Protein AF-A2FQW8-F1 (afdb_monomer_lite)

Organism: Trichomonas vaginalis (strain ATCC PRA-98 / G3) (NCBI:txid412133)

Foldseek 3Di:
DDPPPDPVDPPDDDEDEDEAAAAEDEDDEEEHELYEHEQFEPDQVDEASRYDYEAAYEYAHYNYEAYNQQYNFAQSHEEHYRPQDAYEAHYEQYEAYLAAHQDQPPPRDLNRAASHYEEEGDDQAYEYEHELYEYEASHPPPRAHQHENYEYHAHEYAAYLYHQENYEHAEEFHYEYAYEYPYAELYEYEQYEYEHEAPYEYHLYEYEHEEYEYYNYYYDPPHPDPDWYANYEYENYEYEYAEYEAYNHDTSDLENYDYDPPRHDYAYYYAEYEHDDSRDPPPHDHNHYDPDHDPDPSPSDDVVVVVVVVVVVVVVPDDPPDDDDDDDDDDDDDDDDDDDDDDPPVVVVVVVVVVVVVVVVVVVVVVVVVVVVVVVVVVVVVPPDDDDDDDDDDDDDDDDDDDDDDDDDD

Sequence (410 aa):
MVKEFSDYFPGLSQPFSICNSTVNATAGNVYVAASEFSLLNAGETSSGGAINIINSVRIAITLSKFTGCMSGRAGGAIFVDPLGKDNGLYIEKCIGSLCYTYSSDPDVSFYHQGQWAMAITNSDSCINTITYCSIEQCAPYNYFTNQRPIAAVNGHIDLNNLNISNCVSAYCGGFYVDGGFDKVSNVILANCIVEKYALIEVKNCTGKFHNVLLLGIQHNTDATIIESYPLLIIFQSNLIFDFLNVVNCTSKDPSLLRVDTQDGDSTILFNNSYVQGDLSIEGFTSHYPYSLPLVIDFNLFNEEQRQSEKLDYLHYTTPPTTIPSASPSSTPDATPSSSDEQDDNKAKKNKVMIAIISVAGFIVLAAIIVAVVIAIIRYRGTHYNVKTSDYADGTEGKAGDEGFLTQDNL

pLDDT: mean 71.93, std 20.46, range [27.83, 95.81]

Structure (mmCIF, N/CA/C/O backbone):
data_AF-A2FQW8-F1
#
_entry.id   AF-A2FQW8-F1
#
loop_
_atom_site.group_PDB
_atom_site.id
_atom_site.type_symbol
_atom_site.label_atom_id
_atom_site.label_alt_id
_atom_site.label_comp_id
_atom_site.label_asym_id
_atom_site.label_entity_id
_atom_site.label_seq_id
_atom_site.pdbx_PDB_ins_code
_atom_site.Cartn_x
_atom_site.Cartn_y
_atom_site.Cartn_z
_atom_site.occupancy
_atom_site.B_iso_or_equiv
_atom_site.auth_seq_id
_atom_site.auth_comp_id
_atom_site.auth_asym_id
_atom_site.auth_atom_id
_atom_site.pdbx_PDB_model_num
ATOM 1 N N . MET A 1 1 ? -2.042 -21.324 -28.799 1.00 27.83 1 MET A N 1
ATOM 2 C CA . MET A 1 1 ? -2.925 -20.140 -28.841 1.00 27.83 1 MET A CA 1
ATOM 3 C C . MET A 1 1 ? -2.686 -19.410 -27.529 1.00 27.83 1 MET A C 1
ATOM 5 O O . MET A 1 1 ? -2.965 -19.989 -26.489 1.00 27.83 1 MET A O 1
ATOM 9 N N . VAL A 1 2 ? -1.994 -18.267 -27.564 1.00 29.55 2 VAL A N 1
ATOM 10 C CA . VAL A 1 2 ? -1.623 -17.506 -26.358 1.00 29.55 2 VAL A CA 1
ATOM 11 C C . VAL A 1 2 ? -2.909 -16.905 -25.803 1.00 29.55 2 VAL A C 1
ATOM 13 O O . VAL A 1 2 ? -3.580 -16.167 -26.517 1.00 29.55 2 VAL A O 1
ATOM 16 N N . LYS A 1 3 ? -3.301 -17.291 -24.588 1.00 30.42 3 LYS A N 1
ATOM 17 C CA . LYS A 1 3 ? -4.440 -16.682 -23.897 1.00 30.42 3 LYS A CA 1
ATOM 18 C C . LYS A 1 3 ? -4.041 -15.235 -23.602 1.00 30.42 3 LYS A C 1
ATOM 20 O O . LYS A 1 3 ? -3.040 -15.025 -22.919 1.00 30.42 3 LYS A O 1
ATOM 25 N N . GLU A 1 4 ? -4.756 -14.265 -24.168 1.00 35.16 4 GLU A N 1
ATOM 26 C CA . GLU A 1 4 ? -4.610 -12.862 -23.779 1.00 35.16 4 GLU A CA 1
ATOM 27 C C . GLU A 1 4 ? -4.866 -12.782 -22.274 1.00 35.16 4 GLU A C 1
ATOM 29 O O . GLU A 1 4 ? -5.888 -13.254 -21.778 1.00 35.16 4 GLU A O 1
ATOM 34 N N . PHE A 1 5 ? -3.865 -12.312 -21.530 1.00 43.06 5 PHE A N 1
ATOM 35 C CA . PHE A 1 5 ? -3.828 -12.478 -20.077 1.00 43.06 5 PHE A CA 1
ATOM 36 C C . PHE A 1 5 ? -4.683 -11.458 -19.323 1.00 43.06 5 PHE A C 1
ATOM 38 O O . PHE A 1 5 ? -4.666 -11.448 -18.098 1.00 43.06 5 PHE A O 1
ATOM 45 N N . SER A 1 6 ? -5.425 -10.610 -20.038 1.00 41.81 6 SER A N 1
ATOM 46 C CA . SER A 1 6 ? -6.410 -9.687 -19.488 1.00 41.81 6 SER A CA 1
ATOM 47 C C . SER A 1 6 ? -7.050 -8.878 -20.622 1.00 41.81 6 SER A C 1
ATOM 49 O O . SER A 1 6 ? -6.322 -8.300 -21.432 1.00 41.81 6 SER A O 1
ATOM 51 N N . ASP A 1 7 ? -8.379 -8.734 -20.631 1.00 44.97 7 ASP A N 1
ATOM 52 C CA . ASP A 1 7 ? -9.082 -7.765 -21.495 1.00 44.97 7 ASP A CA 1
ATOM 53 C C . ASP A 1 7 ? -8.672 -6.305 -21.176 1.00 44.97 7 ASP A C 1
ATOM 55 O O . ASP A 1 7 ? -8.940 -5.381 -21.944 1.00 44.97 7 ASP A O 1
ATOM 59 N N . TYR A 1 8 ? -7.990 -6.088 -20.043 1.00 40.28 8 TYR A N 1
ATOM 60 C CA . TYR A 1 8 ? -7.551 -4.787 -19.531 1.00 40.28 8 TYR A CA 1
ATOM 61 C C . TYR A 1 8 ? -6.272 -4.250 -20.211 1.00 40.28 8 TYR A C 1
ATOM 63 O O . TYR A 1 8 ? -6.034 -3.037 -20.218 1.00 40.28 8 TYR A O 1
ATOM 71 N N . PHE A 1 9 ? -5.451 -5.122 -20.817 1.00 50.78 9 PHE A N 1
ATOM 72 C CA . PHE A 1 9 ? -4.206 -4.748 -21.511 1.00 50.78 9 PHE A CA 1
ATOM 73 C C . PHE A 1 9 ? -4.050 -5.483 -22.858 1.00 50.78 9 PHE A C 1
ATOM 75 O O . PHE A 1 9 ? -3.198 -6.368 -22.985 1.00 50.78 9 PHE A O 1
ATOM 82 N N . PRO A 1 10 ? -4.833 -5.125 -23.893 1.00 42.41 10 PRO A N 1
ATOM 83 C CA . PRO A 1 10 ? -4.685 -5.732 -25.213 1.00 42.41 10 PRO A CA 1
ATOM 84 C C . PRO A 1 10 ? -3.305 -5.416 -25.823 1.00 42.41 10 PRO A C 1
ATOM 86 O O . PRO A 1 10 ? -2.825 -4.281 -25.760 1.00 42.41 10 PRO A O 1
ATOM 89 N N . GLY A 1 11 ? -2.666 -6.419 -26.437 1.00 44.75 11 GLY A N 1
ATOM 90 C CA . GLY A 1 11 ? -1.442 -6.242 -27.235 1.00 44.75 11 GLY A CA 1
ATOM 91 C C . GLY A 1 11 ? -0.100 -6.284 -26.489 1.00 44.75 11 GLY A C 1
ATOM 92 O O . GLY A 1 11 ? 0.882 -5.740 -26.997 1.00 44.75 11 GLY A O 1
ATOM 93 N N . LEU A 1 12 ? -0.015 -6.903 -25.305 1.00 48.41 12 LEU A N 1
ATOM 94 C CA . LEU A 1 12 ? 1.269 -7.093 -24.613 1.00 48.41 12 LEU A CA 1
ATOM 95 C C . LEU A 1 12 ? 2.237 -7.975 -25.428 1.00 48.41 12 LEU A C 1
ATOM 97 O O . LEU A 1 12 ? 1.872 -9.043 -25.921 1.00 48.41 12 LEU A O 1
ATOM 101 N N . SER A 1 13 ? 3.492 -7.525 -25.551 1.00 51.16 13 SER A N 1
ATOM 102 C CA . SER A 1 13 ? 4.607 -8.331 -26.063 1.00 51.16 13 SER A CA 1
ATOM 103 C C . SER A 1 13 ? 4.888 -9.525 -25.143 1.00 51.16 13 SER A C 1
ATOM 105 O O . SER A 1 13 ? 4.463 -9.535 -23.988 1.00 51.16 13 SER A O 1
ATOM 107 N N . GLN A 1 14 ? 5.621 -10.529 -25.642 1.00 55.25 14 GLN A N 1
ATOM 108 C CA . GLN A 1 14 ? 5.971 -11.720 -24.858 1.00 55.25 14 GLN A CA 1
ATOM 109 C C . GLN A 1 14 ? 6.566 -11.343 -23.484 1.00 55.25 14 GLN A C 1
ATOM 111 O O . GLN A 1 14 ? 7.352 -10.392 -23.422 1.00 55.25 14 GLN A O 1
ATOM 116 N N . PRO A 1 15 ? 6.206 -12.062 -22.398 1.00 57.56 15 PRO A N 1
ATOM 117 C CA . PRO A 1 15 ? 6.787 -11.838 -21.078 1.00 57.56 15 PRO A CA 1
ATOM 118 C C . PRO A 1 15 ? 8.304 -11.898 -21.149 1.00 57.56 15 PRO A C 1
ATOM 120 O O . PRO A 1 15 ? 8.858 -12.802 -21.777 1.00 57.56 15 PRO A O 1
ATOM 123 N N . PHE A 1 16 ? 8.971 -10.989 -20.448 1.00 58.31 16 PHE A N 1
ATOM 124 C CA . PHE A 1 16 ? 10.388 -11.143 -20.171 1.00 58.31 16 PHE A CA 1
ATOM 125 C C . PHE A 1 16 ? 10.587 -11.504 -18.697 1.00 58.31 16 PHE A C 1
ATOM 127 O O . PHE A 1 16 ? 9.979 -10.920 -17.799 1.00 58.31 16 PHE A O 1
ATOM 134 N N . SER A 1 17 ? 11.437 -12.504 -18.469 1.00 53.78 17 SER A N 1
ATOM 135 C CA . SER A 1 17 ? 11.920 -12.880 -17.144 1.00 53.78 17 SER A CA 1
ATOM 136 C C . SER A 1 17 ? 13.229 -12.148 -16.901 1.00 53.78 17 SER A C 1
ATOM 138 O O . SER A 1 17 ? 14.151 -12.243 -17.713 1.00 53.78 17 SER A O 1
ATOM 140 N N . ILE A 1 18 ? 13.321 -11.436 -15.785 1.00 64.00 18 ILE A N 1
ATOM 141 C CA . ILE A 1 18 ? 14.535 -10.746 -15.360 1.00 64.00 18 ILE A CA 1
ATOM 142 C C . ILE A 1 18 ? 14.968 -11.280 -14.002 1.00 64.00 18 ILE A C 1
ATOM 144 O O . ILE A 1 18 ? 14.150 -11.506 -13.114 1.00 64.00 18 ILE A O 1
ATOM 148 N N . CYS A 1 19 ? 16.279 -11.441 -13.844 1.00 54.78 19 CYS A N 1
ATOM 149 C CA . CYS A 1 19 ? 16.900 -11.712 -12.558 1.00 54.78 19 CYS A CA 1
ATOM 150 C C . CYS A 1 19 ? 17.889 -10.588 -12.241 1.00 54.78 19 CYS A C 1
ATOM 152 O O . CYS A 1 19 ? 18.835 -10.374 -12.997 1.00 54.78 19 CYS A O 1
ATOM 154 N N . ASN A 1 20 ? 17.691 -9.905 -11.111 1.00 68.44 20 ASN A N 1
ATOM 155 C CA . ASN A 1 20 ? 18.645 -8.949 -10.529 1.00 68.44 20 ASN A CA 1
ATOM 156 C C . ASN A 1 20 ? 19.116 -7.806 -11.451 1.00 68.44 20 ASN A C 1
ATOM 158 O O . ASN A 1 20 ? 20.263 -7.370 -11.367 1.00 68.44 20 ASN A O 1
ATOM 162 N N . SER A 1 21 ? 18.237 -7.271 -12.297 1.00 68.00 21 SER A N 1
ATOM 163 C CA . SER A 1 21 ? 18.505 -6.017 -13.008 1.00 68.00 21 SER A CA 1
ATOM 164 C C . SER A 1 21 ? 17.312 -5.082 -12.932 1.00 68.00 21 SER A C 1
ATOM 166 O O . SER A 1 21 ? 16.175 -5.530 -13.052 1.00 68.00 21 SER A O 1
ATOM 168 N N . THR A 1 22 ? 17.566 -3.785 -12.779 1.00 80.50 22 THR A N 1
ATOM 169 C CA . THR A 1 22 ? 16.508 -2.772 -12.746 1.00 80.50 22 THR A CA 1
ATOM 170 C C . THR A 1 22 ? 15.776 -2.692 -14.086 1.00 80.50 22 THR A C 1
ATOM 172 O O . THR A 1 22 ? 16.401 -2.653 -15.148 1.00 80.50 22 THR A O 1
ATOM 175 N N . VAL A 1 23 ? 14.448 -2.618 -14.034 1.00 81.19 23 VAL A N 1
ATOM 176 C CA . VAL A 1 23 ? 13.588 -2.342 -15.185 1.00 81.19 23 VAL A CA 1
ATOM 177 C C . VAL A 1 23 ? 13.303 -0.850 -15.232 1.00 81.19 23 VAL A C 1
ATOM 179 O O . VAL A 1 23 ? 12.642 -0.310 -14.349 1.00 81.19 23 VAL A O 1
ATOM 182 N N . ASN A 1 24 ? 13.777 -0.205 -16.295 1.00 80.94 24 ASN A N 1
ATOM 183 C CA . ASN A 1 24 ? 13.474 1.186 -16.600 1.00 80.94 24 ASN A CA 1
ATOM 184 C C . ASN A 1 24 ? 12.738 1.244 -17.936 1.00 80.94 24 ASN A C 1
ATOM 186 O O . ASN A 1 24 ? 13.255 0.757 -18.943 1.00 80.94 24 ASN A O 1
ATOM 190 N N . ALA A 1 25 ? 11.560 1.858 -17.963 1.00 72.75 25 ALA A N 1
ATOM 191 C CA . ALA A 1 25 ? 10.829 2.090 -19.202 1.00 72.75 25 ALA A CA 1
ATOM 192 C C . ALA A 1 25 ? 10.195 3.478 -19.209 1.00 72.75 25 ALA A C 1
ATOM 194 O O . ALA A 1 25 ? 9.705 3.961 -18.188 1.00 72.75 25 ALA A O 1
ATOM 195 N N . THR A 1 26 ? 10.217 4.107 -20.385 1.00 66.69 26 THR A N 1
ATOM 196 C CA . THR A 1 26 ? 9.702 5.467 -20.601 1.00 66.69 26 THR A CA 1
ATOM 197 C C . THR A 1 26 ? 8.614 5.551 -21.676 1.00 66.69 26 THR A C 1
ATOM 199 O O . THR A 1 26 ? 8.042 6.619 -21.887 1.00 66.69 26 THR A O 1
ATOM 202 N N . ALA A 1 27 ? 8.331 4.444 -22.373 1.00 69.62 27 ALA A N 1
ATOM 203 C CA . ALA A 1 27 ? 7.265 4.314 -23.363 1.00 69.62 27 ALA A CA 1
ATOM 204 C C . ALA A 1 27 ? 6.881 2.836 -23.572 1.00 69.62 27 ALA A C 1
ATOM 206 O O . ALA A 1 27 ? 7.699 1.944 -23.344 1.00 69.62 27 ALA A O 1
ATOM 207 N N . GLY A 1 28 ? 5.661 2.599 -24.062 1.00 71.94 28 GLY A N 1
ATOM 208 C CA . GLY A 1 28 ? 5.139 1.265 -24.382 1.00 71.94 28 GLY A CA 1
ATOM 209 C C . GLY A 1 28 ? 4.457 0.575 -23.200 1.00 71.94 28 GLY A C 1
ATOM 210 O O . GLY A 1 28 ? 4.301 1.163 -22.136 1.00 71.94 28 GLY A O 1
ATOM 211 N N . ASN A 1 29 ? 4.034 -0.675 -23.397 1.00 79.62 29 ASN A N 1
ATOM 212 C CA . ASN A 1 29 ? 3.533 -1.513 -22.311 1.00 79.62 29 ASN A CA 1
ATOM 213 C C . ASN A 1 29 ? 4.651 -2.447 -21.840 1.00 79.62 29 ASN A C 1
ATOM 215 O O . ASN A 1 29 ? 5.368 -3.022 -22.659 1.00 79.62 29 ASN A O 1
ATOM 219 N N . VAL A 1 30 ? 4.783 -2.611 -20.530 1.00 82.19 30 VAL A N 1
ATOM 220 C CA . VAL A 1 30 ? 5.804 -3.449 -19.903 1.00 82.19 30 VAL A CA 1
ATOM 221 C C . VAL A 1 30 ? 5.137 -4.648 -19.248 1.00 82.19 30 VAL A C 1
ATOM 223 O O . VAL A 1 30 ? 4.159 -4.494 -18.519 1.00 82.19 30 VAL A O 1
ATOM 226 N N . TYR A 1 31 ? 5.677 -5.843 -19.485 1.00 84.75 31 TYR A N 1
ATOM 227 C CA . TYR A 1 31 ? 5.203 -7.058 -18.832 1.00 84.75 31 TYR A CA 1
ATOM 228 C C . TYR A 1 31 ? 6.355 -7.812 -18.170 1.00 84.75 31 TYR A C 1
ATOM 230 O O . TYR A 1 31 ? 7.212 -8.380 -18.846 1.00 84.75 31 TYR A O 1
ATOM 238 N N . VAL A 1 32 ? 6.351 -7.803 -16.837 1.00 85.19 32 VAL A N 1
ATOM 239 C CA . VAL A 1 32 ? 7.295 -8.522 -15.980 1.00 85.19 32 VAL A CA 1
ATOM 240 C C . VAL A 1 32 ? 6.584 -9.751 -15.426 1.00 85.19 32 VAL A C 1
ATOM 242 O O . VAL A 1 32 ? 5.537 -9.643 -14.786 1.00 85.19 32 VAL A O 1
ATOM 245 N N . ALA A 1 33 ? 7.143 -10.931 -15.656 1.00 86.81 33 ALA A N 1
ATOM 246 C CA . ALA A 1 33 ? 6.574 -12.173 -15.152 1.00 86.81 33 ALA A CA 1
ATOM 247 C C . ALA A 1 33 ? 7.666 -13.065 -14.566 1.00 86.81 33 ALA A C 1
ATOM 249 O O . ALA A 1 33 ? 8.793 -13.065 -15.064 1.00 86.81 33 ALA A O 1
ATOM 250 N N . ALA A 1 34 ? 7.324 -13.827 -13.523 1.00 82.88 34 ALA A N 1
ATOM 251 C CA . ALA A 1 34 ? 8.179 -14.873 -12.954 1.00 82.88 34 ALA A CA 1
ATOM 252 C C . ALA A 1 34 ? 9.617 -14.406 -12.639 1.00 82.88 34 ALA A C 1
ATOM 254 O O . ALA A 1 34 ? 10.579 -15.136 -12.865 1.00 82.88 34 ALA A O 1
ATOM 255 N N . SER A 1 35 ? 9.767 -13.165 -12.169 1.00 84.50 35 SER A N 1
ATOM 256 C CA . SER A 1 35 ? 11.064 -12.502 -12.010 1.00 84.50 35 SER A CA 1
ATOM 257 C C . SER A 1 35 ? 11.468 -12.383 -10.541 1.00 84.50 35 SER A C 1
ATOM 259 O O . SER A 1 35 ? 10.617 -12.233 -9.660 1.00 84.50 35 SER A O 1
ATOM 261 N N . GLU A 1 36 ? 12.774 -12.413 -10.272 1.00 90.44 36 GLU A N 1
ATOM 262 C CA . GLU A 1 36 ? 13.329 -12.177 -8.936 1.00 90.44 36 GLU A CA 1
ATOM 263 C C . GLU A 1 36 ? 14.256 -10.960 -8.951 1.00 90.44 36 GLU A C 1
ATOM 265 O O . GLU A 1 36 ? 15.207 -10.867 -9.734 1.00 90.44 36 GLU A O 1
ATOM 270 N N . PHE A 1 37 ? 13.977 -10.024 -8.050 1.00 93.19 37 PHE A N 1
ATOM 271 C CA . PHE A 1 37 ? 14.762 -8.821 -7.832 1.00 93.19 37 PHE A CA 1
ATOM 272 C C . PHE A 1 37 ? 15.313 -8.855 -6.413 1.00 93.19 37 PHE A C 1
ATOM 274 O O . PHE A 1 37 ? 14.546 -8.872 -5.449 1.00 93.19 37 PHE A O 1
ATOM 281 N N . SER A 1 38 ? 16.638 -8.872 -6.282 1.00 94.00 38 SER A N 1
ATOM 282 C CA . SER A 1 38 ? 17.299 -8.985 -4.988 1.00 94.00 38 SER A CA 1
ATOM 283 C C . SER A 1 38 ? 18.383 -7.928 -4.810 1.00 94.00 38 SER A C 1
ATOM 285 O O . SER A 1 38 ? 19.231 -7.754 -5.685 1.00 94.00 38 SER A O 1
ATOM 287 N N . LEU A 1 39 ? 18.357 -7.238 -3.665 1.00 93.19 39 LEU A N 1
ATOM 288 C CA . LEU A 1 39 ? 19.393 -6.302 -3.203 1.00 93.19 39 LEU A CA 1
ATOM 289 C C . LEU A 1 39 ? 19.701 -5.153 -4.184 1.00 93.19 39 LEU A C 1
ATOM 291 O O . LEU A 1 39 ? 20.820 -4.641 -4.232 1.00 93.19 39 LEU A O 1
ATOM 295 N N . LEU A 1 40 ? 18.709 -4.740 -4.977 1.00 93.75 40 LEU A N 1
ATOM 296 C CA . LEU A 1 40 ? 18.846 -3.625 -5.913 1.00 93.75 40 LEU A CA 1
ATOM 297 C C . LEU A 1 40 ? 18.654 -2.293 -5.186 1.00 93.75 40 LEU A C 1
ATOM 299 O O . LEU A 1 40 ? 17.652 -2.110 -4.502 1.00 93.75 40 LEU A O 1
ATOM 303 N N . ASN A 1 41 ? 19.585 -1.355 -5.360 1.00 91.56 41 ASN A N 1
ATOM 304 C CA . ASN A 1 41 ? 19.504 -0.011 -4.787 1.00 91.56 41 ASN A CA 1
ATOM 305 C C . ASN A 1 41 ? 19.591 1.040 -5.898 1.00 91.56 41 ASN A C 1
ATOM 307 O O . ASN A 1 41 ? 20.605 1.120 -6.591 1.00 91.56 41 ASN A O 1
ATOM 311 N N . ALA A 1 42 ? 18.547 1.856 -6.050 1.00 87.94 42 ALA A N 1
ATOM 312 C CA . ALA A 1 42 ? 18.493 2.889 -7.086 1.00 87.94 42 ALA A CA 1
ATOM 313 C C . ALA A 1 42 ? 19.319 4.158 -6.765 1.00 87.94 42 ALA A C 1
ATOM 315 O O . ALA A 1 42 ? 19.495 5.007 -7.642 1.00 87.94 42 ALA A O 1
ATOM 316 N N . GLY A 1 43 ? 19.845 4.303 -5.545 1.00 86.06 43 GLY A N 1
ATOM 317 C CA . GLY A 1 43 ? 20.577 5.499 -5.106 1.00 86.06 43 GLY A CA 1
ATOM 318 C C . GLY A 1 43 ? 19.678 6.633 -4.588 1.00 86.06 43 GLY A C 1
ATOM 319 O O . GLY A 1 43 ? 18.453 6.596 -4.739 1.00 86.06 43 GLY A O 1
ATOM 320 N N . GLU A 1 44 ? 20.291 7.604 -3.897 1.00 83.81 44 GLU A N 1
ATOM 321 C CA . GLU A 1 44 ? 19.597 8.445 -2.899 1.00 83.81 44 GLU A CA 1
ATOM 322 C C . GLU A 1 44 ? 18.548 9.399 -3.458 1.00 83.81 44 GLU A C 1
ATOM 324 O O . GLU A 1 44 ? 17.651 9.848 -2.751 1.00 83.81 44 GLU A O 1
ATOM 329 N N . THR A 1 45 ? 18.638 9.688 -4.745 1.00 84.38 45 THR A N 1
ATOM 330 C CA . THR A 1 45 ? 17.750 10.618 -5.439 1.00 84.38 45 THR A CA 1
ATOM 331 C C . THR A 1 45 ? 16.760 9.909 -6.360 1.00 84.38 45 THR A C 1
ATOM 333 O O . THR A 1 45 ? 15.952 10.565 -7.021 1.00 84.38 45 THR A O 1
ATOM 336 N N . SER A 1 46 ? 16.803 8.576 -6.401 1.00 87.50 46 SER A N 1
ATOM 337 C CA . SER A 1 46 ? 16.036 7.749 -7.330 1.00 87.50 46 SER A CA 1
ATOM 338 C C . SER A 1 46 ? 14.861 7.056 -6.648 1.00 87.50 46 SER A C 1
ATOM 340 O O . SER A 1 46 ? 14.902 6.748 -5.457 1.00 87.50 46 SER A O 1
ATOM 342 N N . SER A 1 47 ? 13.838 6.751 -7.441 1.00 90.50 47 SER A N 1
ATOM 343 C CA . SER A 1 47 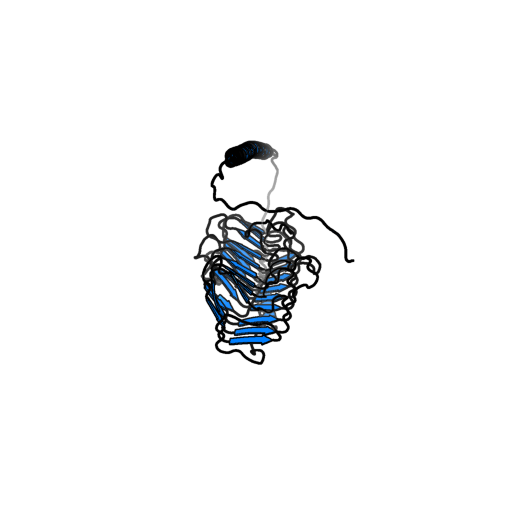? 12.676 5.942 -7.060 1.00 90.50 47 SER A CA 1
ATOM 344 C C . SER A 1 47 ? 12.766 4.550 -7.693 1.00 90.50 47 SER A C 1
ATOM 346 O O . SER A 1 47 ? 13.433 4.404 -8.718 1.00 90.50 47 SER A O 1
ATOM 348 N N . GLY A 1 48 ? 12.087 3.545 -7.131 1.00 92.12 48 GLY A N 1
ATOM 349 C CA . GLY A 1 48 ? 11.968 2.225 -7.760 1.00 92.12 48 GLY A CA 1
ATOM 350 C C . GLY A 1 48 ? 13.281 1.444 -7.828 1.00 92.12 48 GLY A C 1
ATOM 351 O O . GLY A 1 48 ? 13.926 1.402 -8.873 1.00 92.12 48 GLY A O 1
ATOM 352 N N . GLY A 1 49 ? 13.678 0.783 -6.737 1.00 92.12 49 GLY A N 1
ATOM 353 C CA . GLY A 1 49 ? 14.914 -0.012 -6.670 1.00 92.12 49 GLY A CA 1
ATOM 354 C C . GLY A 1 49 ? 15.005 -1.102 -7.741 1.00 92.12 49 GLY A C 1
ATOM 355 O O . GLY A 1 49 ? 16.055 -1.304 -8.355 1.00 92.12 49 GLY A O 1
ATOM 356 N N . ALA A 1 50 ? 13.889 -1.786 -7.992 1.00 94.38 50 ALA A N 1
ATOM 357 C CA . ALA A 1 50 ? 13.784 -2.836 -8.999 1.00 94.38 50 ALA A CA 1
ATOM 358 C C . ALA A 1 50 ? 13.088 -2.357 -10.272 1.00 94.38 50 ALA A C 1
ATOM 360 O O . ALA A 1 50 ? 13.519 -2.690 -11.373 1.00 94.38 50 ALA A O 1
ATOM 361 N N . ILE A 1 51 ? 12.004 -1.600 -10.130 1.00 93.25 51 ILE A N 1
ATOM 362 C CA . ILE A 1 51 ? 11.163 -1.168 -11.239 1.00 93.25 51 ILE A CA 1
ATOM 363 C C . ILE A 1 51 ? 10.921 0.328 -11.092 1.00 93.25 51 ILE A C 1
ATOM 365 O O . ILE A 1 51 ? 10.319 0.762 -10.112 1.00 93.25 51 ILE A O 1
ATOM 369 N N . ASN A 1 52 ? 11.360 1.094 -12.086 1.00 91.44 52 ASN A N 1
ATOM 370 C CA . ASN A 1 52 ? 11.136 2.529 -12.168 1.00 91.44 52 ASN A CA 1
ATOM 371 C C . ASN A 1 52 ? 10.525 2.869 -13.533 1.00 91.44 52 ASN A C 1
ATOM 373 O O . ASN A 1 52 ? 11.186 2.840 -14.576 1.00 91.44 52 ASN A O 1
ATOM 377 N N . ILE A 1 53 ? 9.228 3.150 -13.516 1.00 87.31 53 ILE A N 1
ATOM 378 C CA . ILE A 1 53 ? 8.429 3.427 -14.702 1.00 87.31 53 ILE A CA 1
ATOM 379 C C . ILE A 1 53 ? 8.024 4.892 -14.688 1.00 87.31 53 ILE A C 1
ATOM 381 O O . ILE A 1 53 ? 7.371 5.349 -13.751 1.00 87.31 53 ILE A O 1
ATOM 385 N N . ILE A 1 54 ? 8.383 5.610 -15.752 1.00 81.69 54 ILE A N 1
ATOM 386 C CA . ILE A 1 54 ? 8.033 7.022 -15.932 1.00 81.69 54 ILE A CA 1
ATOM 387 C C . ILE A 1 54 ? 7.316 7.251 -17.275 1.00 81.69 54 ILE A C 1
ATOM 389 O O . ILE A 1 54 ? 7.644 6.593 -18.259 1.00 81.69 54 ILE A O 1
ATOM 393 N N . ASN A 1 55 ? 6.410 8.234 -17.361 1.00 78.62 55 ASN A N 1
ATOM 394 C CA . ASN A 1 55 ? 5.557 8.559 -18.531 1.00 78.62 55 ASN A CA 1
ATOM 395 C C . ASN A 1 55 ? 4.404 7.554 -18.807 1.00 78.62 55 ASN A C 1
ATOM 397 O O . ASN A 1 55 ? 4.071 6.732 -17.960 1.00 78.62 55 ASN A O 1
ATOM 401 N N . SER A 1 56 ? 3.773 7.634 -19.999 1.00 68.56 56 SER A N 1
ATOM 402 C CA . SER A 1 56 ? 2.693 6.748 -20.495 1.00 68.56 56 SER A CA 1
ATOM 403 C C . SER A 1 56 ? 3.136 5.301 -20.683 1.00 68.56 56 SER A C 1
ATOM 405 O O . SER A 1 56 ? 3.266 4.811 -21.809 1.00 68.56 56 SER A O 1
ATOM 407 N N . VAL A 1 57 ? 3.379 4.612 -19.583 1.00 72.31 57 VAL A N 1
ATOM 408 C CA . VAL A 1 57 ? 3.697 3.196 -19.583 1.00 72.31 57 VAL A CA 1
ATOM 409 C C . VAL A 1 57 ? 2.690 2.491 -18.704 1.00 72.31 57 VAL A C 1
ATOM 411 O O . VAL A 1 57 ? 2.525 2.806 -17.527 1.00 72.31 57 VAL A O 1
ATOM 414 N N . ARG A 1 58 ? 2.006 1.520 -19.298 1.00 80.81 58 ARG A N 1
ATOM 415 C CA . ARG A 1 58 ? 1.236 0.535 -18.550 1.00 80.81 58 ARG A CA 1
ATOM 416 C C . ARG A 1 58 ? 2.165 -0.608 -18.192 1.00 80.81 58 ARG A C 1
ATOM 418 O O . ARG A 1 58 ? 2.920 -1.068 -19.049 1.00 80.81 58 ARG A O 1
ATOM 425 N N . ILE A 1 59 ? 2.115 -1.064 -16.951 1.00 86.44 59 ILE A N 1
ATOM 426 C CA . ILE A 1 59 ? 2.946 -2.165 -16.485 1.00 86.44 59 ILE A CA 1
ATOM 427 C C . ILE A 1 59 ? 2.094 -3.238 -15.819 1.00 86.44 59 ILE A C 1
ATOM 429 O O . ILE A 1 59 ? 1.269 -2.947 -14.957 1.00 86.44 59 ILE A O 1
ATOM 433 N N . ALA A 1 60 ? 2.338 -4.483 -16.215 1.00 89.19 60 ALA A N 1
ATOM 434 C CA . ALA A 1 60 ? 1.842 -5.664 -15.533 1.00 89.19 60 ALA A CA 1
ATOM 435 C C . ALA A 1 60 ? 3.021 -6.438 -14.924 1.00 89.19 60 ALA A C 1
ATOM 437 O O . ALA A 1 60 ? 4.024 -6.687 -15.596 1.00 89.19 60 ALA A O 1
ATOM 438 N N . ILE A 1 61 ? 2.901 -6.806 -13.651 1.00 91.56 61 ILE A N 1
ATOM 439 C CA . ILE A 1 61 ? 3.898 -7.534 -12.866 1.00 91.56 61 ILE A CA 1
ATOM 440 C C . ILE A 1 61 ? 3.203 -8.750 -12.268 1.00 91.56 61 ILE A C 1
ATOM 442 O O . ILE A 1 61 ? 2.247 -8.613 -11.508 1.00 91.56 61 ILE A O 1
ATOM 446 N N . THR A 1 62 ? 3.672 -9.946 -12.607 1.00 89.56 62 THR A N 1
ATOM 447 C CA . THR A 1 62 ? 3.037 -11.193 -12.162 1.00 89.56 62 THR A CA 1
ATOM 448 C C . THR A 1 62 ? 4.060 -12.188 -11.637 1.00 89.56 62 THR A C 1
ATOM 450 O O . THR A 1 62 ? 5.199 -12.222 -12.113 1.00 89.56 62 THR A O 1
ATOM 453 N N . LEU A 1 63 ? 3.677 -13.003 -10.648 1.00 86.81 63 LEU A N 1
ATOM 454 C CA . LEU A 1 63 ? 4.489 -14.124 -10.143 1.00 86.81 63 LEU A CA 1
ATOM 455 C C . LEU A 1 63 ? 5.927 -13.725 -9.753 1.00 86.81 63 LEU A C 1
ATOM 457 O O . LEU A 1 63 ? 6.862 -14.496 -9.953 1.00 86.81 63 LEU A O 1
ATOM 461 N N . SER A 1 64 ? 6.129 -12.503 -9.259 1.00 88.88 64 SER A N 1
ATOM 462 C CA . SER A 1 64 ? 7.465 -11.932 -9.054 1.00 88.88 64 SER A CA 1
ATOM 463 C C . SER A 1 64 ? 7.792 -11.724 -7.578 1.00 88.88 64 SER A C 1
ATOM 465 O O . SER A 1 64 ? 6.910 -11.534 -6.737 1.00 88.88 64 SER A O 1
ATOM 467 N N . LYS A 1 65 ? 9.084 -11.758 -7.257 1.00 92.06 65 LYS A N 1
ATOM 468 C CA . LYS A 1 65 ? 9.602 -11.627 -5.894 1.00 92.06 65 LYS A CA 1
ATOM 469 C C . LYS A 1 65 ? 10.583 -10.462 -5.802 1.00 92.06 65 LYS A C 1
ATOM 471 O O . LYS A 1 65 ? 11.492 -10.346 -6.620 1.00 92.06 65 LYS A O 1
ATOM 476 N N . PHE A 1 66 ? 10.415 -9.641 -4.771 1.00 95.81 66 PHE A N 1
ATOM 477 C CA . PHE A 1 66 ? 11.249 -8.482 -4.472 1.00 95.81 66 PHE A CA 1
ATOM 478 C C . PHE A 1 66 ? 11.835 -8.637 -3.070 1.00 95.81 66 PHE A C 1
ATOM 480 O O . PHE A 1 66 ? 11.092 -8.717 -2.092 1.00 95.81 66 PHE A O 1
ATOM 487 N N . THR A 1 67 ? 13.161 -8.684 -2.958 1.00 93.94 67 THR A N 1
ATOM 488 C CA . THR A 1 67 ? 13.852 -8.847 -1.676 1.00 93.94 67 THR A CA 1
ATOM 489 C C . THR A 1 67 ? 14.956 -7.812 -1.519 1.00 93.94 67 THR A C 1
ATOM 491 O O . THR A 1 67 ? 15.887 -7.770 -2.315 1.00 93.94 67 THR A O 1
ATOM 494 N N . GLY A 1 68 ? 14.901 -6.983 -0.476 1.00 92.75 68 GLY A N 1
ATOM 495 C CA . GLY A 1 68 ? 15.979 -6.022 -0.221 1.00 92.75 68 GLY A CA 1
ATOM 496 C C . GLY A 1 68 ? 16.090 -4.914 -1.275 1.00 92.75 68 GLY A C 1
ATOM 497 O O . GLY A 1 68 ? 17.174 -4.364 -1.453 1.00 92.75 68 GLY A O 1
ATOM 498 N N . CYS A 1 69 ? 15.026 -4.637 -2.037 1.00 94.12 69 CYS A N 1
ATOM 499 C CA . CYS A 1 69 ? 15.031 -3.583 -3.050 1.00 94.12 69 CYS A CA 1
ATOM 500 C C . CYS A 1 69 ? 14.824 -2.215 -2.393 1.00 94.12 69 CYS A C 1
ATOM 502 O O . CYS A 1 69 ? 13.892 -2.030 -1.610 1.00 94.12 69 CYS A O 1
ATOM 504 N N . MET A 1 70 ? 15.690 -1.261 -2.716 1.00 92.75 70 MET A N 1
ATOM 505 C CA . MET A 1 70 ? 15.765 0.026 -2.040 1.00 92.75 70 MET A CA 1
ATOM 506 C C . MET A 1 70 ? 15.775 1.190 -3.025 1.00 92.75 70 MET A C 1
ATOM 508 O O . MET A 1 70 ? 16.401 1.135 -4.088 1.00 92.75 70 MET A O 1
ATOM 512 N N . SER A 1 71 ? 15.150 2.290 -2.621 1.00 91.44 71 SER A N 1
ATOM 513 C CA . SER A 1 71 ? 15.201 3.558 -3.348 1.00 91.44 71 SER A CA 1
ATOM 514 C C . SER A 1 71 ? 15.348 4.727 -2.382 1.00 91.44 71 SER A C 1
ATOM 516 O O . SER A 1 71 ? 14.956 4.628 -1.220 1.00 91.44 71 SER A O 1
ATOM 518 N N . GLY A 1 72 ? 15.926 5.832 -2.840 1.00 86.75 72 GLY A N 1
ATOM 519 C CA . GLY A 1 72 ? 16.070 7.007 -1.995 1.00 86.75 72 GLY A CA 1
ATOM 520 C C . GLY A 1 72 ? 14.814 7.841 -1.908 1.00 86.75 72 GLY A C 1
ATOM 521 O O . GLY A 1 72 ? 14.561 8.418 -0.864 1.00 86.75 72 GLY A O 1
ATOM 522 N N . ARG A 1 73 ? 13.995 7.865 -2.959 1.00 85.56 73 ARG A N 1
ATOM 523 C CA . ARG A 1 73 ? 12.903 8.828 -3.079 1.00 85.56 73 ARG A CA 1
ATOM 524 C C . ARG A 1 73 ? 11.520 8.226 -2.869 1.00 85.56 73 ARG A C 1
ATOM 526 O O . ARG A 1 73 ? 10.766 8.761 -2.071 1.00 85.56 73 ARG A O 1
ATOM 533 N N . ALA A 1 74 ? 11.155 7.170 -3.591 1.00 88.88 74 ALA A N 1
ATOM 534 C CA . ALA A 1 74 ? 9.783 6.664 -3.594 1.00 88.88 74 ALA A CA 1
ATOM 535 C C . ALA A 1 74 ? 9.700 5.232 -4.123 1.00 88.88 74 ALA A C 1
ATOM 537 O O . ALA A 1 74 ? 10.444 4.872 -5.036 1.00 88.88 74 ALA A O 1
ATOM 538 N N . GLY A 1 75 ? 8.749 4.449 -3.614 1.00 90.19 75 GLY A N 1
ATOM 539 C CA . GLY A 1 75 ? 8.498 3.085 -4.074 1.00 90.19 75 GLY A CA 1
ATOM 540 C C . GLY A 1 75 ? 9.756 2.219 -4.024 1.00 90.19 75 GLY A C 1
ATOM 541 O O . GLY A 1 75 ? 10.352 1.941 -5.062 1.00 90.19 75 GLY A O 1
ATOM 542 N N . GLY A 1 76 ? 10.185 1.808 -2.826 1.00 92.50 76 GLY A N 1
ATOM 543 C CA . GLY A 1 76 ? 11.480 1.148 -2.609 1.00 92.50 76 GLY A CA 1
ATOM 544 C C . GLY A 1 76 ? 11.793 0.020 -3.594 1.00 92.50 76 GLY A C 1
ATOM 545 O O . GLY A 1 76 ? 12.901 -0.020 -4.126 1.00 92.50 76 GLY A O 1
ATOM 546 N N . ALA A 1 77 ? 10.814 -0.825 -3.933 1.00 95.31 77 ALA A N 1
ATOM 547 C CA . ALA A 1 77 ? 10.943 -1.791 -5.025 1.00 95.31 77 ALA A CA 1
ATOM 548 C C . ALA A 1 77 ? 10.361 -1.276 -6.349 1.00 95.31 77 ALA A C 1
ATOM 550 O O . ALA A 1 77 ? 11.023 -1.380 -7.384 1.00 95.31 77 ALA A O 1
ATOM 551 N N . ILE A 1 78 ? 9.133 -0.755 -6.319 1.00 95.25 78 ILE A N 1
ATOM 552 C CA . ILE A 1 78 ? 8.337 -0.438 -7.507 1.00 95.25 78 ILE A CA 1
ATOM 553 C C . ILE A 1 78 ? 7.878 1.015 -7.439 1.00 95.25 78 ILE A C 1
ATOM 555 O O . ILE A 1 78 ? 7.179 1.406 -6.507 1.00 95.25 78 ILE A O 1
ATOM 559 N N . PHE A 1 79 ? 8.203 1.785 -8.470 1.00 93.06 79 PHE A N 1
ATOM 560 C CA . PHE A 1 79 ? 7.712 3.141 -8.660 1.00 93.06 79 PHE A CA 1
ATOM 561 C C . PHE A 1 79 ? 7.120 3.303 -10.059 1.00 93.06 79 PHE A C 1
ATOM 563 O O . PHE A 1 79 ? 7.760 2.951 -11.054 1.00 93.06 79 PHE A O 1
ATOM 570 N N . VAL A 1 80 ? 5.904 3.844 -10.127 1.00 90.38 80 VAL A N 1
ATOM 571 C CA . VAL A 1 80 ? 5.211 4.164 -11.377 1.00 90.38 80 VAL A CA 1
ATOM 572 C C . VAL A 1 80 ? 4.688 5.598 -11.325 1.00 90.38 80 VAL A C 1
ATOM 574 O O . VAL A 1 80 ? 3.788 5.896 -10.541 1.00 90.38 80 VAL A O 1
ATOM 577 N N . ASP A 1 81 ? 5.221 6.464 -12.191 1.00 87.81 81 ASP A N 1
ATOM 578 C CA . ASP A 1 81 ? 4.809 7.865 -12.338 1.00 87.81 81 ASP A CA 1
ATOM 579 C C . ASP A 1 81 ? 4.501 8.224 -13.806 1.00 87.81 81 ASP A C 1
ATOM 581 O O . ASP A 1 81 ? 5.385 8.244 -14.663 1.00 87.81 81 ASP A O 1
ATOM 585 N N . PRO A 1 82 ? 3.254 8.566 -14.131 1.00 74.69 82 PRO A N 1
ATOM 586 C CA . PRO A 1 82 ? 2.843 8.857 -15.491 1.00 74.69 82 PRO A CA 1
ATOM 587 C C . PRO A 1 82 ? 3.295 10.208 -16.052 1.00 74.69 82 PRO A C 1
ATOM 589 O O . PRO A 1 82 ? 3.123 10.424 -17.254 1.00 74.69 82 PRO A O 1
ATOM 592 N N . LEU A 1 83 ? 3.803 11.136 -15.231 1.00 77.94 83 LEU A N 1
ATOM 593 C CA . LEU A 1 83 ? 4.216 12.487 -15.648 1.00 77.94 83 LEU A CA 1
ATOM 594 C C . LEU A 1 83 ? 3.182 13.210 -16.543 1.00 77.94 83 LEU A C 1
ATOM 596 O O . LEU A 1 83 ? 3.502 13.717 -17.620 1.00 77.94 83 LEU A O 1
ATOM 600 N N . GLY A 1 84 ? 1.921 13.244 -16.111 1.00 65.56 84 GLY A N 1
ATOM 601 C CA . GLY A 1 84 ? 0.828 13.927 -16.817 1.00 65.56 84 GLY A CA 1
ATOM 602 C C . GLY A 1 84 ? 0.142 13.149 -17.952 1.00 65.56 84 GLY A C 1
ATOM 603 O O . GLY A 1 84 ? -0.565 13.766 -18.745 1.00 65.56 84 GLY A O 1
ATOM 604 N N . LYS A 1 85 ? 0.340 11.830 -18.082 1.00 70.75 85 LYS A N 1
ATOM 605 C CA . LYS A 1 85 ? -0.322 11.002 -19.109 1.00 70.75 85 LYS A CA 1
ATOM 606 C C . LYS A 1 85 ? -1.057 9.773 -18.543 1.00 70.75 85 LYS A C 1
ATOM 608 O O . LYS A 1 85 ? -0.980 9.515 -17.347 1.00 70.75 85 LYS A O 1
ATOM 613 N N . ASP A 1 86 ? -1.754 9.008 -19.386 1.00 70.38 86 ASP A N 1
ATOM 614 C CA . ASP A 1 86 ? -2.435 7.773 -18.959 1.00 70.38 86 ASP A CA 1
ATOM 615 C C . ASP A 1 86 ? -1.441 6.632 -18.702 1.00 70.38 86 ASP A C 1
ATOM 617 O O . ASP A 1 86 ? -0.580 6.338 -19.539 1.00 70.38 86 ASP A O 1
ATOM 621 N N . ASN A 1 87 ? -1.601 5.950 -17.568 1.00 74.19 87 ASN A N 1
ATOM 622 C CA . ASN A 1 87 ? -0.853 4.757 -17.175 1.00 74.19 87 ASN A CA 1
ATOM 623 C C . ASN A 1 87 ? -1.771 3.724 -16.503 1.00 74.19 87 ASN A C 1
ATOM 625 O O . ASN A 1 87 ? -2.985 3.889 -16.432 1.00 74.19 87 ASN A O 1
ATOM 629 N N . GLY A 1 88 ? -1.185 2.623 -16.051 1.00 79.19 88 GLY A N 1
ATOM 630 C CA . GLY A 1 88 ? -1.873 1.636 -15.232 1.00 79.19 88 GLY A CA 1
ATOM 631 C C . GLY A 1 88 ? -0.860 0.667 -14.653 1.00 79.19 88 GLY A C 1
ATOM 632 O O . GLY A 1 88 ? 0.023 0.197 -15.376 1.00 79.19 88 GLY A O 1
ATOM 633 N N . LEU A 1 89 ? -0.974 0.404 -13.358 1.00 88.75 89 LEU A N 1
ATOM 634 C CA . LEU A 1 89 ? -0.196 -0.600 -12.653 1.00 88.75 89 LEU A CA 1
ATOM 635 C C . LEU A 1 89 ? -1.078 -1.814 -12.383 1.00 88.75 89 LEU A C 1
ATOM 637 O O . LEU A 1 89 ? -2.115 -1.699 -11.741 1.00 88.75 89 LEU A O 1
ATOM 641 N N . TYR A 1 90 ? -0.632 -2.983 -12.818 1.00 91.19 90 TYR A N 1
ATOM 642 C CA . TYR A 1 90 ? -1.231 -4.259 -12.460 1.00 91.19 90 TYR A CA 1
ATOM 643 C C . TYR A 1 90 ? -0.179 -5.133 -11.781 1.00 91.19 90 TYR A C 1
ATOM 645 O O . TYR A 1 90 ? 0.823 -5.486 -12.398 1.00 91.19 90 TYR A O 1
ATOM 653 N N . ILE A 1 91 ? -0.387 -5.475 -10.513 1.00 93.31 91 ILE A N 1
ATOM 654 C CA . ILE A 1 91 ? 0.455 -6.393 -9.749 1.00 93.31 91 ILE A CA 1
ATOM 655 C C . ILE A 1 91 ? -0.407 -7.562 -9.295 1.00 93.31 91 ILE A C 1
ATOM 657 O O . ILE A 1 91 ? -1.398 -7.374 -8.592 1.00 93.31 91 ILE A O 1
ATOM 661 N N . GLU A 1 92 ? 0.000 -8.774 -9.650 1.00 92.69 92 GLU A N 1
ATOM 662 C CA . GLU A 1 92 ? -0.675 -9.994 -9.226 1.00 92.69 92 GLU A CA 1
ATOM 663 C C . GLU A 1 92 ? 0.328 -11.039 -8.717 1.00 92.69 92 GLU A C 1
ATOM 665 O O . GLU A 1 92 ? 1.396 -11.236 -9.302 1.00 92.69 92 GLU A O 1
ATOM 670 N N . LYS A 1 93 ? -0.019 -11.756 -7.639 1.00 90.31 93 LYS A N 1
ATOM 671 C CA . LYS A 1 93 ? 0.746 -12.919 -7.145 1.00 90.31 93 LYS A CA 1
ATOM 672 C C . LYS A 1 93 ? 2.225 -12.598 -6.888 1.00 90.31 93 LYS A C 1
ATOM 674 O O . LYS A 1 93 ? 3.114 -13.368 -7.253 1.00 90.31 93 LYS A O 1
ATOM 679 N N . CYS A 1 94 ? 2.497 -11.439 -6.292 1.00 92.69 94 CYS A N 1
ATOM 680 C CA . CYS A 1 94 ? 3.858 -10.977 -6.005 1.00 92.69 94 CYS A CA 1
ATOM 681 C C . CYS A 1 94 ? 4.172 -10.975 -4.506 1.00 92.69 94 CYS A C 1
ATOM 683 O O . CYS A 1 94 ? 3.284 -10.788 -3.674 1.00 92.69 94 CYS A O 1
ATOM 685 N N . ILE A 1 95 ? 5.452 -11.141 -4.165 1.00 92.94 95 ILE A N 1
ATOM 686 C CA . ILE A 1 95 ? 5.934 -11.096 -2.778 1.00 92.94 95 ILE A CA 1
ATOM 687 C C . ILE A 1 95 ? 6.991 -10.001 -2.632 1.00 92.94 95 ILE A C 1
ATOM 689 O O . ILE A 1 95 ? 7.916 -9.922 -3.441 1.00 92.94 95 ILE A O 1
ATOM 693 N N . GLY A 1 96 ? 6.863 -9.173 -1.597 1.00 93.38 96 GLY A N 1
ATOM 694 C CA . GLY A 1 96 ? 7.842 -8.162 -1.207 1.00 93.38 96 GLY A CA 1
ATOM 695 C C . GLY A 1 96 ? 8.383 -8.432 0.193 1.00 93.38 96 GLY A C 1
ATOM 696 O O . GLY A 1 96 ? 7.607 -8.669 1.112 1.00 93.38 96 GLY A O 1
ATOM 697 N N . SER A 1 97 ? 9.702 -8.383 0.366 1.00 93.31 97 SER A N 1
ATOM 698 C CA . SER A 1 97 ? 10.358 -8.528 1.670 1.00 93.31 97 SER A CA 1
ATOM 699 C C . SER A 1 97 ? 11.529 -7.563 1.807 1.00 93.31 97 SER A C 1
ATOM 701 O O . SER A 1 97 ? 12.333 -7.484 0.874 1.00 93.31 97 SER A O 1
ATOM 703 N N . LEU A 1 98 ? 11.694 -6.877 2.941 1.00 91.50 98 LEU A N 1
ATOM 704 C CA . LEU A 1 98 ? 12.852 -5.992 3.179 1.00 91.50 98 LEU A CA 1
ATOM 705 C C . LEU A 1 98 ? 13.020 -4.901 2.105 1.00 91.50 98 LEU A C 1
ATOM 707 O O . LEU A 1 98 ? 14.134 -4.474 1.814 1.00 91.50 98 LEU A O 1
ATOM 711 N N . CYS A 1 99 ? 11.924 -4.491 1.463 1.00 92.19 99 CYS A N 1
ATOM 7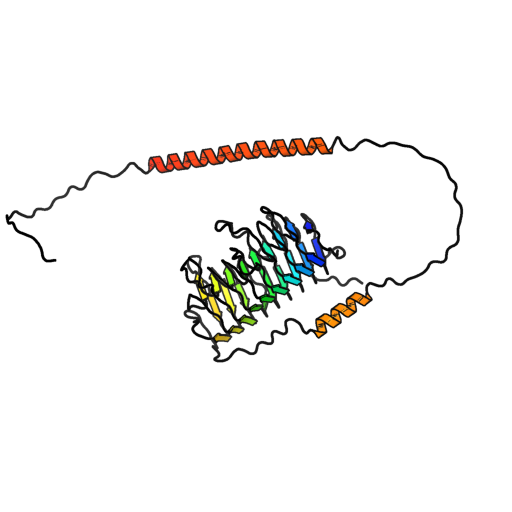12 C CA . CYS A 1 99 ? 11.929 -3.417 0.476 1.00 92.19 99 CYS A CA 1
ATOM 713 C C . CYS A 1 99 ? 11.527 -2.101 1.137 1.00 92.19 99 CYS A C 1
ATOM 715 O O . CYS A 1 99 ? 10.446 -2.024 1.724 1.00 92.19 99 CYS A O 1
ATOM 717 N N . TYR A 1 100 ? 12.363 -1.069 1.024 1.00 90.38 100 TYR A N 1
ATOM 718 C CA . TYR A 1 100 ? 12.083 0.218 1.653 1.00 90.38 100 TYR A CA 1
ATOM 719 C C . TYR A 1 100 ? 12.643 1.414 0.895 1.00 90.38 100 TYR A C 1
ATOM 721 O O . TYR A 1 100 ? 13.579 1.324 0.100 1.00 90.38 100 TYR A O 1
ATOM 729 N N . THR A 1 101 ? 12.055 2.565 1.198 1.00 89.06 101 THR A N 1
ATOM 730 C CA . THR A 1 101 ? 12.551 3.871 0.781 1.00 89.06 101 THR A CA 1
ATOM 731 C C . THR A 1 101 ? 13.260 4.513 1.965 1.00 89.06 101 THR A C 1
ATOM 733 O O . THR A 1 101 ? 12.689 4.569 3.052 1.00 89.06 101 THR A O 1
ATOM 736 N N . TYR A 1 102 ? 14.504 4.958 1.788 1.00 80.62 102 TYR A N 1
ATOM 737 C CA . TYR A 1 102 ? 15.323 5.480 2.893 1.00 80.62 102 TYR A CA 1
ATOM 738 C C . TYR A 1 102 ? 15.277 6.998 3.065 1.00 80.62 102 TYR A C 1
ATOM 740 O O . TYR A 1 102 ? 15.833 7.503 4.040 1.00 80.62 102 TYR A O 1
ATOM 748 N N . SER A 1 103 ? 14.597 7.748 2.191 1.00 70.06 103 SER A N 1
ATOM 749 C CA . SER A 1 103 ? 14.296 9.139 2.532 1.00 70.06 103 SER A CA 1
ATOM 750 C C . SER A 1 103 ? 13.420 9.184 3.783 1.00 70.06 103 SER A C 1
ATOM 752 O O . SER A 1 103 ? 12.302 8.662 3.832 1.00 70.06 103 SER A O 1
ATOM 754 N N . SER A 1 104 ? 13.975 9.826 4.807 1.00 56.06 104 SER A N 1
ATOM 755 C CA . SER A 1 104 ? 13.307 10.203 6.044 1.00 56.06 104 SER A CA 1
ATOM 756 C C . SER A 1 104 ? 12.814 11.644 6.005 1.00 56.06 104 SER A C 1
ATOM 758 O O . SER A 1 104 ? 12.417 12.154 7.050 1.00 56.06 104 SER A O 1
ATOM 760 N N . ASP A 1 105 ? 12.928 12.334 4.868 1.00 59.69 105 ASP A N 1
ATOM 761 C CA . ASP A 1 105 ? 12.620 13.756 4.821 1.00 59.69 105 ASP A CA 1
ATOM 762 C C . ASP A 1 105 ? 11.110 13.940 5.140 1.00 59.69 105 ASP A C 1
ATOM 764 O O . ASP A 1 105 ? 10.246 13.304 4.525 1.00 59.69 105 ASP A O 1
ATOM 768 N N . PRO A 1 106 ? 10.778 14.664 6.224 1.00 51.28 106 PRO A N 1
ATOM 769 C CA . PRO A 1 106 ? 9.400 14.864 6.658 1.00 51.28 106 PRO A CA 1
ATOM 770 C C . PRO A 1 106 ? 8.664 15.895 5.794 1.00 51.28 106 PRO A C 1
ATOM 772 O O . PRO A 1 106 ? 7.437 15.913 5.809 1.00 51.28 106 PRO A O 1
ATOM 775 N N . ASP A 1 107 ? 9.394 16.715 5.031 1.00 51.47 107 ASP A N 1
ATOM 776 C CA . ASP A 1 107 ? 8.847 17.754 4.153 1.00 51.47 107 ASP A CA 1
ATOM 777 C C . ASP A 1 107 ? 8.628 17.238 2.724 1.00 51.47 107 ASP A C 1
ATOM 779 O O . ASP A 1 107 ? 8.253 17.984 1.809 1.00 51.47 107 ASP A O 1
ATOM 783 N N . VAL A 1 108 ? 8.868 15.944 2.501 1.00 54.94 108 VAL A N 1
ATOM 784 C CA . VAL A 1 108 ? 8.744 15.372 1.175 1.00 54.94 108 VAL A CA 1
ATOM 785 C C . VAL A 1 108 ? 7.276 15.268 0.801 1.00 54.94 108 VAL A C 1
ATOM 787 O O . VAL A 1 108 ? 6.474 14.590 1.439 1.00 54.94 108 VAL A O 1
ATOM 790 N N . SER A 1 109 ? 6.955 15.944 -0.297 1.00 62.03 109 SER A N 1
ATOM 791 C CA . SER A 1 109 ? 5.696 15.868 -1.025 1.00 62.03 109 SER A CA 1
ATOM 792 C C . SER A 1 109 ? 5.055 14.468 -1.007 1.00 62.03 109 SER A C 1
ATOM 794 O O . SER A 1 109 ? 5.748 13.466 -1.188 1.00 62.03 109 SER A O 1
ATOM 796 N N . PHE A 1 110 ? 3.718 14.402 -0.907 1.00 63.22 110 PHE A N 1
ATOM 797 C CA . PHE A 1 110 ? 2.908 13.168 -0.996 1.00 63.22 110 PHE A CA 1
ATOM 798 C C . PHE A 1 110 ? 3.266 12.249 -2.183 1.00 63.22 110 PHE A C 1
ATOM 800 O O . PHE A 1 110 ? 2.962 11.061 -2.161 1.00 63.22 110 PHE A O 1
ATOM 807 N N . TYR A 1 111 ? 3.948 12.773 -3.204 1.00 63.44 111 TYR A N 1
ATOM 808 C CA . TYR 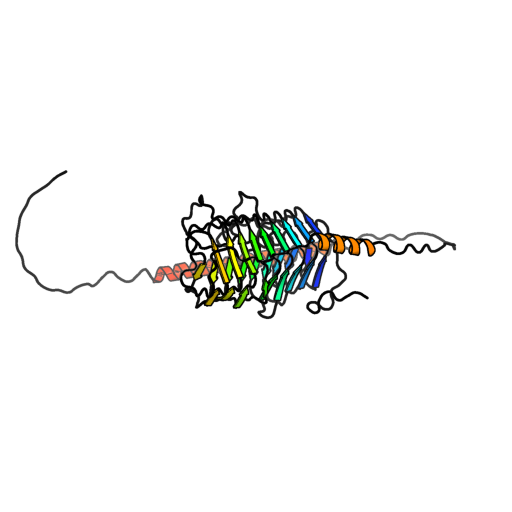A 1 111 ? 4.432 12.031 -4.365 1.00 63.44 111 TYR A CA 1
ATOM 809 C C . TYR A 1 111 ? 5.686 11.177 -4.122 1.00 63.44 111 TYR A C 1
ATOM 811 O O . TYR A 1 111 ? 6.149 10.520 -5.053 1.00 63.44 111 TYR A O 1
ATOM 819 N N . HIS A 1 112 ? 6.300 11.207 -2.937 1.00 72.00 112 HIS A N 1
ATOM 820 C CA . HIS A 1 112 ? 7.514 10.433 -2.635 1.00 72.00 112 HIS A CA 1
ATOM 821 C C . HIS A 1 112 ? 7.236 9.479 -1.470 1.00 72.00 112 HIS A C 1
ATOM 823 O O . HIS A 1 112 ? 7.758 9.619 -0.364 1.00 72.00 112 HIS A O 1
ATOM 829 N N . GLN A 1 113 ? 6.308 8.561 -1.727 1.00 80.56 113 GLN A N 1
ATOM 830 C CA . GLN A 1 113 ? 5.773 7.611 -0.761 1.00 80.56 113 GLN A CA 1
ATOM 831 C C . GLN A 1 113 ? 6.095 6.164 -1.182 1.00 80.56 113 GLN A C 1
ATOM 833 O O . GLN A 1 113 ? 6.663 5.928 -2.249 1.00 80.56 113 GLN A O 1
ATOM 838 N N . GLY A 1 114 ? 5.741 5.170 -0.366 1.00 83.31 114 GLY A N 1
ATOM 839 C CA . GLY A 1 114 ? 5.890 3.752 -0.721 1.00 83.31 114 GLY A CA 1
ATOM 840 C C . GLY A 1 114 ? 7.224 3.132 -0.285 1.00 83.31 114 GLY A C 1
ATOM 841 O O . GLY A 1 114 ? 8.278 3.453 -0.831 1.00 83.31 114 GLY A O 1
ATOM 842 N N . GLN A 1 115 ? 7.196 2.176 0.644 1.00 87.69 115 GLN A N 1
ATOM 843 C CA . GLN A 1 115 ? 8.345 1.337 0.993 1.00 87.69 115 GLN A CA 1
ATOM 844 C C . GLN A 1 115 ? 8.496 0.182 -0.002 1.00 87.69 115 GLN A C 1
ATOM 846 O O . GLN A 1 115 ? 9.602 -0.093 -0.455 1.00 87.69 115 GLN A O 1
ATOM 851 N N . TRP A 1 116 ? 7.394 -0.460 -0.398 1.00 94.00 116 TRP A N 1
ATOM 852 C CA . TRP A 1 116 ? 7.419 -1.498 -1.424 1.00 94.00 116 TRP A CA 1
ATOM 853 C C . TRP A 1 116 ? 7.007 -0.938 -2.780 1.00 94.00 116 TRP A C 1
ATOM 855 O O . TRP A 1 116 ? 7.815 -0.942 -3.709 1.00 94.00 116 TRP A O 1
ATOM 865 N N . ALA A 1 117 ? 5.784 -0.417 -2.878 1.00 94.25 117 ALA A N 1
ATOM 866 C CA . ALA A 1 117 ? 5.219 0.041 -4.139 1.00 94.25 117 ALA A CA 1
ATOM 867 C C . ALA A 1 117 ? 4.614 1.441 -4.026 1.00 94.25 117 ALA A C 1
ATOM 869 O O . ALA A 1 117 ? 3.923 1.761 -3.057 1.00 94.25 117 ALA A O 1
ATOM 870 N N . MET A 1 118 ? 4.847 2.245 -5.060 1.00 92.31 118 MET A N 1
ATOM 871 C CA . MET A 1 118 ? 4.159 3.506 -5.281 1.00 92.31 118 MET A CA 1
ATOM 872 C C . MET A 1 118 ? 3.611 3.586 -6.701 1.00 92.31 118 MET A C 1
ATOM 874 O O . MET A 1 118 ? 4.340 3.360 -7.669 1.00 92.31 118 MET A O 1
ATOM 878 N N . ALA A 1 119 ? 2.341 3.969 -6.808 1.00 90.38 119 ALA A N 1
ATOM 879 C CA . ALA A 1 119 ? 1.678 4.249 -8.070 1.00 90.38 119 ALA A CA 1
ATOM 880 C C . ALA A 1 119 ? 1.052 5.641 -8.040 1.00 90.38 119 ALA A C 1
ATOM 882 O O . ALA A 1 119 ? 0.284 5.966 -7.139 1.00 90.38 119 ALA A O 1
ATOM 883 N N . ILE A 1 120 ? 1.360 6.452 -9.042 1.00 88.56 120 ILE A N 1
ATOM 884 C CA . ILE A 1 120 ? 0.675 7.717 -9.297 1.00 88.56 120 ILE A CA 1
ATOM 885 C C . ILE A 1 120 ? -0.154 7.527 -10.568 1.00 88.56 120 ILE A C 1
ATOM 887 O O . ILE A 1 120 ? 0.302 6.872 -11.503 1.00 88.56 120 ILE A O 1
ATOM 891 N N . THR A 1 121 ? -1.355 8.088 -10.638 1.00 83.00 121 THR A N 1
ATOM 892 C CA . THR A 1 121 ? -2.111 8.215 -11.893 1.00 83.00 121 THR A CA 1
ATOM 893 C C . THR A 1 121 ? -2.455 9.677 -12.171 1.00 83.00 121 THR A C 1
ATOM 895 O O . THR A 1 121 ? -2.274 10.541 -11.313 1.00 83.00 121 THR A O 1
ATOM 898 N N . ASN A 1 122 ? -2.914 9.987 -13.385 1.00 77.38 122 ASN A N 1
ATOM 899 C CA . ASN A 1 122 ? -3.448 11.321 -13.711 1.00 77.38 122 ASN A CA 1
ATOM 900 C C . ASN A 1 122 ? -4.904 11.285 -14.176 1.00 77.38 122 ASN A C 1
ATOM 902 O O . ASN A 1 122 ? -5.402 12.292 -14.673 1.00 77.38 122 ASN A O 1
ATOM 906 N N . SER A 1 123 ? -5.557 10.129 -14.093 1.00 75.31 123 SER A N 1
ATOM 907 C CA . SER A 1 123 ? -6.911 9.960 -14.596 1.00 75.31 123 SER A CA 1
ATOM 908 C C . SER A 1 123 ? -7.736 9.159 -13.609 1.00 75.31 123 SER A C 1
ATOM 910 O O . SER A 1 123 ? -7.356 8.053 -13.224 1.00 75.31 123 SER A O 1
ATOM 912 N N . ASP A 1 124 ? -8.909 9.692 -13.288 1.00 73.19 124 ASP A N 1
ATOM 913 C CA . ASP A 1 124 ? -9.917 9.021 -12.471 1.00 73.19 124 ASP A CA 1
ATOM 914 C C . ASP A 1 124 ? -10.463 7.757 -13.156 1.00 73.19 124 ASP A C 1
ATOM 916 O O . ASP A 1 124 ? -11.061 6.909 -12.511 1.00 73.19 124 ASP A O 1
ATOM 920 N N . SER A 1 125 ? -10.230 7.567 -14.461 1.00 75.25 125 SER A N 1
ATOM 921 C CA . SER A 1 125 ? -10.601 6.326 -15.154 1.00 75.25 125 SER A CA 1
ATOM 922 C C . SER A 1 125 ? -9.529 5.234 -15.087 1.00 75.25 125 SER A C 1
ATOM 924 O O . SER A 1 125 ? -9.768 4.115 -15.543 1.00 75.25 125 SER A O 1
ATOM 926 N N . CYS A 1 126 ? -8.320 5.546 -14.614 1.00 79.19 126 CYS A N 1
ATOM 927 C CA . CYS A 1 126 ? -7.252 4.561 -14.494 1.00 79.19 126 CYS A CA 1
ATOM 928 C C . CYS A 1 126 ? -7.465 3.719 -13.238 1.00 79.19 126 CYS A C 1
ATOM 930 O O . CYS A 1 126 ? -7.553 4.253 -12.135 1.00 79.19 126 CYS A O 1
ATOM 932 N N . ILE A 1 127 ? -7.498 2.397 -13.414 1.00 81.81 127 ILE A N 1
ATOM 933 C CA . ILE A 1 127 ? -7.562 1.446 -12.304 1.00 81.81 127 ILE A CA 1
ATOM 934 C C . ILE A 1 127 ? -6.192 0.796 -12.153 1.00 81.81 127 ILE A C 1
ATOM 936 O O . ILE A 1 127 ? -5.690 0.171 -13.090 1.00 81.81 127 ILE A O 1
ATOM 940 N N . ASN A 1 128 ? -5.593 0.955 -10.977 1.00 88.50 128 ASN A N 1
ATOM 941 C CA . ASN A 1 128 ? -4.444 0.166 -10.562 1.00 88.50 128 ASN A CA 1
ATOM 942 C C . ASN A 1 128 ? -4.922 -1.062 -9.800 1.00 88.50 128 ASN A C 1
ATOM 944 O O . ASN A 1 128 ? -5.862 -0.983 -9.018 1.00 88.50 128 ASN A O 1
ATOM 948 N N . THR A 1 129 ? -4.242 -2.184 -9.966 1.00 91.88 129 THR A N 1
ATOM 949 C CA . THR A 1 129 ? -4.581 -3.430 -9.281 1.00 91.88 129 THR A CA 1
ATOM 950 C C . THR A 1 129 ? -3.369 -3.934 -8.522 1.00 91.88 129 THR A C 1
ATOM 952 O O . THR A 1 129 ? -2.281 -4.036 -9.086 1.00 91.88 129 THR A O 1
ATOM 955 N N . ILE A 1 130 ? -3.560 -4.285 -7.253 1.00 93.81 130 ILE A N 1
ATOM 956 C CA . ILE A 1 130 ? -2.596 -5.039 -6.451 1.00 93.81 130 ILE A CA 1
ATOM 957 C C . ILE A 1 130 ? -3.356 -6.199 -5.818 1.00 93.81 130 ILE A C 1
ATOM 959 O O . ILE A 1 130 ? -4.162 -6.008 -4.905 1.00 93.81 130 ILE A O 1
ATOM 963 N N . THR A 1 131 ? -3.116 -7.411 -6.316 1.00 92.94 131 THR A N 1
ATOM 964 C CA . THR A 1 131 ? -3.882 -8.584 -5.903 1.00 92.94 131 THR A CA 1
ATOM 965 C C . THR A 1 131 ? -3.040 -9.830 -5.649 1.00 92.94 131 THR A C 1
ATOM 967 O O . THR A 1 131 ? -2.013 -10.053 -6.284 1.00 92.94 131 THR A O 1
ATOM 970 N N . TYR A 1 132 ? -3.467 -10.665 -4.699 1.00 90.19 132 TYR A N 1
ATOM 971 C CA . TYR A 1 132 ? -2.756 -11.884 -4.292 1.00 90.19 132 TYR A CA 1
ATOM 972 C C . TYR A 1 132 ? -1.304 -11.605 -3.878 1.00 90.19 132 TYR A C 1
ATOM 974 O O . TYR A 1 132 ? -0.388 -12.353 -4.217 1.00 90.19 132 TYR A O 1
ATOM 982 N N . CYS A 1 133 ? -1.079 -10.508 -3.159 1.00 93.75 133 CYS A N 1
ATOM 983 C CA . CYS A 1 133 ? 0.255 -10.059 -2.776 1.00 93.75 133 CYS A CA 1
ATOM 984 C C . CYS A 1 133 ? 0.533 -10.276 -1.289 1.00 93.75 133 CYS A C 1
ATOM 986 O O . CYS A 1 133 ? -0.355 -10.136 -0.450 1.00 93.75 133 CYS A O 1
ATOM 988 N N . SER A 1 134 ? 1.793 -10.573 -0.966 1.00 94.12 134 SER A N 1
ATOM 989 C CA . SER A 1 134 ? 2.283 -10.618 0.414 1.00 94.12 134 SER A CA 1
ATOM 990 C C . SER A 1 134 ? 3.482 -9.696 0.567 1.00 94.12 134 SER A C 1
ATOM 992 O O . SER A 1 134 ? 4.483 -9.853 -0.128 1.00 94.12 134 SER A O 1
ATOM 994 N N . ILE A 1 135 ? 3.385 -8.746 1.484 1.00 94.50 135 ILE A N 1
ATOM 995 C CA . ILE A 1 135 ? 4.410 -7.753 1.776 1.00 94.50 135 ILE A CA 1
ATOM 996 C C . ILE A 1 135 ? 4.811 -7.945 3.228 1.00 94.50 135 ILE A C 1
ATOM 998 O O . ILE A 1 135 ? 3.966 -7.927 4.122 1.00 94.50 135 ILE A O 1
ATOM 1002 N N . GLU A 1 136 ? 6.093 -8.160 3.465 1.00 91.50 136 GLU A N 1
ATOM 1003 C CA . GLU A 1 136 ? 6.604 -8.452 4.792 1.00 91.50 136 GLU A CA 1
ATOM 1004 C C . GLU A 1 136 ? 7.846 -7.617 5.109 1.00 91.50 136 GLU A C 1
ATOM 1006 O O . GLU A 1 136 ? 8.724 -7.461 4.264 1.00 91.50 136 GLU A O 1
ATOM 1011 N N . GLN A 1 137 ? 7.947 -7.107 6.341 1.00 88.50 137 GLN A N 1
ATOM 1012 C CA . GLN A 1 137 ? 9.172 -6.480 6.858 1.00 88.50 137 GLN A CA 1
ATOM 1013 C C . GLN A 1 137 ? 9.761 -5.438 5.894 1.00 88.50 137 GLN A C 1
ATOM 1015 O O . GLN A 1 137 ? 10.928 -5.533 5.539 1.00 88.50 137 GLN A O 1
ATOM 1020 N N . CYS A 1 138 ? 8.972 -4.476 5.402 1.00 84.50 138 CYS A N 1
ATOM 1021 C CA . CYS A 1 138 ? 9.451 -3.497 4.418 1.00 84.50 138 CYS A CA 1
ATOM 1022 C C . CYS A 1 138 ? 10.772 -2.821 4.835 1.00 84.50 138 CYS A C 1
ATOM 1024 O O . CYS A 1 138 ? 11.764 -2.896 4.114 1.00 84.50 138 CYS A O 1
ATOM 1026 N N . ALA A 1 139 ? 10.807 -2.222 6.027 1.00 77.62 139 ALA A N 1
ATOM 1027 C CA . ALA A 1 139 ? 12.019 -1.658 6.611 1.00 77.62 139 ALA A CA 1
ATOM 1028 C C . ALA A 1 139 ? 12.586 -2.568 7.718 1.00 77.62 139 ALA A C 1
ATOM 1030 O O . ALA A 1 139 ? 11.820 -3.266 8.392 1.00 77.62 139 ALA A O 1
ATOM 1031 N N . PRO A 1 140 ? 13.913 -2.540 7.954 1.00 73.88 140 PRO A N 1
ATOM 1032 C CA . PRO A 1 140 ? 14.506 -3.134 9.147 1.00 73.88 140 PRO A CA 1
ATOM 1033 C C . PRO A 1 140 ? 13.830 -2.613 10.424 1.00 73.88 140 PRO A C 1
ATOM 1035 O O . PRO A 1 140 ? 13.480 -1.440 10.509 1.00 73.88 140 PRO A O 1
ATOM 1038 N N . TYR A 1 141 ? 13.688 -3.469 11.439 1.00 64.12 141 TYR A N 1
ATOM 1039 C CA . TYR A 1 141 ? 12.922 -3.187 12.666 1.00 64.12 141 TYR A CA 1
ATOM 1040 C C . TYR A 1 141 ? 13.319 -1.888 13.398 1.00 64.12 141 TYR A C 1
ATOM 1042 O O . TYR A 1 141 ? 12.504 -1.265 14.067 1.00 64.12 141 TYR A O 1
ATOM 1050 N N . ASN A 1 142 ? 14.576 -1.465 13.273 1.00 65.88 142 ASN A N 1
ATOM 1051 C CA . ASN A 1 142 ? 15.125 -0.259 13.894 1.00 65.88 142 ASN A CA 1
ATOM 1052 C C . ASN A 1 142 ? 15.110 0.975 12.975 1.00 65.88 142 ASN A C 1
ATOM 1054 O O . ASN A 1 142 ? 15.726 1.988 13.308 1.00 65.88 142 ASN A O 1
ATOM 1058 N N . TYR A 1 143 ? 14.462 0.887 11.816 1.00 70.88 143 TYR A N 1
ATOM 1059 C CA . TYR A 1 143 ? 14.471 1.924 10.797 1.00 70.88 143 TYR A CA 1
ATOM 1060 C C . TYR A 1 143 ? 13.048 2.392 10.483 1.00 70.88 143 TYR A C 1
ATOM 1062 O O . TYR A 1 143 ? 12.381 1.909 9.568 1.00 70.88 143 TYR A O 1
ATOM 1070 N N . PHE A 1 144 ? 12.578 3.361 11.268 1.00 67.50 144 PHE A N 1
ATOM 1071 C CA . PHE A 1 144 ? 11.273 3.987 11.089 1.00 67.50 144 PHE A CA 1
ATOM 1072 C C . PHE A 1 144 ? 11.325 4.991 9.935 1.00 67.50 144 PHE A C 1
ATOM 1074 O O . PHE A 1 144 ? 11.716 6.146 10.090 1.00 67.50 144 PHE A O 1
ATOM 1081 N N . THR A 1 145 ? 10.940 4.546 8.744 1.00 72.00 145 THR A N 1
ATOM 1082 C CA . THR A 1 145 ? 10.802 5.434 7.582 1.00 72.00 145 THR A CA 1
ATOM 1083 C C . THR A 1 145 ? 9.477 6.191 7.655 1.00 72.00 145 THR A C 1
ATOM 1085 O O . THR A 1 145 ? 8.459 5.585 8.001 1.00 72.00 145 THR A O 1
ATOM 1088 N N . ASN A 1 146 ? 9.434 7.452 7.216 1.00 75.50 146 ASN A N 1
ATOM 1089 C CA . ASN A 1 146 ? 8.194 8.235 7.048 1.00 75.50 146 ASN A CA 1
ATOM 1090 C C . ASN A 1 146 ? 7.378 7.791 5.814 1.00 75.50 146 ASN A C 1
ATOM 1092 O O . ASN A 1 146 ? 6.868 8.606 5.055 1.00 75.50 146 ASN A O 1
ATOM 1096 N N . GLN A 1 147 ? 7.317 6.483 5.576 1.00 79.62 147 GLN A N 1
ATOM 1097 C CA . GLN A 1 147 ? 6.908 5.866 4.321 1.00 79.62 147 GLN A CA 1
ATOM 1098 C C . GLN A 1 147 ? 5.929 4.732 4.604 1.00 79.62 147 GLN A C 1
ATOM 1100 O O . GLN A 1 147 ? 5.985 4.093 5.654 1.00 79.62 147 GLN A O 1
ATOM 1105 N N . ARG A 1 148 ? 5.047 4.460 3.650 1.00 86.50 148 ARG A N 1
ATOM 1106 C CA . ARG A 1 148 ? 3.961 3.478 3.776 1.00 86.50 148 ARG A CA 1
ATOM 1107 C C . ARG A 1 148 ? 4.265 2.258 2.919 1.00 86.50 148 ARG A C 1
ATOM 1109 O O . ARG A 1 148 ? 4.791 2.481 1.837 1.00 86.50 148 ARG A O 1
ATOM 1116 N N . PRO A 1 149 ? 3.974 1.005 3.307 1.00 91.88 149 PRO A N 1
ATOM 1117 C CA . PRO A 1 149 ? 4.240 -0.152 2.447 1.00 91.88 149 PRO A CA 1
ATOM 1118 C C . PRO A 1 149 ? 3.731 0.017 1.010 1.00 91.88 149 PRO A C 1
ATOM 1120 O O . PRO A 1 149 ? 4.502 -0.176 0.065 1.00 91.88 149 PRO A O 1
ATOM 1123 N N . ILE A 1 150 ? 2.483 0.466 0.855 1.00 93.81 150 ILE A N 1
ATOM 1124 C CA . ILE A 1 150 ? 1.884 0.828 -0.435 1.00 93.81 150 ILE A CA 1
ATOM 1125 C C . ILE A 1 150 ? 1.423 2.286 -0.399 1.00 93.81 150 ILE A C 1
ATOM 1127 O O . ILE A 1 150 ? 0.809 2.726 0.574 1.00 93.81 150 ILE A O 1
ATOM 1131 N N . ALA A 1 151 ? 1.667 3.018 -1.483 1.00 91.75 151 ALA A N 1
ATOM 1132 C CA . ALA A 1 151 ? 1.057 4.320 -1.725 1.00 91.75 151 ALA A CA 1
ATOM 1133 C C . ALA A 1 151 ? 0.460 4.389 -3.135 1.00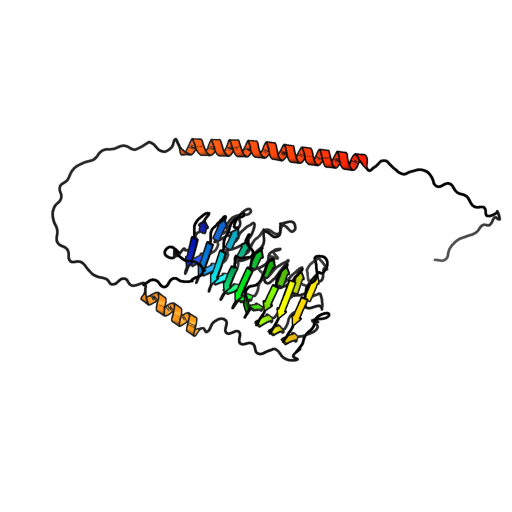 91.75 151 ALA A C 1
ATOM 1135 O O . ALA A 1 151 ? 1.136 4.073 -4.115 1.00 91.75 151 ALA A O 1
ATOM 1136 N N . ALA A 1 152 ? -0.791 4.826 -3.236 1.00 90.50 152 ALA A N 1
ATOM 1137 C CA . ALA A 1 152 ? -1.466 5.085 -4.499 1.00 90.50 152 ALA A CA 1
ATOM 1138 C C . ALA A 1 152 ? -2.040 6.504 -4.501 1.00 90.50 152 ALA A C 1
ATOM 1140 O O . ALA A 1 152 ? -2.737 6.891 -3.566 1.00 90.50 152 ALA A O 1
ATOM 1141 N N . VAL A 1 153 ? -1.717 7.285 -5.529 1.00 87.75 153 VAL A N 1
ATOM 1142 C CA . VAL A 1 153 ? -2.118 8.693 -5.635 1.00 87.75 153 VAL A CA 1
ATOM 1143 C C . VAL A 1 153 ? -2.838 8.921 -6.955 1.00 87.75 153 VAL A C 1
ATOM 1145 O O . VAL A 1 153 ? -2.286 8.641 -8.020 1.00 87.75 153 VAL A O 1
ATOM 1148 N N . ASN A 1 154 ? -4.035 9.487 -6.861 1.00 83.81 154 ASN A N 1
ATOM 1149 C CA . ASN A 1 154 ? -5.034 9.677 -7.907 1.00 83.81 154 ASN A CA 1
ATOM 1150 C C . ASN A 1 154 ? -5.535 8.365 -8.540 1.00 83.81 154 ASN A C 1
ATOM 1152 O O . ASN A 1 154 ? -4.861 7.327 -8.524 1.00 83.81 154 ASN A O 1
ATOM 1156 N N . GLY A 1 155 ? -6.685 8.438 -9.214 1.00 82.19 155 GLY A N 1
ATOM 1157 C CA . GLY A 1 155 ? -7.287 7.292 -9.900 1.00 82.19 155 GLY A CA 1
ATOM 1158 C C . GLY A 1 155 ? -7.919 6.291 -8.941 1.00 82.19 155 GLY A C 1
ATOM 1159 O O . GLY A 1 155 ? -8.067 6.558 -7.750 1.00 82.19 155 GLY A O 1
ATOM 1160 N N . HIS A 1 156 ? -8.306 5.130 -9.466 1.00 87.88 156 HIS A N 1
ATOM 1161 C CA . HIS A 1 156 ? -8.908 4.059 -8.676 1.00 87.88 156 HIS A CA 1
ATOM 1162 C C . HIS A 1 156 ? -7.900 2.949 -8.377 1.00 87.88 156 HIS A C 1
ATOM 1164 O O . HIS A 1 156 ? -7.001 2.666 -9.176 1.00 87.88 156 HIS A O 1
ATOM 1170 N N . ILE A 1 157 ? -8.071 2.280 -7.237 1.00 89.94 157 ILE A N 1
ATOM 1171 C CA . ILE A 1 157 ? -7.298 1.089 -6.886 1.00 89.94 157 ILE A CA 1
ATOM 1172 C C . ILE A 1 157 ? -8.186 -0.111 -6.533 1.00 89.94 157 ILE A C 1
ATOM 1174 O O . ILE A 1 157 ? -9.194 0.018 -5.836 1.00 89.94 157 ILE A O 1
ATOM 1178 N N . ASP A 1 158 ? -7.787 -1.285 -7.019 1.00 92.19 158 ASP A N 1
ATOM 1179 C CA . ASP A 1 158 ? -8.261 -2.599 -6.589 1.00 92.19 158 ASP A CA 1
ATOM 1180 C C . ASP A 1 158 ? -7.205 -3.244 -5.679 1.00 92.19 158 ASP A C 1
ATOM 1182 O O . ASP A 1 158 ? -6.080 -3.523 -6.109 1.00 92.19 158 ASP A O 1
ATOM 1186 N N . LEU A 1 159 ? -7.571 -3.457 -4.414 1.00 93.31 159 LEU A N 1
ATOM 1187 C CA . LEU A 1 159 ? -6.767 -4.143 -3.405 1.00 93.31 159 LEU A CA 1
ATOM 1188 C C . LEU A 1 159 ? -7.469 -5.440 -2.999 1.00 93.31 159 LEU A C 1
ATOM 1190 O O . LEU A 1 159 ? -8.418 -5.433 -2.211 1.00 93.31 159 LEU A O 1
ATOM 1194 N N . ASN A 1 160 ? -6.987 -6.576 -3.499 1.00 92.38 160 ASN A N 1
ATOM 1195 C CA . ASN A 1 160 ? -7.684 -7.845 -3.304 1.00 92.38 160 ASN A CA 1
ATOM 1196 C C . ASN A 1 160 ? -6.749 -8.990 -2.910 1.00 92.38 160 ASN A C 1
ATOM 1198 O O . ASN A 1 160 ? -5.809 -9.288 -3.637 1.00 92.38 160 ASN A O 1
ATOM 1202 N N . ASN A 1 161 ? -7.044 -9.708 -1.825 1.00 90.81 161 ASN A N 1
ATOM 1203 C CA . ASN A 1 161 ? -6.181 -10.770 -1.291 1.00 90.81 161 ASN A CA 1
ATOM 1204 C C . ASN A 1 161 ? -4.767 -10.246 -1.004 1.00 90.81 161 ASN A C 1
ATOM 1206 O O . ASN A 1 161 ? -3.788 -10.648 -1.633 1.00 90.81 161 ASN A O 1
ATOM 1210 N N . LEU A 1 162 ? -4.683 -9.293 -0.081 1.00 93.81 162 LEU A N 1
ATOM 1211 C CA . LEU A 1 162 ? -3.451 -8.597 0.265 1.00 93.81 162 LEU A CA 1
ATOM 1212 C C . LEU A 1 162 ? -3.070 -8.902 1.712 1.00 93.81 162 LEU A C 1
ATOM 1214 O O . LEU A 1 162 ? -3.885 -8.734 2.614 1.00 93.81 162 LEU A O 1
ATOM 1218 N N . ASN A 1 163 ? -1.819 -9.294 1.930 1.00 93.62 163 ASN A N 1
ATOM 1219 C CA . ASN A 1 163 ? -1.224 -9.406 3.256 1.00 93.62 163 ASN A CA 1
ATOM 1220 C C . ASN A 1 163 ? -0.085 -8.392 3.397 1.00 93.62 163 ASN A C 1
ATOM 1222 O O . ASN A 1 163 ? 0.854 -8.418 2.603 1.00 93.62 163 ASN A O 1
ATOM 1226 N N . ILE A 1 164 ? -0.145 -7.535 4.412 1.00 94.38 164 ILE A N 1
ATOM 1227 C CA . ILE A 1 164 ? 0.968 -6.684 4.841 1.00 94.38 164 ILE A CA 1
ATOM 1228 C C . ILE A 1 164 ? 1.285 -7.064 6.276 1.00 94.38 164 ILE A C 1
ATOM 1230 O O . ILE A 1 164 ? 0.424 -6.957 7.148 1.00 94.38 164 ILE A O 1
ATOM 1234 N N . SER A 1 165 ? 2.507 -7.517 6.532 1.00 92.38 165 SER A N 1
ATOM 1235 C CA . SER A 1 165 ? 2.847 -8.048 7.846 1.00 92.38 165 SER A CA 1
ATOM 1236 C C . SER A 1 165 ? 4.240 -7.690 8.328 1.00 92.38 165 SER A C 1
ATOM 1238 O O . SER A 1 165 ? 5.154 -7.484 7.534 1.00 92.38 165 SER A O 1
ATOM 1240 N N . ASN A 1 166 ? 4.408 -7.619 9.649 1.00 88.56 166 ASN A N 1
ATOM 1241 C CA . ASN A 1 166 ? 5.698 -7.371 10.298 1.00 88.56 166 ASN A CA 1
ATOM 1242 C C . ASN A 1 166 ? 6.395 -6.089 9.787 1.00 88.56 166 ASN A C 1
ATOM 1244 O O . ASN A 1 166 ? 7.622 -5.992 9.806 1.00 88.56 166 ASN A O 1
ATOM 1248 N N . CYS A 1 167 ? 5.633 -5.120 9.271 1.00 88.19 167 CYS A N 1
ATOM 1249 C CA . CYS A 1 167 ? 6.166 -3.869 8.743 1.00 88.19 167 CYS A CA 1
ATOM 1250 C C . CYS A 1 167 ? 6.321 -2.845 9.864 1.00 88.19 167 CYS A C 1
ATOM 1252 O O . CYS A 1 167 ? 5.439 -2.692 10.708 1.00 88.19 167 CYS A O 1
ATOM 1254 N N . VAL A 1 168 ? 7.425 -2.105 9.829 1.00 83.88 168 VAL A N 1
ATOM 1255 C CA . VAL A 1 168 ? 7.693 -1.004 10.753 1.00 83.88 168 VAL A CA 1
ATOM 1256 C C . VAL A 1 168 ? 7.682 0.302 9.965 1.00 83.88 168 VAL A C 1
ATOM 1258 O O . VAL A 1 168 ? 8.354 0.422 8.936 1.00 83.88 168 VAL A O 1
ATOM 1261 N N . SER A 1 169 ? 6.885 1.271 10.415 1.00 80.38 169 SER A N 1
ATOM 1262 C CA . SER A 1 169 ? 6.760 2.578 9.766 1.00 80.38 169 SER A CA 1
ATOM 1263 C C . SER A 1 169 ? 6.624 3.698 10.788 1.00 80.38 169 SER A C 1
ATOM 1265 O O . SER A 1 169 ? 5.953 3.553 11.810 1.00 80.38 169 SER A O 1
ATOM 1267 N N . ALA A 1 170 ? 7.243 4.841 10.489 1.00 75.25 170 ALA A N 1
ATOM 1268 C CA . ALA A 1 170 ? 7.026 6.051 11.261 1.00 75.25 170 ALA A CA 1
ATOM 1269 C C . ALA A 1 170 ? 5.626 6.623 11.005 1.00 75.25 170 ALA A C 1
ATOM 1271 O O . ALA A 1 170 ? 4.960 7.039 11.943 1.00 75.25 170 ALA A O 1
ATOM 1272 N N . TYR A 1 171 ? 5.181 6.641 9.743 1.00 74.56 171 TYR A N 1
ATOM 1273 C CA . TYR A 1 171 ? 3.934 7.296 9.344 1.00 74.56 171 TYR A CA 1
ATOM 1274 C C . TYR A 1 171 ? 2.781 6.304 9.205 1.00 74.56 171 TYR A C 1
ATOM 1276 O O . TYR A 1 171 ? 1.904 6.281 10.060 1.00 74.56 171 TYR A O 1
ATOM 1284 N N . CYS A 1 172 ? 2.771 5.462 8.165 1.00 77.81 172 CYS A N 1
ATOM 1285 C CA . CYS A 1 172 ? 1.681 4.506 8.001 1.00 77.81 172 CYS A CA 1
ATOM 1286 C C . CYS A 1 172 ? 2.115 3.065 7.737 1.00 77.81 172 CYS A C 1
ATOM 1288 O O . CYS A 1 172 ? 2.927 2.785 6.860 1.00 77.81 172 CYS A O 1
ATOM 1290 N N . GLY A 1 173 ? 1.590 2.146 8.554 1.00 80.06 173 GLY A N 1
ATOM 1291 C CA . GLY A 1 173 ? 2.026 0.744 8.614 1.00 80.06 173 GLY A CA 1
ATOM 1292 C C . GLY A 1 173 ? 1.374 -0.192 7.593 1.00 80.06 173 GLY A C 1
ATOM 1293 O O . GLY A 1 173 ? 1.740 -1.365 7.533 1.00 80.06 173 GLY A O 1
ATOM 1294 N N . GLY A 1 174 ? 0.409 0.302 6.817 1.00 90.62 174 GLY A N 1
ATOM 1295 C CA . GLY A 1 174 ? -0.341 -0.448 5.813 1.00 90.62 174 GLY A CA 1
ATOM 1296 C C . GLY A 1 174 ? -0.267 0.226 4.449 1.00 90.62 174 GLY A C 1
ATOM 1297 O O . GLY A 1 174 ? 0.668 -0.006 3.683 1.00 90.62 174 GLY A O 1
ATOM 1298 N N . PHE A 1 175 ? -1.259 1.048 4.123 1.00 92.69 175 PHE A N 1
ATOM 1299 C CA . PHE A 1 175 ? -1.328 1.700 2.819 1.00 92.69 175 PHE A CA 1
ATOM 1300 C C . PHE A 1 175 ? -1.970 3.083 2.875 1.00 92.69 175 PHE A C 1
ATOM 1302 O O . PHE A 1 175 ? -2.782 3.374 3.755 1.00 92.69 175 PHE A O 1
ATOM 1309 N N . TYR A 1 176 ? -1.614 3.898 1.881 1.00 91.62 176 TYR A N 1
ATOM 1310 C CA . TYR A 1 176 ? -2.268 5.166 1.576 1.00 91.62 176 TYR A CA 1
ATOM 1311 C C . TYR A 1 176 ? -2.885 5.167 0.194 1.00 91.62 176 TYR A C 1
ATOM 1313 O O . TYR A 1 176 ? -2.251 4.717 -0.765 1.00 91.62 176 TYR A O 1
ATOM 1321 N N . VAL A 1 177 ? -4.095 5.713 0.110 1.00 91.31 177 VAL A N 1
ATOM 1322 C CA . VAL A 1 177 ? -4.809 5.927 -1.147 1.00 91.31 177 VAL A CA 1
ATOM 1323 C C . VAL A 1 177 ? -5.420 7.325 -1.145 1.00 91.31 177 VAL A C 1
ATOM 1325 O O . VAL A 1 177 ? -6.189 7.654 -0.245 1.00 91.31 177 VAL A O 1
ATOM 1328 N N . ASP A 1 178 ? -5.092 8.125 -2.156 1.00 88.94 178 ASP A N 1
ATOM 1329 C CA . ASP A 1 178 ? -5.780 9.379 -2.497 1.00 88.94 178 ASP A CA 1
ATOM 1330 C C . ASP A 1 178 ? -6.407 9.210 -3.878 1.00 88.94 178 ASP A C 1
ATOM 1332 O O . ASP A 1 178 ? -5.680 8.919 -4.822 1.00 88.94 178 ASP A O 1
ATOM 1336 N N . GLY A 1 179 ? -7.726 9.322 -4.012 1.00 85.88 179 GLY A N 1
ATOM 1337 C CA . GLY A 1 179 ? -8.422 9.043 -5.272 1.00 85.88 179 GLY A CA 1
ATOM 1338 C C . GLY A 1 179 ? -9.669 8.205 -5.045 1.00 85.88 179 GLY A C 1
ATOM 1339 O O . GLY A 1 179 ? -10.613 8.687 -4.447 1.00 85.88 179 GLY A O 1
ATOM 1340 N N . GLY A 1 180 ? -9.703 6.956 -5.505 1.00 87.44 180 GLY A N 1
ATOM 1341 C CA . GLY A 1 180 ? -10.873 6.087 -5.375 1.00 87.44 180 GLY A CA 1
ATOM 1342 C C . GLY A 1 180 ? -10.534 4.616 -5.174 1.00 87.44 180 GLY A C 1
ATOM 1343 O O . GLY A 1 180 ? -9.416 4.163 -5.414 1.00 87.44 180 GLY A O 1
ATOM 1344 N N . PHE A 1 181 ? -11.539 3.840 -4.774 1.00 89.62 181 PHE A N 1
ATOM 1345 C CA . PHE A 1 181 ? -11.464 2.384 -4.787 1.00 89.62 181 PHE A CA 1
ATOM 1346 C C . PHE A 1 181 ? -12.383 1.833 -5.867 1.00 89.62 181 PHE A C 1
ATOM 1348 O O . PHE A 1 181 ? -13.497 2.321 -6.050 1.00 89.62 181 PHE A O 1
ATOM 1355 N N . ASP A 1 182 ? -11.925 0.798 -6.560 1.00 86.94 182 ASP A N 1
ATOM 1356 C CA . ASP A 1 182 ? -12.808 -0.042 -7.373 1.00 86.94 182 ASP A CA 1
ATOM 1357 C C . ASP A 1 182 ? -13.290 -1.242 -6.548 1.00 86.94 182 ASP A C 1
ATOM 1359 O O . ASP A 1 182 ? -14.485 -1.525 -6.442 1.00 86.94 182 ASP A O 1
ATOM 1363 N N . LYS A 1 183 ? -12.353 -1.894 -5.851 1.00 87.88 183 LYS A N 1
ATOM 1364 C CA . LYS A 1 183 ? -12.629 -3.037 -4.985 1.00 87.88 183 LYS A CA 1
ATOM 1365 C C . LYS A 1 183 ? -11.603 -3.132 -3.860 1.00 87.88 183 LYS A C 1
ATOM 1367 O O . LYS A 1 183 ? -10.409 -2.969 -4.081 1.00 87.88 183 LYS A O 1
ATOM 1372 N N . VAL A 1 184 ? -12.069 -3.432 -2.646 1.00 93.56 184 VAL A N 1
ATOM 1373 C CA . VAL A 1 184 ? -11.187 -3.808 -1.535 1.00 93.56 184 VAL A CA 1
ATOM 1374 C C . VAL A 1 184 ? -11.727 -5.047 -0.830 1.00 93.56 184 VAL A C 1
ATOM 1376 O O . VAL A 1 184 ? -12.796 -5.015 -0.216 1.00 93.56 184 VAL A O 1
ATOM 1379 N N . SER A 1 185 ? -11.005 -6.164 -0.899 1.00 92.81 185 SER A N 1
ATOM 1380 C CA . SER A 1 185 ? -11.442 -7.415 -0.267 1.00 92.81 185 SER A CA 1
ATOM 1381 C C . SER A 1 185 ? -10.291 -8.304 0.178 1.00 92.81 185 SER A C 1
ATOM 1383 O O . SER A 1 185 ? -9.291 -8.443 -0.516 1.00 92.81 185 SER A O 1
ATOM 1385 N N . ASN A 1 186 ? -10.473 -8.969 1.319 1.00 91.31 186 ASN A N 1
ATOM 1386 C CA . ASN A 1 186 ? -9.507 -9.899 1.905 1.00 91.31 186 ASN A CA 1
ATOM 1387 C C . ASN A 1 186 ? -8.145 -9.229 2.142 1.00 91.31 186 ASN A C 1
ATOM 1389 O O . ASN A 1 186 ? -7.122 -9.654 1.607 1.00 91.31 186 ASN A O 1
ATOM 1393 N N . VAL A 1 187 ? -8.155 -8.148 2.921 1.00 94.25 187 VAL A N 1
ATOM 1394 C CA . VAL A 1 187 ? -6.950 -7.408 3.303 1.00 94.25 187 VAL A CA 1
ATOM 1395 C C . VAL A 1 187 ? -6.591 -7.743 4.746 1.00 94.25 187 VAL A C 1
ATOM 1397 O O . VAL A 1 187 ? -7.403 -7.551 5.651 1.00 94.25 187 VAL A O 1
ATOM 1400 N N . ILE A 1 188 ? -5.370 -8.227 4.959 1.00 93.38 188 ILE A N 1
ATOM 1401 C CA . 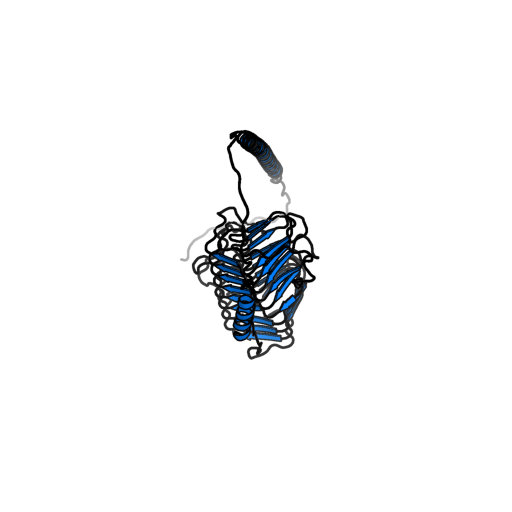ILE A 1 188 ? -4.797 -8.478 6.280 1.00 93.38 188 ILE A CA 1
ATOM 1402 C C . ILE A 1 188 ? -3.635 -7.523 6.504 1.00 93.38 188 ILE A C 1
ATOM 1404 O O . ILE A 1 188 ? -2.697 -7.485 5.708 1.00 93.38 188 ILE A O 1
ATOM 1408 N N . LEU A 1 189 ? -3.684 -6.803 7.620 1.00 94.25 189 LEU A N 1
ATOM 1409 C CA . LEU A 1 189 ? -2.568 -6.044 8.164 1.00 94.25 189 LEU A CA 1
ATOM 1410 C C . LEU A 1 189 ? -2.205 -6.669 9.516 1.00 94.25 189 LEU A C 1
ATOM 1412 O O . LEU A 1 189 ? -3.023 -6.648 10.439 1.00 94.25 189 LEU A O 1
ATOM 1416 N N . ALA A 1 190 ? -1.022 -7.274 9.627 1.00 92.06 190 ALA A N 1
ATOM 1417 C CA . ALA A 1 190 ? -0.668 -8.113 10.772 1.00 92.06 190 ALA A CA 1
ATOM 1418 C C . ALA A 1 190 ? 0.693 -7.769 11.387 1.00 92.06 190 ALA A C 1
ATOM 1420 O O . ALA A 1 190 ? 1.705 -7.717 10.699 1.00 92.06 190 ALA A O 1
ATOM 1421 N N . ASN A 1 191 ? 0.746 -7.624 12.709 1.00 90.12 191 ASN A N 1
ATOM 1422 C CA . ASN A 1 191 ? 1.974 -7.421 13.482 1.00 90.12 191 ASN A CA 1
ATOM 1423 C C . ASN A 1 191 ? 2.813 -6.221 13.001 1.00 90.12 191 ASN A C 1
ATOM 1425 O O . ASN A 1 191 ? 4.042 -6.246 13.071 1.00 90.12 191 ASN A O 1
ATOM 1429 N N . CYS A 1 192 ? 2.167 -5.185 12.460 1.00 88.56 192 CYS A N 1
ATOM 1430 C CA . CYS A 1 192 ? 2.855 -3.959 12.072 1.00 88.56 192 CYS A CA 1
ATOM 1431 C C . CYS A 1 192 ? 3.078 -3.055 13.289 1.00 88.56 192 CYS A C 1
ATOM 1433 O O . CYS A 1 192 ? 2.240 -2.999 14.195 1.00 88.56 192 CYS A O 1
ATOM 1435 N N . ILE A 1 193 ? 4.181 -2.307 13.266 1.00 85.88 193 ILE A N 1
ATOM 1436 C CA . ILE A 1 193 ? 4.497 -1.282 14.262 1.00 85.88 193 ILE A CA 1
ATOM 1437 C C . ILE A 1 193 ? 4.398 0.091 13.603 1.00 85.88 193 ILE A C 1
ATOM 1439 O O . ILE A 1 193 ? 5.098 0.367 12.625 1.00 85.88 193 ILE A O 1
ATOM 1443 N N . VAL A 1 194 ? 3.541 0.949 14.152 1.00 82.88 194 VAL A N 1
ATOM 1444 C CA . VAL A 1 194 ? 3.351 2.335 13.705 1.00 82.88 194 VAL A CA 1
ATOM 1445 C C . VAL A 1 194 ? 3.878 3.275 14.783 1.00 82.88 194 VAL A C 1
ATOM 1447 O O . VAL A 1 194 ? 3.541 3.132 15.953 1.00 82.88 194 VAL A O 1
ATOM 1450 N N . GLU A 1 195 ? 4.748 4.218 14.432 1.00 77.50 195 GLU A N 1
ATOM 1451 C CA . GLU A 1 195 ? 5.334 5.123 15.430 1.00 77.50 195 GLU A CA 1
ATOM 1452 C C . GLU A 1 195 ? 4.491 6.377 15.671 1.00 77.50 195 GLU A C 1
ATOM 1454 O O . GLU A 1 195 ? 4.216 6.710 16.823 1.00 77.50 195 GLU A O 1
ATOM 1459 N N . LYS A 1 196 ? 4.116 7.085 14.598 1.00 73.19 196 LYS A N 1
ATOM 1460 C CA . LYS A 1 196 ? 3.592 8.451 14.681 1.00 73.19 196 LYS A CA 1
ATOM 1461 C C . LYS A 1 196 ? 2.201 8.641 14.116 1.00 73.19 196 LYS A C 1
ATOM 1463 O O . LYS A 1 196 ? 1.602 9.606 14.529 1.00 73.19 196 LYS A O 1
ATOM 1468 N N . TYR A 1 197 ? 1.715 7.845 13.166 1.00 77.06 197 TYR A N 1
ATOM 1469 C CA . TYR A 1 197 ? 0.457 8.137 12.455 1.00 77.06 197 TYR A CA 1
ATOM 1470 C C . TYR A 1 197 ? -0.488 6.922 12.493 1.00 77.06 197 TYR A C 1
ATOM 1472 O O . TYR A 1 197 ? -0.780 6.426 13.577 1.00 77.06 197 TYR A O 1
ATOM 1480 N N . ALA A 1 198 ? -0.989 6.449 11.351 1.00 81.81 198 ALA A N 1
ATOM 1481 C CA . ALA A 1 198 ? -2.075 5.479 11.258 1.00 81.81 198 ALA A CA 1
ATOM 1482 C C . ALA A 1 198 ? -1.661 4.195 10.553 1.00 81.81 198 ALA A C 1
ATOM 1484 O O . ALA A 1 198 ? -0.679 4.138 9.829 1.00 81.81 198 ALA A O 1
ATOM 1485 N N . LEU A 1 199 ? -2.443 3.137 10.687 1.00 87.62 199 LEU A N 1
ATOM 1486 C CA . LEU A 1 199 ? -2.220 1.919 9.922 1.00 87.62 199 LEU A CA 1
ATOM 1487 C C . LEU A 1 199 ? -2.725 2.052 8.479 1.00 87.62 199 LEU A C 1
ATOM 1489 O O . LEU A 1 199 ? -2.035 1.640 7.549 1.00 87.62 199 LEU A O 1
ATOM 1493 N N . ILE A 1 200 ? -3.903 2.644 8.292 1.00 91.06 200 ILE A N 1
ATOM 1494 C CA . ILE A 1 200 ? -4.506 2.911 6.982 1.00 91.06 200 ILE A CA 1
ATOM 1495 C C . ILE A 1 200 ? -4.834 4.396 6.896 1.00 91.06 200 ILE A C 1
ATOM 1497 O O . ILE A 1 200 ? -5.425 4.961 7.817 1.00 91.06 200 ILE A O 1
ATOM 1501 N N . GLU A 1 201 ? -4.493 5.000 5.764 1.00 89.94 201 GLU A N 1
ATOM 1502 C CA . GLU A 1 201 ? -4.791 6.397 5.480 1.00 89.94 201 GLU A CA 1
ATOM 1503 C C . GLU A 1 201 ? -5.490 6.522 4.127 1.00 89.94 201 GLU A C 1
ATOM 1505 O O . GLU A 1 201 ? -5.016 6.005 3.116 1.00 89.94 201 GLU A O 1
ATOM 1510 N N . VAL A 1 202 ? -6.643 7.183 4.100 1.00 90.38 202 VAL A N 1
ATOM 1511 C CA . VAL A 1 202 ? -7.478 7.271 2.897 1.00 90.38 202 VAL A CA 1
ATOM 1512 C C . VAL A 1 202 ? -7.942 8.699 2.685 1.00 90.38 202 VAL A C 1
ATOM 1514 O O . VAL A 1 202 ? -8.396 9.347 3.626 1.00 90.38 202 VAL A O 1
ATOM 1517 N N . LYS A 1 203 ? -7.873 9.173 1.443 1.00 89.69 203 LYS A N 1
ATOM 1518 C CA . LYS A 1 203 ? -8.296 10.511 1.050 1.00 89.69 203 LYS A CA 1
ATOM 1519 C C . LYS A 1 203 ? -9.111 10.494 -0.246 1.00 89.69 203 LYS A C 1
ATOM 1521 O O . LYS A 1 203 ? -8.802 9.734 -1.158 1.00 89.69 203 LYS A O 1
ATOM 1526 N N . ASN A 1 204 ? -10.148 11.332 -0.324 1.00 88.94 204 ASN A N 1
ATOM 1527 C CA . ASN A 1 204 ? -11.006 11.522 -1.506 1.00 88.94 204 ASN A CA 1
ATOM 1528 C C . ASN A 1 204 ? -11.735 10.269 -2.025 1.00 88.94 204 ASN A C 1
ATOM 1530 O O . ASN A 1 204 ? -12.326 10.303 -3.100 1.00 88.94 204 ASN A O 1
ATOM 1534 N N . CYS A 1 205 ? -11.745 9.170 -1.272 1.00 90.12 205 CYS A N 1
ATOM 1535 C CA . CYS A 1 205 ? -12.177 7.876 -1.778 1.00 90.12 205 CYS A CA 1
ATOM 1536 C C . CYS A 1 205 ? -13.663 7.616 -1.576 1.00 90.12 205 CYS A C 1
ATOM 1538 O O . CYS A 1 205 ? -14.224 7.849 -0.510 1.00 90.12 205 CYS A O 1
ATOM 1540 N N . THR A 1 206 ? -14.283 6.980 -2.564 1.00 90.50 206 THR A N 1
ATOM 1541 C CA . THR A 1 206 ? -15.531 6.236 -2.368 1.00 90.50 206 THR A CA 1
ATOM 1542 C C . THR A 1 206 ? -15.253 4.760 -2.593 1.00 90.50 206 THR A C 1
ATOM 1544 O O . THR A 1 206 ? -14.559 4.406 -3.545 1.00 90.50 206 THR A O 1
ATOM 1547 N N . GLY A 1 207 ? -15.742 3.891 -1.707 1.00 90.69 207 GLY A N 1
ATOM 1548 C CA . GLY A 1 207 ? -15.413 2.475 -1.809 1.00 90.69 207 GLY A CA 1
ATOM 1549 C C . GLY A 1 207 ? -16.037 1.578 -0.756 1.00 90.69 207 GLY A C 1
ATOM 1550 O O . GLY A 1 207 ? -16.558 2.022 0.267 1.00 90.69 207 GLY A O 1
ATOM 1551 N N . LYS A 1 208 ? -15.946 0.275 -1.014 1.00 91.81 208 LYS A N 1
ATOM 1552 C CA . LYS A 1 208 ? -16.440 -0.768 -0.123 1.00 91.81 208 LYS A CA 1
ATOM 1553 C C . LYS A 1 208 ? -15.333 -1.767 0.205 1.00 91.81 208 LYS A C 1
ATOM 1555 O O . LYS A 1 208 ? -14.734 -2.355 -0.692 1.00 91.81 208 LYS A O 1
ATOM 1560 N N . PHE A 1 209 ? -15.115 -1.971 1.497 1.00 93.19 209 PHE A N 1
ATOM 1561 C CA . PHE A 1 209 ? -14.177 -2.913 2.087 1.00 93.19 209 PHE A CA 1
ATOM 1562 C C . PHE A 1 209 ? -14.950 -4.147 2.531 1.00 93.19 209 PHE A C 1
ATOM 1564 O O . PHE A 1 209 ? -15.759 -4.068 3.452 1.00 93.19 209 PHE A O 1
ATOM 1571 N N . HIS A 1 210 ? -14.736 -5.288 1.880 1.00 90.44 210 HIS A N 1
ATOM 1572 C CA . HIS A 1 210 ? -15.503 -6.485 2.215 1.00 90.44 210 HIS A CA 1
ATOM 1573 C C . HIS A 1 210 ? -14.974 -7.173 3.481 1.00 90.44 210 HIS A C 1
ATOM 1575 O O . HIS A 1 210 ? -15.682 -7.257 4.473 1.00 90.44 210 HIS A O 1
ATOM 1581 N N . ASN A 1 211 ? -13.710 -7.602 3.464 1.00 90.88 211 ASN A N 1
ATOM 1582 C CA . ASN A 1 211 ? -13.081 -8.365 4.544 1.00 90.88 211 ASN A CA 1
ATOM 1583 C C . ASN A 1 211 ? -11.742 -7.730 4.916 1.00 90.88 211 ASN A C 1
ATOM 1585 O O . ASN A 1 211 ? -10.797 -7.799 4.125 1.00 90.88 211 ASN A O 1
ATOM 1589 N N . VAL A 1 212 ? -11.663 -7.131 6.104 1.00 92.81 212 VAL A N 1
ATOM 1590 C CA . VAL A 1 212 ? -10.451 -6.486 6.626 1.00 92.81 212 VAL A CA 1
ATOM 1591 C C . VAL A 1 212 ? -10.116 -7.054 8.001 1.00 92.81 212 VAL A C 1
ATOM 1593 O O . VAL A 1 212 ? -10.963 -7.073 8.894 1.00 92.81 212 VAL A O 1
ATOM 1596 N N . LEU A 1 213 ? -8.874 -7.500 8.179 1.00 92.56 213 LEU A N 1
ATOM 1597 C CA . LEU A 1 213 ? -8.334 -7.929 9.467 1.00 92.56 213 LEU A CA 1
ATOM 1598 C C . LEU A 1 213 ? -7.125 -7.076 9.836 1.00 92.56 213 LEU A C 1
ATOM 1600 O O . LEU A 1 213 ? -6.120 -7.069 9.127 1.00 92.56 213 LEU A O 1
ATOM 1604 N N . LEU A 1 214 ? -7.223 -6.409 10.980 1.00 93.12 214 LEU A N 1
ATOM 1605 C CA . LEU A 1 214 ? -6.118 -5.765 11.672 1.00 93.12 214 LEU A CA 1
ATOM 1606 C C . LEU A 1 214 ? -5.749 -6.661 12.858 1.00 93.12 214 LEU A C 1
ATOM 1608 O O . LEU A 1 214 ? -6.579 -6.897 13.739 1.00 93.12 214 LEU A O 1
ATOM 1612 N N . LEU A 1 215 ? -4.535 -7.205 12.866 1.00 91.44 215 LEU A N 1
ATOM 1613 C CA . LEU A 1 215 ? -4.106 -8.192 13.857 1.00 91.44 215 LEU A CA 1
ATOM 1614 C C . LEU A 1 215 ? -2.785 -7.778 14.496 1.00 91.44 215 LEU A C 1
ATOM 1616 O O . LEU A 1 215 ? -1.805 -7.577 13.791 1.00 91.44 215 LEU A O 1
ATOM 1620 N N . GLY A 1 216 ? -2.721 -7.716 15.824 1.00 89.56 216 GLY A N 1
ATOM 1621 C CA . GLY A 1 216 ? -1.445 -7.559 16.529 1.00 89.56 216 GLY A CA 1
ATOM 1622 C C . GLY A 1 216 ? -0.735 -6.230 16.256 1.00 89.56 216 GLY A C 1
ATOM 1623 O O . GLY A 1 216 ? 0.489 -6.176 16.329 1.00 89.56 216 GLY A O 1
ATOM 1624 N N . ILE A 1 217 ? -1.470 -5.182 15.877 1.00 89.56 217 ILE A N 1
ATOM 1625 C CA . ILE A 1 217 ? -0.891 -3.879 15.531 1.00 89.56 217 ILE A CA 1
ATOM 1626 C C . ILE A 1 217 ? -0.422 -3.180 16.801 1.00 89.56 217 ILE A C 1
ATOM 1628 O O . ILE A 1 217 ? -1.155 -3.144 17.787 1.00 89.56 217 ILE A O 1
ATOM 1632 N N . GLN A 1 218 ? 0.787 -2.625 16.780 1.00 86.25 218 GLN A N 1
ATOM 1633 C CA . GLN A 1 218 ? 1.370 -1.953 17.938 1.00 86.25 218 GLN A CA 1
ATOM 1634 C C . GLN A 1 218 ? 1.748 -0.517 17.595 1.00 86.25 218 GLN A C 1
ATOM 1636 O O . GLN A 1 218 ? 2.388 -0.264 16.575 1.00 86.25 218 GLN A O 1
ATOM 1641 N N . HIS A 1 219 ? 1.405 0.426 18.472 1.00 79.88 219 HIS A N 1
ATOM 1642 C CA . HIS A 1 219 ? 1.987 1.765 18.413 1.00 79.88 219 HIS A CA 1
ATOM 1643 C C . HIS A 1 219 ? 3.290 1.810 19.208 1.00 79.88 219 HIS A C 1
ATOM 1645 O O . HIS A 1 219 ? 3.314 1.421 20.377 1.00 79.88 219 HIS A O 1
ATOM 1651 N N . ASN A 1 220 ? 4.376 2.290 18.592 1.00 72.38 220 ASN A N 1
ATOM 1652 C CA . ASN A 1 220 ? 5.652 2.421 19.289 1.00 72.38 220 ASN A CA 1
ATOM 1653 C C . ASN A 1 220 ? 5.515 3.448 20.428 1.00 72.38 220 ASN A C 1
ATOM 1655 O O . ASN A 1 220 ? 5.252 4.640 20.221 1.00 72.38 220 ASN A O 1
ATOM 1659 N N . THR A 1 221 ? 5.676 2.976 21.663 1.00 58.50 221 THR A N 1
ATOM 1660 C CA . THR A 1 221 ? 5.502 3.791 22.864 1.00 58.50 221 THR A CA 1
ATOM 1661 C C . THR A 1 221 ? 6.646 4.764 23.095 1.00 58.50 221 THR A C 1
ATOM 1663 O O . THR A 1 221 ? 6.395 5.827 23.658 1.00 58.50 221 THR A O 1
ATOM 1666 N N . ASP A 1 222 ? 7.834 4.467 22.568 1.00 60.16 222 ASP A N 1
ATOM 1667 C CA . ASP A 1 222 ? 9.079 5.189 22.856 1.00 60.16 222 ASP A CA 1
ATOM 1668 C C . ASP A 1 222 ? 9.301 6.416 21.951 1.00 60.16 222 ASP A C 1
ATOM 1670 O O . ASP A 1 222 ? 10.315 7.108 22.059 1.00 60.16 222 ASP A O 1
ATOM 1674 N N . ALA A 1 223 ? 8.349 6.705 21.058 1.00 57.38 223 ALA A N 1
ATOM 1675 C CA . ALA A 1 223 ? 8.385 7.866 20.178 1.00 57.38 223 ALA A CA 1
ATOM 1676 C C . ALA A 1 223 ? 8.373 9.182 20.978 1.00 57.38 223 ALA A C 1
ATOM 1678 O O . ALA A 1 223 ? 7.528 9.394 21.849 1.00 57.38 223 ALA A O 1
ATOM 1679 N N . THR A 1 224 ? 9.284 10.096 20.640 1.00 50.72 224 THR A N 1
ATOM 1680 C CA . THR A 1 224 ? 9.451 11.409 21.291 1.00 50.72 224 THR A CA 1
ATOM 1681 C C . THR A 1 224 ? 8.328 12.407 20.994 1.00 50.72 224 THR A C 1
ATOM 1683 O O . THR A 1 224 ? 8.246 13.442 21.654 1.00 50.72 224 THR A O 1
ATOM 1686 N N . ILE A 1 225 ? 7.459 12.114 20.021 1.00 54.19 225 ILE A N 1
ATOM 1687 C CA . ILE A 1 225 ? 6.315 12.949 19.644 1.00 54.19 225 ILE A CA 1
ATOM 1688 C C . ILE A 1 225 ? 5.042 12.308 20.210 1.00 54.19 225 ILE A C 1
ATOM 1690 O O . ILE A 1 225 ? 4.714 11.164 19.903 1.00 54.19 225 ILE A O 1
ATOM 1694 N N . ILE A 1 226 ? 4.344 13.060 21.064 1.00 51.41 226 ILE A N 1
ATOM 1695 C CA . ILE A 1 226 ? 3.147 12.652 21.822 1.00 51.41 226 ILE A CA 1
ATOM 1696 C C . ILE A 1 226 ? 1.880 13.017 21.032 1.00 51.41 226 ILE A C 1
ATOM 1698 O O . ILE A 1 226 ? 0.889 13.479 21.590 1.00 51.41 226 ILE A O 1
ATOM 1702 N N . GLU A 1 227 ? 1.916 12.898 19.711 1.00 58.38 227 GLU A N 1
ATOM 1703 C CA . GLU A 1 227 ? 0.687 13.023 18.940 1.00 58.38 227 GLU A CA 1
ATOM 1704 C C . GLU A 1 227 ? 0.062 11.639 18.847 1.00 58.38 227 GLU A C 1
ATOM 1706 O O . GLU A 1 227 ? 0.688 10.661 18.439 1.00 58.38 227 GLU A O 1
ATOM 1711 N N . SER A 1 228 ? -1.158 11.554 19.359 1.00 60.72 228 SER A N 1
ATOM 1712 C CA . SER A 1 228 ? -1.925 10.327 19.408 1.00 60.72 228 SER A CA 1
ATOM 1713 C C . SER A 1 228 ? -2.726 10.220 18.124 1.00 60.72 228 SER A C 1
ATOM 1715 O O . SER A 1 228 ? -3.555 11.089 17.853 1.00 60.72 228 SER A O 1
ATOM 1717 N N . TYR A 1 229 ? -2.454 9.191 17.330 1.00 71.38 229 TYR A N 1
ATOM 1718 C CA . TYR A 1 229 ? -3.194 8.933 16.105 1.00 71.38 229 TYR A CA 1
ATOM 1719 C C . TYR A 1 229 ? -3.880 7.567 16.187 1.00 71.38 229 TYR A C 1
ATOM 1721 O O . TYR A 1 229 ? -3.324 6.638 16.777 1.00 71.38 229 TYR A O 1
ATOM 1729 N N . PRO A 1 230 ? -5.087 7.447 15.620 1.00 80.06 230 PRO A N 1
ATOM 1730 C CA . PRO A 1 230 ? -5.839 6.198 15.551 1.00 80.06 230 PRO A CA 1
ATOM 1731 C C . PRO A 1 230 ? -5.253 5.238 14.508 1.00 80.06 230 PRO A C 1
ATOM 1733 O O . PRO A 1 230 ? -4.429 5.615 13.674 1.00 80.06 230 PRO A O 1
ATOM 1736 N N . LEU A 1 231 ? -5.760 4.002 14.472 1.00 84.62 231 LEU A N 1
ATOM 1737 C CA . LEU A 1 231 ? -5.364 3.023 13.451 1.00 84.62 231 LEU A CA 1
ATOM 1738 C C . LEU A 1 231 ? -5.841 3.406 12.043 1.00 84.62 231 LEU A C 1
ATOM 1740 O O . LEU A 1 231 ? -5.199 3.037 11.060 1.00 84.62 231 LEU A O 1
ATOM 1744 N N . LEU A 1 232 ? -6.954 4.124 11.924 1.00 88.50 232 LEU A N 1
ATOM 1745 C CA . LEU A 1 232 ? -7.520 4.552 10.646 1.00 88.50 232 LEU A CA 1
ATOM 1746 C C . LEU A 1 232 ? -7.609 6.081 10.609 1.00 88.50 232 LEU A C 1
ATOM 1748 O O . LEU A 1 232 ? -8.195 6.678 11.512 1.00 88.50 232 LEU A O 1
ATOM 1752 N N . ILE A 1 233 ? -7.088 6.710 9.556 1.00 87.06 233 ILE A N 1
ATOM 1753 C CA . ILE A 1 233 ? -7.307 8.137 9.280 1.00 87.06 233 ILE A CA 1
ATOM 1754 C C . ILE A 1 233 ? -7.972 8.281 7.920 1.00 87.06 233 ILE A C 1
ATOM 1756 O O . ILE A 1 233 ? -7.521 7.706 6.927 1.00 87.06 233 ILE A O 1
ATOM 1760 N N . ILE A 1 234 ? -9.062 9.045 7.882 1.00 87.44 234 ILE A N 1
ATOM 1761 C CA . ILE A 1 234 ? -9.879 9.193 6.683 1.00 87.44 234 ILE A CA 1
ATOM 1762 C C . ILE A 1 234 ? -10.199 10.668 6.431 1.00 87.44 234 ILE A C 1
ATOM 1764 O O . ILE A 1 234 ? -10.657 11.370 7.333 1.00 87.44 234 ILE A O 1
ATOM 1768 N N . PHE A 1 235 ? -9.984 11.108 5.192 1.00 88.38 235 PHE A N 1
ATOM 1769 C CA . PHE A 1 235 ? -10.205 12.471 4.709 1.00 88.38 235 PHE A CA 1
ATOM 1770 C C . PHE A 1 235 ? -11.180 12.457 3.525 1.00 88.38 235 PHE A C 1
ATOM 1772 O O . PHE A 1 235 ? -10.982 11.686 2.585 1.00 88.38 235 PHE A O 1
ATOM 1779 N N . GLN A 1 236 ? -12.197 13.322 3.524 1.00 89.31 236 GLN A N 1
ATOM 1780 C CA . GLN A 1 236 ? -13.104 13.545 2.379 1.00 89.31 236 GLN A CA 1
ATOM 1781 C C . GLN A 1 236 ? -13.584 12.250 1.676 1.00 89.31 236 GLN A C 1
ATOM 1783 O O . GLN A 1 236 ? -13.526 12.147 0.453 1.00 89.31 236 GLN A O 1
ATOM 1788 N N . SER A 1 237 ? -13.973 11.211 2.424 1.00 90.19 237 SER A N 1
ATOM 1789 C CA . SER A 1 237 ? -14.222 9.874 1.854 1.00 90.19 237 SER A CA 1
ATOM 1790 C C . SER A 1 237 ? -15.553 9.259 2.288 1.00 90.19 237 SER A C 1
ATOM 1792 O O . SER A 1 237 ? -16.020 9.465 3.404 1.00 90.19 237 SER A O 1
ATOM 1794 N N . ASN A 1 238 ? -16.139 8.433 1.422 1.00 90.88 238 ASN A N 1
ATOM 1795 C CA . ASN A 1 238 ? -17.379 7.693 1.658 1.00 90.88 238 ASN A CA 1
ATOM 1796 C C . ASN A 1 238 ? -17.110 6.186 1.608 1.00 90.88 238 ASN A C 1
ATOM 1798 O O . ASN A 1 238 ? -17.050 5.592 0.527 1.00 90.88 238 ASN A O 1
ATOM 1802 N N . LEU A 1 239 ? -16.915 5.567 2.772 1.00 91.38 239 LEU A N 1
ATOM 1803 C CA . LEU A 1 239 ? -16.450 4.184 2.876 1.00 91.38 239 LEU A CA 1
ATOM 1804 C C . LEU A 1 239 ? -17.441 3.294 3.628 1.00 91.38 239 LEU A C 1
ATOM 1806 O O . LEU A 1 239 ? -18.014 3.680 4.647 1.00 91.38 239 LEU A O 1
ATOM 1810 N N . ILE A 1 240 ? -17.583 2.058 3.155 1.00 91.50 240 ILE A N 1
ATOM 1811 C CA . ILE A 1 240 ? -18.368 1.011 3.818 1.00 91.50 240 ILE A CA 1
ATOM 1812 C C . ILE A 1 240 ? -17.452 -0.162 4.151 1.00 91.50 240 ILE A C 1
ATOM 1814 O O . ILE A 1 240 ? -16.832 -0.721 3.252 1.00 91.50 240 ILE A O 1
ATOM 1818 N N . PHE A 1 241 ? -17.419 -0.582 5.411 1.00 91.00 241 PHE A N 1
ATOM 1819 C CA . PHE A 1 241 ? -16.765 -1.809 5.861 1.00 91.00 241 PHE A CA 1
ATOM 1820 C C . PHE A 1 241 ? -17.823 -2.883 6.117 1.00 91.00 241 PHE A C 1
ATOM 1822 O O . PHE A 1 241 ? -18.619 -2.765 7.050 1.00 91.00 241 PHE A O 1
ATOM 1829 N N . ASP A 1 242 ? -17.849 -3.935 5.296 1.00 89.44 242 ASP A N 1
ATOM 1830 C CA . ASP A 1 242 ? -18.764 -5.059 5.504 1.00 89.44 242 ASP A CA 1
ATOM 1831 C C . ASP A 1 242 ? -18.362 -5.888 6.712 1.00 89.44 242 ASP A C 1
ATOM 1833 O O . ASP A 1 242 ? -19.218 -6.137 7.554 1.00 89.44 242 ASP A O 1
ATOM 1837 N N . PHE A 1 243 ? -17.095 -6.303 6.782 1.00 89.25 243 PHE A N 1
ATOM 1838 C CA . PHE A 1 243 ? -16.533 -7.105 7.861 1.00 89.25 243 PHE A CA 1
ATOM 1839 C C . PHE A 1 243 ? -15.153 -6.567 8.251 1.00 89.25 243 PHE A C 1
ATOM 1841 O O . PHE A 1 243 ? -14.173 -6.718 7.515 1.00 89.25 243 PHE A O 1
ATOM 1848 N N . LEU A 1 244 ? -15.076 -5.955 9.432 1.00 90.94 244 LEU A N 1
ATOM 1849 C CA . LEU A 1 244 ? -13.836 -5.474 10.036 1.00 90.94 244 LEU A CA 1
ATOM 1850 C C . LEU A 1 244 ? -13.546 -6.240 11.330 1.00 90.94 244 LEU A C 1
ATOM 1852 O O . LEU A 1 244 ? -14.338 -6.201 12.268 1.00 90.94 244 LEU A O 1
ATOM 1856 N N . ASN A 1 245 ? -12.390 -6.894 11.399 1.00 90.06 245 ASN A N 1
ATOM 1857 C CA . ASN A 1 245 ? -11.849 -7.467 12.627 1.00 90.06 245 ASN A CA 1
ATOM 1858 C C . ASN A 1 245 ? -10.634 -6.659 13.086 1.00 90.06 245 ASN A C 1
ATOM 1860 O O . ASN A 1 245 ? -9.689 -6.486 12.320 1.00 90.06 245 ASN A O 1
ATOM 1864 N N . VAL A 1 246 ? -10.627 -6.238 14.346 1.00 90.88 246 VAL A N 1
ATOM 1865 C CA . VAL A 1 246 ? -9.487 -5.604 15.014 1.00 90.88 246 VAL A CA 1
ATOM 1866 C C . VAL A 1 246 ? -9.156 -6.422 16.254 1.00 90.88 246 VAL A C 1
ATOM 1868 O O . VAL A 1 246 ? -9.924 -6.456 17.214 1.00 90.88 246 VAL A O 1
ATOM 1871 N N . VAL A 1 247 ? -8.031 -7.131 16.212 1.00 89.44 247 VAL A N 1
ATOM 1872 C CA . VAL A 1 247 ? -7.674 -8.173 17.184 1.00 89.44 247 VAL A CA 1
ATOM 1873 C C . VAL A 1 247 ? -6.285 -7.892 17.739 1.00 89.44 247 VAL A C 1
ATOM 1875 O O . VAL A 1 247 ? -5.347 -7.681 16.973 1.00 89.44 247 VAL A O 1
ATOM 1878 N N . ASN A 1 248 ? -6.130 -7.913 19.064 1.00 89.31 248 ASN A N 1
ATOM 1879 C CA . ASN A 1 248 ? -4.862 -7.667 19.764 1.00 89.31 248 ASN A CA 1
ATOM 1880 C C . ASN A 1 248 ? -4.116 -6.402 19.286 1.00 89.31 248 ASN A C 1
ATOM 1882 O O . ASN A 1 248 ? -2.890 -6.407 19.197 1.00 89.31 248 ASN A O 1
ATOM 1886 N N . CYS A 1 249 ? -4.841 -5.341 18.926 1.00 88.00 249 CYS A N 1
ATOM 1887 C CA . CYS A 1 249 ? -4.242 -4.088 18.473 1.00 88.00 249 CYS A CA 1
ATOM 1888 C C . CYS A 1 249 ? -4.152 -3.087 19.626 1.00 88.00 249 CYS A C 1
ATOM 1890 O O . CYS A 1 249 ? -5.047 -3.026 20.467 1.00 88.00 249 CYS A O 1
ATOM 1892 N N . THR A 1 250 ? -3.095 -2.280 19.643 1.00 82.88 250 THR A N 1
ATOM 1893 C CA . THR A 1 250 ? -2.930 -1.161 20.572 1.00 82.88 250 THR A CA 1
ATOM 1894 C C . THR A 1 250 ? -2.816 0.148 19.805 1.00 82.88 250 THR A C 1
ATOM 1896 O O . THR A 1 250 ? -2.257 0.206 18.711 1.00 82.88 250 THR A O 1
ATOM 1899 N N . SER A 1 251 ? -3.347 1.211 20.397 1.00 76.88 251 SER A N 1
ATOM 1900 C CA . SER A 1 251 ? -3.209 2.580 19.916 1.00 76.88 251 SER A CA 1
ATOM 1901 C C . SER A 1 251 ? -3.014 3.490 21.124 1.00 76.88 251 SER A C 1
ATOM 1903 O O . SER A 1 251 ? -3.542 3.218 22.204 1.00 76.88 251 SER A O 1
ATOM 1905 N N . LYS A 1 252 ? -2.230 4.558 20.955 1.00 73.94 252 LYS A N 1
ATOM 1906 C CA . LYS A 1 252 ? -2.132 5.619 21.970 1.00 73.94 252 LYS A CA 1
ATOM 1907 C C . LYS A 1 252 ? -3.427 6.438 22.030 1.00 73.94 252 LYS A C 1
ATOM 1909 O O . LYS A 1 252 ? -3.719 7.042 23.060 1.00 73.94 252 LYS A O 1
ATOM 1914 N N . ASP A 1 253 ? -4.184 6.471 20.932 1.00 74.12 253 ASP A N 1
ATOM 1915 C CA . ASP A 1 253 ? -5.519 7.056 20.852 1.00 74.12 253 ASP A CA 1
ATOM 1916 C C . ASP A 1 253 ? -6.520 5.908 21.002 1.00 74.12 253 ASP A C 1
ATOM 1918 O O . ASP A 1 253 ? -6.502 4.999 20.168 1.00 74.12 253 ASP A O 1
ATOM 1922 N N . PRO A 1 254 ? -7.371 5.890 22.041 1.00 69.38 254 PRO A N 1
ATOM 1923 C CA . PRO A 1 254 ? -8.375 4.840 22.176 1.00 69.38 254 PRO A CA 1
ATOM 1924 C C . PRO A 1 254 ? -9.359 4.825 20.996 1.00 69.38 254 PRO A C 1
ATOM 1926 O O . PRO A 1 254 ? -10.010 3.812 20.765 1.00 69.38 254 PRO A O 1
ATOM 1929 N N . SER A 1 255 ? -9.449 5.900 20.213 1.00 75.00 255 SER A N 1
ATOM 1930 C CA . SER A 1 255 ? -10.234 5.927 18.983 1.00 75.00 255 SER A CA 1
ATOM 1931 C C . SER A 1 255 ? -9.602 5.002 17.936 1.00 75.00 255 SER A C 1
ATOM 1933 O O . SER A 1 255 ? -8.451 5.165 17.535 1.00 75.00 255 SER A O 1
ATOM 1935 N N . LEU A 1 256 ? -10.368 4.031 17.437 1.00 75.25 256 LEU A N 1
ATOM 1936 C CA . LEU A 1 256 ? -9.962 3.173 16.320 1.00 75.25 256 LEU A CA 1
ATOM 1937 C C . LEU A 1 256 ? -9.749 3.984 15.034 1.00 75.25 256 LEU A C 1
ATOM 1939 O O . LEU A 1 256 ? -8.906 3.644 14.201 1.00 75.25 256 LEU A O 1
ATOM 1943 N N . LEU A 1 257 ? -10.553 5.031 14.869 1.00 78.38 257 LEU A N 1
ATOM 1944 C CA . LEU A 1 257 ? -10.681 5.830 13.662 1.00 78.38 257 LEU A CA 1
ATOM 1945 C C . LEU A 1 257 ? -10.734 7.314 14.027 1.00 78.38 257 LEU A C 1
ATOM 1947 O O . LEU A 1 257 ? -11.415 7.699 14.974 1.00 78.38 257 LEU A O 1
ATOM 1951 N N . ARG A 1 258 ? -10.112 8.146 13.191 1.00 75.94 258 ARG A N 1
ATOM 1952 C CA . ARG A 1 258 ? -10.348 9.589 13.121 1.00 75.94 258 ARG A CA 1
ATOM 1953 C C . ARG A 1 258 ? -10.755 9.945 11.704 1.00 75.94 258 ARG A C 1
ATOM 1955 O O . ARG A 1 258 ? -10.096 9.567 10.737 1.00 75.94 258 ARG A O 1
ATOM 1962 N N . VAL A 1 259 ? -11.827 10.715 11.606 1.00 69.38 259 VAL A N 1
ATOM 1963 C CA . VAL A 1 259 ? -12.184 11.425 10.383 1.00 69.38 259 VAL A CA 1
ATOM 1964 C C . VAL A 1 259 ? -11.703 12.852 10.540 1.00 69.38 259 VAL A C 1
ATOM 1966 O O . VAL A 1 259 ? -12.096 13.531 11.491 1.00 69.38 259 VAL A O 1
ATOM 1969 N N . ASP A 1 260 ? -10.845 13.299 9.630 1.00 68.19 260 ASP A N 1
ATOM 1970 C CA . ASP A 1 260 ? -10.481 14.706 9.586 1.00 68.19 260 ASP A CA 1
ATOM 1971 C C . ASP A 1 260 ? -11.452 15.452 8.670 1.00 68.19 260 ASP A C 1
ATOM 1973 O O . ASP A 1 260 ? -11.531 15.207 7.466 1.00 68.19 260 ASP A O 1
ATOM 1977 N N . THR A 1 261 ? -12.247 16.325 9.285 1.00 58.00 261 THR A N 1
ATOM 1978 C CA . THR A 1 261 ? -13.310 17.088 8.621 1.00 58.00 261 THR A CA 1
ATOM 1979 C C . THR A 1 261 ? -12.835 18.450 8.128 1.00 58.00 261 THR A C 1
ATOM 1981 O O . THR A 1 261 ? -13.604 19.140 7.461 1.00 58.00 261 THR A O 1
ATOM 1984 N N . GLN A 1 262 ? -11.586 18.851 8.417 1.00 57.53 262 GLN A N 1
ATOM 1985 C CA . GLN A 1 262 ? -11.068 20.165 8.010 1.00 57.53 262 GLN A CA 1
ATOM 1986 C C . GLN A 1 262 ? -11.074 20.361 6.490 1.00 57.53 262 GLN A C 1
ATOM 1988 O O . GLN A 1 262 ? -11.224 21.490 6.027 1.00 57.53 262 GLN A O 1
ATOM 1993 N N . ASP A 1 263 ? -10.997 19.269 5.729 1.00 56.78 263 ASP A N 1
ATOM 1994 C CA . ASP A 1 263 ? -10.985 19.307 4.270 1.00 56.78 263 ASP A CA 1
ATOM 1995 C C . ASP A 1 263 ? -12.352 18.969 3.642 1.00 56.78 263 ASP A C 1
ATOM 1997 O O . ASP A 1 263 ? -12.565 19.224 2.460 1.00 56.78 263 ASP A O 1
ATOM 2001 N N . GLY A 1 264 ? -13.323 18.444 4.394 1.00 63.47 264 GLY A N 1
ATOM 2002 C CA . GLY A 1 264 ? -14.66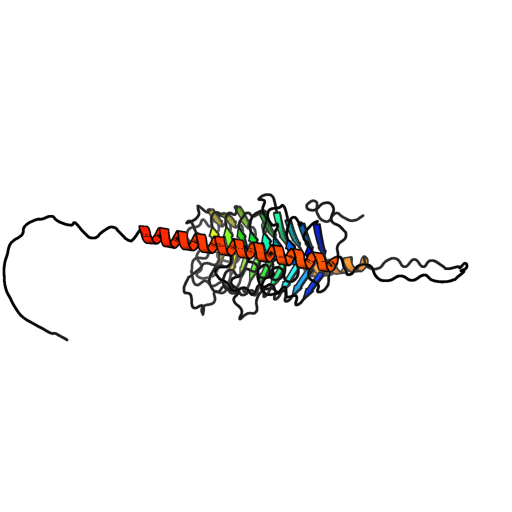9 18.130 3.897 1.00 63.47 264 GLY A CA 1
ATOM 2003 C C . GLY A 1 264 ? -15.336 16.960 4.621 1.00 63.47 264 GLY A C 1
ATOM 2004 O O . GLY A 1 264 ? -14.720 16.276 5.439 1.00 63.47 264 GLY A O 1
ATOM 2005 N N . ASP A 1 265 ? -16.610 16.722 4.310 1.00 75.38 265 ASP A N 1
ATOM 2006 C CA . ASP A 1 265 ? -17.398 15.672 4.958 1.00 75.38 265 ASP A CA 1
ATOM 2007 C C . ASP A 1 265 ? -16.939 14.271 4.517 1.00 75.38 265 ASP A C 1
ATOM 2009 O O . ASP A 1 265 ? -16.672 14.023 3.341 1.00 75.38 265 ASP A O 1
ATOM 2013 N N . SER A 1 266 ? -16.877 13.336 5.468 1.00 84.31 266 SER A N 1
ATOM 2014 C CA . SER A 1 266 ? -16.675 11.906 5.203 1.00 84.31 266 SER A CA 1
ATOM 2015 C C . SER A 1 266 ? -17.815 11.103 5.815 1.00 84.31 266 SER A C 1
ATOM 2017 O O . SER A 1 266 ? -18.260 11.404 6.923 1.00 84.31 266 SER A O 1
ATOM 2019 N N . THR A 1 267 ? -18.262 10.051 5.132 1.00 85.94 267 THR A N 1
ATOM 2020 C CA . THR A 1 267 ? -19.260 9.115 5.667 1.00 85.94 267 THR A CA 1
ATOM 2021 C C . THR A 1 267 ? -18.662 7.724 5.788 1.00 85.94 267 THR A C 1
ATOM 2023 O O . THR A 1 267 ? -18.233 7.134 4.800 1.00 85.94 267 THR A O 1
ATOM 2026 N N . ILE A 1 268 ? -18.620 7.194 7.012 1.00 86.50 268 ILE A N 1
ATOM 2027 C CA . ILE A 1 268 ? -18.057 5.870 7.290 1.00 86.50 268 ILE A CA 1
ATOM 2028 C C . ILE A 1 268 ? -19.127 4.988 7.910 1.00 86.50 268 ILE A C 1
ATOM 2030 O O . ILE A 1 268 ? -19.736 5.337 8.923 1.00 86.50 268 ILE A O 1
ATOM 2034 N N . LEU A 1 269 ? -19.339 3.836 7.285 1.00 87.31 269 LEU A N 1
ATOM 2035 C CA . LEU A 1 269 ? -20.321 2.848 7.694 1.00 87.31 269 LEU A CA 1
ATOM 2036 C C . LEU A 1 269 ? -19.627 1.533 8.043 1.00 87.31 269 LEU A C 1
ATOM 2038 O O . LEU A 1 269 ? -18.927 0.962 7.210 1.00 87.31 269 LEU A O 1
ATOM 2042 N N . PHE A 1 270 ? -19.887 1.016 9.242 1.00 88.00 270 PHE A N 1
ATOM 2043 C CA . PHE A 1 270 ? -19.469 -0.324 9.646 1.00 88.00 270 PHE A CA 1
ATOM 2044 C C . PHE A 1 270 ? -20.702 -1.234 9.696 1.00 88.00 270 PHE A C 1
ATOM 2046 O O . PHE A 1 270 ? -21.578 -1.071 10.547 1.00 88.00 270 PHE A O 1
ATOM 2053 N N . ASN A 1 271 ? -20.799 -2.194 8.775 1.00 86.62 271 ASN A N 1
ATOM 2054 C CA . ASN A 1 271 ? -21.901 -3.158 8.779 1.00 86.62 271 ASN A CA 1
ATOM 2055 C C . ASN A 1 271 ? -21.675 -4.200 9.876 1.00 86.62 271 ASN A C 1
ATOM 2057 O O . ASN A 1 271 ? -22.495 -4.314 10.782 1.00 86.62 271 ASN A O 1
ATOM 2061 N N . ASN A 1 272 ? -20.546 -4.911 9.821 1.00 85.19 272 ASN A N 1
ATOM 2062 C CA . ASN A 1 272 ? -20.137 -5.893 10.821 1.00 85.19 272 ASN A CA 1
ATOM 2063 C C . ASN A 1 272 ? -18.728 -5.560 11.311 1.00 85.19 272 ASN A C 1
ATOM 2065 O O . ASN A 1 272 ? -17.781 -5.493 10.525 1.00 85.19 272 ASN A O 1
ATOM 2069 N N . SER A 1 273 ? -18.582 -5.378 12.620 1.00 87.31 273 SER A N 1
ATOM 2070 C CA . SER A 1 273 ? -17.291 -5.060 13.230 1.00 87.31 273 SER A CA 1
ATOM 2071 C C . SER A 1 273 ? -17.070 -5.850 14.511 1.00 87.31 273 SER A C 1
ATOM 2073 O O . SER A 1 273 ? -17.961 -5.918 15.359 1.00 87.31 273 SER A O 1
ATOM 2075 N N . TYR A 1 274 ? -15.865 -6.381 14.679 1.00 87.31 274 TYR A N 1
ATOM 2076 C CA . TYR A 1 274 ? -15.345 -6.866 15.951 1.00 87.31 274 TYR A CA 1
ATOM 2077 C C . TYR A 1 274 ? -14.097 -6.065 16.308 1.00 87.31 274 TYR A C 1
ATOM 2079 O O . TYR A 1 274 ? -13.164 -5.985 15.509 1.00 87.31 274 TYR A O 1
ATOM 2087 N N . VAL A 1 275 ? -14.078 -5.488 17.506 1.00 87.56 275 VAL A N 1
ATOM 2088 C CA . VAL A 1 275 ? -12.936 -4.742 18.036 1.00 87.56 275 VAL A CA 1
ATOM 2089 C C . VAL A 1 275 ? -12.638 -5.267 19.429 1.00 87.56 275 VAL A C 1
ATOM 2091 O O . VAL A 1 275 ? -13.498 -5.248 20.307 1.00 87.56 275 VAL A O 1
ATOM 2094 N N . GLN A 1 276 ? -11.433 -5.794 19.611 1.00 84.19 276 GLN A N 1
ATOM 2095 C CA . GLN A 1 276 ? -10.982 -6.341 20.881 1.00 84.19 276 GLN A CA 1
ATOM 2096 C C . GLN A 1 276 ? -10.297 -5.268 21.735 1.00 84.19 276 GLN A C 1
ATOM 2098 O O . GLN A 1 276 ? -9.440 -4.537 21.242 1.00 84.19 276 GLN A O 1
ATOM 2103 N N . GLY A 1 277 ? -10.588 -5.265 23.037 1.00 79.56 277 GLY A N 1
ATOM 2104 C CA . GLY A 1 277 ? -9.926 -4.395 24.012 1.00 79.56 277 GLY A CA 1
ATOM 2105 C C . GLY A 1 277 ? -10.568 -3.013 24.104 1.00 79.56 277 GLY A C 1
ATOM 2106 O O . GLY A 1 277 ? -11.772 -2.876 23.903 1.00 79.56 277 GLY A O 1
ATOM 2107 N N . ASP A 1 278 ? -9.753 -2.008 24.420 1.00 76.31 278 ASP A N 1
ATOM 2108 C CA . ASP A 1 278 ? -10.214 -0.656 24.769 1.00 76.31 278 ASP A CA 1
ATOM 2109 C C . ASP A 1 278 ? -10.341 0.289 23.558 1.00 76.31 278 ASP A C 1
ATOM 2111 O O . ASP A 1 278 ? -10.557 1.488 23.727 1.00 76.31 278 ASP A O 1
ATOM 2115 N N . LEU A 1 279 ? -10.197 -0.226 22.332 1.00 80.94 279 LEU A N 1
ATOM 2116 C CA . LEU A 1 279 ? -10.365 0.572 21.118 1.00 80.94 279 LEU A CA 1
ATOM 2117 C C . LEU A 1 279 ? -11.855 0.835 20.850 1.00 80.94 279 LEU A C 1
ATOM 2119 O O . LEU A 1 279 ? -12.657 -0.099 20.795 1.00 80.94 279 LEU A O 1
ATOM 2123 N N . SER A 1 280 ? -12.226 2.096 20.636 1.00 76.00 280 SER A N 1
ATOM 2124 C CA . SER A 1 280 ? -13.608 2.523 20.404 1.00 76.00 280 SER A CA 1
ATOM 2125 C C . SER A 1 280 ? -13.843 2.956 18.951 1.00 76.00 280 SER A C 1
ATOM 2127 O O . SER A 1 280 ? -12.969 3.517 18.296 1.00 76.00 280 SER A O 1
ATOM 2129 N N . ILE A 1 281 ? -15.046 2.706 18.422 1.00 70.75 281 ILE A N 1
ATOM 2130 C CA . ILE A 1 281 ? -15.503 3.222 17.112 1.00 70.75 281 ILE A CA 1
ATOM 2131 C C . ILE A 1 281 ? -16.456 4.414 17.327 1.00 70.75 281 ILE A C 1
ATOM 2133 O O . ILE A 1 281 ? -17.518 4.507 16.709 1.00 70.75 281 ILE A O 1
ATOM 2137 N N . GLU A 1 282 ? -16.148 5.287 18.288 1.00 63.50 282 GLU A N 1
ATOM 2138 C CA . GLU A 1 282 ? -17.038 6.395 18.647 1.00 63.50 282 GLU A CA 1
ATOM 2139 C C . GLU A 1 282 ? -17.293 7.345 17.465 1.00 63.50 282 GLU A C 1
ATOM 2141 O O . GLU A 1 282 ? -16.414 7.610 16.650 1.00 63.50 282 GLU A O 1
ATOM 2146 N N . GLY A 1 283 ? -18.527 7.852 17.369 1.00 55.53 283 GLY A N 1
ATOM 2147 C CA . GLY A 1 283 ? -18.931 8.802 16.326 1.00 55.53 283 GLY A CA 1
ATOM 2148 C C . GLY A 1 283 ? -19.408 8.185 15.006 1.00 55.53 283 GLY A C 1
ATOM 2149 O O . GLY A 1 283 ? -19.789 8.936 14.111 1.00 55.53 283 GLY A O 1
ATOM 2150 N N . PHE A 1 284 ? -19.463 6.852 14.882 1.00 65.81 284 PHE A N 1
ATOM 2151 C CA . PHE A 1 284 ? -19.877 6.176 13.645 1.00 65.81 284 PHE A CA 1
ATOM 2152 C C . PHE A 1 284 ? -20.992 5.154 13.850 1.00 65.81 284 PHE A C 1
ATOM 2154 O O . PHE A 1 284 ? -21.174 4.583 14.926 1.00 65.81 284 PHE A O 1
ATOM 2161 N N . THR A 1 285 ? -21.754 4.906 12.784 1.00 62.84 285 THR A N 1
ATOM 2162 C CA . THR A 1 285 ? -22.817 3.902 12.801 1.00 62.84 285 THR A CA 1
ATOM 2163 C C . THR A 1 285 ? -22.223 2.514 12.577 1.00 62.84 285 THR A C 1
ATOM 2165 O O . THR A 1 285 ? -21.870 2.151 11.453 1.00 62.84 285 THR A O 1
ATOM 2168 N N . SER A 1 286 ? -22.140 1.730 13.653 1.00 67.06 286 SER A N 1
ATOM 2169 C CA . SER A 1 286 ? -21.980 0.276 13.576 1.00 67.06 286 SER A CA 1
ATOM 2170 C C . SER A 1 286 ? -23.356 -0.382 13.663 1.00 67.06 286 SER A C 1
ATOM 2172 O O . SER A 1 286 ? -24.093 -0.144 14.620 1.00 67.06 286 SER A O 1
ATOM 2174 N N . HIS A 1 287 ? -23.729 -1.172 12.654 1.00 69.19 287 HIS A N 1
ATOM 2175 C CA . HIS A 1 287 ? -25.041 -1.832 12.622 1.00 69.19 287 HIS A CA 1
ATOM 2176 C C . HIS A 1 287 ? -25.051 -3.127 13.436 1.00 69.19 287 HIS A C 1
ATOM 2178 O O . HIS A 1 287 ? -26.011 -3.395 14.159 1.00 69.19 287 HIS A O 1
ATOM 2184 N N . TYR A 1 288 ? -23.977 -3.911 13.340 1.00 67.75 288 TYR A N 1
ATOM 2185 C CA . TYR A 1 288 ? -23.849 -5.202 14.008 1.00 67.75 288 TYR A CA 1
ATOM 2186 C C . TYR A 1 288 ? -22.463 -5.327 14.663 1.00 67.75 288 TYR A C 1
ATOM 2188 O O . TYR A 1 288 ? -21.554 -5.929 14.086 1.00 67.75 288 TYR A O 1
ATOM 2196 N N . PRO A 1 289 ? -22.255 -4.742 15.858 1.00 74.00 289 PRO A N 1
ATOM 2197 C CA . PRO A 1 289 ? -21.047 -4.983 16.638 1.00 74.00 289 PRO A CA 1
ATOM 2198 C C . PRO A 1 289 ? -21.082 -6.395 17.245 1.00 74.00 289 PRO A C 1
ATOM 2200 O O . PRO A 1 289 ? -22.046 -6.772 17.914 1.00 74.00 289 PRO A O 1
ATOM 2203 N N . TYR A 1 290 ? -20.027 -7.181 17.025 1.00 69.06 290 TYR A N 1
ATOM 2204 C CA . TYR A 1 290 ? -19.903 -8.546 17.548 1.00 69.06 290 TYR A CA 1
ATOM 2205 C C . TYR A 1 290 ? -19.023 -8.580 18.801 1.00 69.06 290 TYR A C 1
ATOM 2207 O O . TYR A 1 290 ? -18.108 -7.777 18.956 1.00 69.06 290 TYR A O 1
ATOM 2215 N N . SER A 1 291 ? -19.276 -9.544 19.690 1.00 71.69 291 SER A N 1
ATOM 2216 C CA . SER A 1 291 ? -18.488 -9.779 20.913 1.00 71.69 291 SER A CA 1
ATOM 2217 C C . SER A 1 291 ? -17.353 -10.794 20.738 1.00 71.69 291 SER A C 1
ATOM 2219 O O . SER A 1 291 ? -16.530 -10.962 21.638 1.00 71.69 291 SER A O 1
ATOM 2221 N N . LEU A 1 292 ? -17.302 -11.474 19.591 1.00 70.56 292 LEU A N 1
ATOM 2222 C CA . LEU A 1 292 ? -16.280 -12.452 19.224 1.00 70.56 292 LEU A CA 1
ATOM 2223 C C . LEU A 1 292 ? -15.746 -12.141 17.819 1.00 70.56 292 LEU A C 1
ATOM 2225 O O . LEU A 1 292 ? -16.499 -11.576 17.018 1.00 70.56 292 LEU A O 1
ATOM 2229 N N . PRO A 1 293 ? -14.493 -12.531 17.506 1.00 73.44 293 PRO A N 1
ATOM 2230 C CA . PRO A 1 293 ? -13.939 -12.364 16.171 1.00 73.44 293 PRO A CA 1
ATOM 2231 C C . PRO A 1 293 ? -14.856 -12.971 15.114 1.00 73.44 293 PRO A C 1
ATOM 2233 O O . PRO A 1 293 ? -15.319 -14.108 15.250 1.00 73.44 293 PRO A O 1
ATOM 2236 N N . LEU A 1 294 ? -15.090 -12.220 14.043 1.00 72.12 294 LEU A N 1
ATOM 2237 C CA . LEU A 1 294 ? -15.794 -12.730 12.879 1.00 72.12 294 LEU A CA 1
ATOM 2238 C C . LEU A 1 294 ? -14.912 -13.801 12.237 1.00 72.12 294 LEU A C 1
ATOM 2240 O O . LEU A 1 294 ? -13.753 -13.533 11.909 1.00 72.12 294 LEU A O 1
ATOM 2244 N N . VAL A 1 295 ? -15.454 -15.005 12.054 1.00 64.19 295 VAL A N 1
ATOM 2245 C CA . VAL A 1 295 ? -14.775 -16.069 11.308 1.00 64.19 295 VAL A CA 1
ATOM 2246 C C . VAL A 1 295 ? -14.774 -15.666 9.840 1.00 64.19 295 VAL A C 1
ATOM 2248 O O . VAL A 1 295 ? -15.744 -15.887 9.119 1.00 64.19 295 VAL A O 1
ATOM 2251 N N . ILE A 1 296 ? -13.692 -15.022 9.419 1.00 63.81 296 ILE A N 1
ATOM 2252 C CA . ILE A 1 296 ? -13.449 -14.675 8.026 1.00 63.81 296 ILE A CA 1
ATOM 2253 C C . ILE A 1 296 ? -12.421 -15.671 7.503 1.00 63.81 296 ILE A C 1
ATOM 2255 O O . ILE A 1 296 ? -11.306 -15.755 8.020 1.00 63.81 296 ILE A O 1
ATOM 2259 N N . ASP A 1 297 ? -12.810 -16.441 6.491 1.00 56.28 297 ASP A N 1
ATOM 2260 C CA . ASP A 1 297 ? -11.897 -17.340 5.798 1.00 56.28 297 ASP A CA 1
ATOM 2261 C C . ASP A 1 297 ? -10.963 -16.523 4.899 1.00 56.28 297 ASP A C 1
ATOM 2263 O O . ASP A 1 297 ? -11.261 -16.226 3.741 1.00 56.28 297 ASP A O 1
ATOM 2267 N N . PHE A 1 298 ? -9.822 -16.125 5.458 1.00 55.84 298 PHE A N 1
ATOM 2268 C CA . PHE A 1 298 ? -8.719 -15.570 4.689 1.00 55.84 298 PHE A CA 1
ATOM 2269 C C . PHE A 1 298 ? -7.879 -16.704 4.091 1.00 55.84 298 PHE A C 1
ATOM 2271 O O . PHE A 1 298 ? -6.693 -16.844 4.393 1.00 55.84 298 PHE A O 1
ATOM 2278 N N . ASN A 1 299 ? -8.478 -17.516 3.223 1.00 51.06 299 ASN A N 1
ATOM 2279 C CA . ASN A 1 299 ? -7.758 -18.450 2.361 1.00 51.06 299 ASN A CA 1
ATOM 2280 C C . ASN A 1 299 ? -6.966 -17.659 1.302 1.00 51.06 299 ASN A C 1
ATOM 2282 O O . ASN A 1 299 ? -7.277 -17.658 0.115 1.00 51.06 299 ASN A O 1
ATOM 2286 N N . LEU A 1 300 ? -5.941 -16.928 1.750 1.00 51.56 300 LEU A N 1
ATOM 2287 C CA . LEU A 1 300 ? -5.098 -16.091 0.899 1.00 51.56 300 LEU A CA 1
ATOM 2288 C C . LEU A 1 300 ? -4.261 -16.937 -0.067 1.00 51.56 300 LEU A C 1
ATOM 2290 O O . LEU A 1 300 ? -3.927 -16.460 -1.146 1.00 51.56 300 LEU A O 1
ATOM 2294 N N . PHE A 1 301 ? -3.947 -18.187 0.291 1.00 47.16 301 PHE A N 1
ATOM 2295 C CA . PHE A 1 301 ? -3.175 -19.122 -0.524 1.00 47.16 301 PHE A CA 1
ATOM 2296 C C . PHE A 1 301 ? -3.453 -20.558 -0.060 1.00 47.16 301 PHE A C 1
ATOM 2298 O O . PHE A 1 301 ? -2.920 -20.968 0.968 1.00 47.16 301 PHE A O 1
ATOM 2305 N N . ASN A 1 302 ? -4.230 -21.351 -0.806 1.00 41.25 302 ASN A N 1
ATOM 2306 C CA . ASN A 1 302 ? -4.187 -22.799 -0.594 1.00 41.25 302 ASN A CA 1
ATOM 2307 C C . ASN A 1 302 ? -2.809 -23.293 -1.077 1.00 41.25 302 ASN A C 1
ATOM 2309 O O . ASN A 1 302 ? -2.411 -23.052 -2.219 1.00 41.25 302 ASN A O 1
ATOM 2313 N N . GLU A 1 303 ? -2.043 -23.940 -0.204 1.00 42.44 303 GLU A N 1
ATOM 2314 C CA . GLU A 1 303 ? -0.688 -24.424 -0.494 1.00 42.44 303 GLU A CA 1
ATOM 2315 C C . GLU A 1 303 ? -0.684 -25.433 -1.663 1.00 42.44 303 GLU A C 1
ATOM 2317 O O . GLU A 1 303 ? 0.259 -25.476 -2.458 1.00 42.44 303 GLU A O 1
ATOM 2322 N N . GLU A 1 304 ? -1.803 -26.137 -1.862 1.00 42.06 304 GLU A N 1
ATOM 2323 C CA . GLU A 1 304 ? -2.067 -26.995 -3.023 1.00 42.06 304 GLU A CA 1
ATOM 2324 C C . GLU A 1 304 ? -2.137 -26.221 -4.352 1.00 42.06 304 GLU A C 1
ATOM 2326 O O . GLU A 1 304 ? -1.616 -26.693 -5.364 1.00 42.06 304 GLU A O 1
ATOM 2331 N N . GLN A 1 305 ? -2.700 -25.004 -4.370 1.00 41.69 305 GLN A N 1
ATOM 2332 C CA . GLN A 1 305 ? -2.731 -24.171 -5.581 1.00 41.69 305 GLN A CA 1
ATOM 2333 C C . GLN A 1 305 ? -1.321 -23.726 -5.985 1.00 41.69 305 GLN A C 1
ATOM 2335 O O . GLN A 1 305 ? -0.989 -23.810 -7.169 1.00 41.69 305 GLN A O 1
ATOM 2340 N N . ARG A 1 306 ? -0.453 -23.366 -5.022 1.00 44.44 306 ARG A N 1
ATOM 2341 C CA . ARG A 1 306 ? 0.964 -23.056 -5.309 1.00 44.44 306 ARG A CA 1
ATOM 2342 C C . ARG A 1 306 ? 1.704 -24.243 -5.918 1.00 44.44 306 ARG A C 1
ATOM 2344 O O . ARG A 1 306 ? 2.539 -24.042 -6.796 1.00 44.44 306 ARG A O 1
ATOM 2351 N N . GLN A 1 307 ? 1.440 -25.464 -5.452 1.00 40.44 307 GLN A N 1
ATOM 2352 C CA . GLN A 1 307 ? 2.094 -26.647 -6.012 1.00 40.44 307 GLN A CA 1
ATOM 2353 C C . GLN A 1 307 ? 1.557 -27.007 -7.400 1.00 40.44 307 GLN A C 1
ATOM 2355 O O . GLN A 1 307 ? 2.355 -27.374 -8.261 1.00 40.44 307 GLN A O 1
ATOM 2360 N N . SER A 1 308 ? 0.253 -26.838 -7.653 1.00 41.41 308 SER A N 1
ATOM 2361 C CA . SER A 1 308 ? -0.326 -27.113 -8.977 1.00 41.41 308 SER A CA 1
ATOM 2362 C C . SER A 1 308 ? 0.143 -26.119 -10.050 1.00 41.41 308 SER A C 1
ATOM 2364 O O . SER A 1 308 ? 0.551 -26.543 -11.129 1.00 41.41 308 SER A O 1
ATOM 2366 N N . GLU A 1 309 ? 0.226 -24.816 -9.737 1.00 42.16 309 GLU A N 1
ATOM 2367 C CA . GLU A 1 309 ? 0.691 -23.796 -10.695 1.00 42.16 309 GLU A CA 1
ATOM 2368 C C . GLU A 1 309 ? 2.198 -23.924 -10.991 1.00 42.16 309 GLU A C 1
ATOM 2370 O O . GLU A 1 309 ? 2.651 -23.651 -12.105 1.00 42.16 309 GLU A O 1
ATOM 2375 N N . LYS A 1 310 ? 2.986 -24.412 -10.022 1.00 34.59 310 LYS A N 1
ATOM 2376 C CA . LYS A 1 310 ? 4.410 -24.727 -10.216 1.00 34.59 310 LYS A CA 1
ATOM 2377 C C . LYS A 1 310 ? 4.619 -25.963 -11.103 1.00 34.59 310 LYS A C 1
ATOM 2379 O O . LYS A 1 310 ? 5.646 -26.050 -11.776 1.00 34.59 310 LYS A O 1
ATOM 2384 N N . LEU A 1 311 ? 3.665 -26.900 -11.116 1.00 31.80 311 LEU A N 1
ATOM 2385 C CA . LEU A 1 311 ? 3.713 -28.106 -11.948 1.00 31.80 311 LEU A CA 1
ATOM 2386 C C . LEU A 1 311 ? 3.417 -27.794 -13.424 1.00 31.80 311 LEU A C 1
ATOM 2388 O O . LEU A 1 311 ? 4.125 -28.284 -14.303 1.00 31.80 311 LEU A O 1
ATOM 2392 N N . ASP A 1 312 ? 2.442 -26.922 -13.697 1.00 33.88 312 ASP A N 1
ATOM 2393 C CA . ASP A 1 312 ? 2.065 -26.564 -15.072 1.00 33.88 312 ASP A CA 1
ATOM 2394 C C . ASP A 1 312 ? 3.158 -25.761 -15.801 1.00 33.88 312 ASP A C 1
ATOM 2396 O O . ASP A 1 312 ? 3.390 -25.967 -16.993 1.00 33.88 312 ASP A O 1
ATOM 2400 N N . TYR A 1 313 ? 3.918 -24.911 -15.099 1.00 33.06 313 TYR A N 1
ATOM 2401 C CA . TYR A 1 313 ? 5.027 -24.154 -15.706 1.00 33.06 313 TYR A CA 1
ATOM 2402 C C . TYR A 1 313 ? 6.231 -25.028 -16.110 1.00 33.06 313 TYR A C 1
ATOM 2404 O O . TYR A 1 313 ? 6.944 -24.712 -17.068 1.00 33.06 313 TYR A O 1
ATOM 2412 N N . LEU A 1 314 ? 6.451 -26.158 -15.430 1.00 31.92 314 LEU A N 1
ATOM 2413 C CA . LEU A 1 314 ? 7.509 -27.118 -15.772 1.00 31.92 314 LEU A CA 1
ATOM 2414 C C . LEU A 1 314 ? 7.186 -27.925 -17.042 1.00 31.92 314 LEU A C 1
ATOM 2416 O O . LEU A 1 314 ? 8.100 -28.421 -17.701 1.00 31.92 314 LEU A O 1
ATOM 2420 N N . HIS A 1 315 ? 5.913 -28.007 -17.440 1.00 37.56 315 HIS A N 1
ATOM 2421 C CA . HIS A 1 315 ? 5.499 -28.679 -18.674 1.00 37.56 315 HIS A CA 1
ATOM 2422 C C . HIS A 1 315 ? 5.574 -27.809 -19.938 1.00 37.56 315 HIS A C 1
ATOM 2424 O O . HIS A 1 315 ? 5.499 -28.351 -21.038 1.00 37.56 315 HIS A O 1
ATOM 2430 N N . TYR A 1 316 ? 5.822 -26.499 -19.818 1.00 35.56 316 TYR A N 1
ATOM 2431 C CA . TYR A 1 316 ? 5.983 -25.600 -20.973 1.00 35.56 316 TYR A CA 1
ATOM 2432 C C . TYR A 1 316 ? 7.440 -25.255 -21.329 1.00 35.56 316 TYR A C 1
ATOM 2434 O O . TYR A 1 316 ? 7.678 -24.624 -22.357 1.00 35.56 316 TYR A O 1
ATOM 2442 N N . THR A 1 317 ? 8.430 -25.679 -20.533 1.00 32.84 317 THR A N 1
ATOM 2443 C CA . THR A 1 317 ? 9.856 -25.351 -20.756 1.00 32.84 317 THR A CA 1
ATOM 2444 C C . THR A 1 317 ? 10.681 -26.465 -21.405 1.00 32.84 317 THR A C 1
ATOM 2446 O O . THR A 1 317 ? 11.889 -26.312 -21.567 1.00 32.84 317 THR A O 1
ATOM 2449 N N . THR A 1 318 ? 10.061 -27.558 -21.858 1.00 35.31 318 THR A N 1
ATOM 2450 C CA . THR A 1 318 ? 10.729 -28.536 -22.733 1.00 35.31 318 THR A CA 1
ATOM 2451 C C . THR A 1 318 ? 10.295 -28.319 -24.185 1.00 35.31 318 THR A C 1
ATOM 2453 O O . THR A 1 318 ? 9.177 -28.682 -24.551 1.00 35.31 318 THR A O 1
ATOM 2456 N N . PRO A 1 319 ? 11.145 -27.740 -25.056 1.00 35.78 319 PRO A N 1
ATOM 2457 C CA . PRO A 1 319 ? 10.879 -27.779 -26.484 1.00 35.78 319 PRO A CA 1
ATOM 2458 C C . PRO A 1 319 ? 10.946 -29.241 -26.955 1.00 35.78 319 PRO A C 1
ATOM 2460 O O . PRO A 1 319 ? 11.836 -29.981 -26.517 1.00 35.78 319 PRO A O 1
ATOM 2463 N N . PRO A 1 320 ? 10.061 -29.686 -27.864 1.00 35.50 320 PRO A N 1
ATOM 2464 C CA . PRO A 1 320 ? 10.197 -31.001 -28.468 1.00 35.50 320 PRO A CA 1
ATOM 2465 C C . PRO A 1 320 ? 11.530 -31.049 -29.220 1.00 35.50 320 PRO A C 1
ATOM 2467 O O . PRO A 1 320 ? 11.778 -30.277 -30.144 1.00 35.50 320 PRO A O 1
ATOM 2470 N N . THR A 1 321 ? 12.413 -31.954 -28.800 1.00 35.28 321 THR A N 1
ATOM 2471 C CA . THR A 1 321 ? 13.682 -32.210 -29.483 1.00 35.28 321 THR A CA 1
ATOM 2472 C C . THR A 1 321 ? 13.385 -32.947 -30.786 1.00 35.28 321 THR A C 1
ATOM 2474 O O . THR A 1 321 ? 13.358 -34.173 -30.830 1.00 35.28 321 THR A O 1
ATOM 2477 N N . THR A 1 322 ? 13.131 -32.212 -31.866 1.00 33.50 322 THR A N 1
ATOM 2478 C CA . THR A 1 322 ? 13.194 -32.765 -33.221 1.00 33.50 322 THR A CA 1
ATOM 2479 C C . THR A 1 322 ? 14.614 -32.607 -33.739 1.00 33.50 322 THR A C 1
ATOM 2481 O O . THR A 1 322 ? 15.047 -31.501 -34.048 1.00 33.50 322 THR A O 1
ATOM 2484 N N . ILE A 1 323 ? 15.335 -33.724 -33.810 1.00 35.75 323 ILE A N 1
ATOM 2485 C CA . ILE A 1 323 ? 16.648 -33.853 -34.448 1.00 35.75 323 ILE A CA 1
ATOM 2486 C C . ILE A 1 323 ? 16.451 -33.785 -35.973 1.00 35.75 323 ILE A C 1
ATOM 2488 O O . ILE A 1 323 ? 15.785 -34.672 -36.512 1.00 35.75 323 ILE A O 1
ATOM 2492 N N . PRO A 1 324 ? 17.039 -32.824 -36.711 1.00 36.00 324 PRO A N 1
ATOM 2493 C CA . PRO A 1 324 ? 17.184 -32.949 -38.152 1.00 36.00 324 PRO A CA 1
ATOM 2494 C C . PRO A 1 324 ? 18.501 -33.667 -38.462 1.00 36.00 324 PRO A C 1
ATOM 2496 O O . PRO A 1 324 ? 19.580 -33.261 -38.031 1.00 36.00 324 PRO A O 1
ATOM 2499 N N . SER A 1 325 ? 18.386 -34.757 -39.214 1.00 28.91 325 SER A N 1
ATOM 2500 C CA . SER A 1 325 ? 19.500 -35.513 -39.782 1.00 28.91 325 SER A CA 1
ATOM 2501 C C . SER A 1 325 ? 20.283 -34.655 -40.786 1.00 28.91 325 SER A C 1
ATOM 2503 O O . SER A 1 325 ? 19.695 -33.967 -41.620 1.00 28.91 325 SER A O 1
ATOM 2505 N N . ALA A 1 326 ? 21.610 -34.690 -40.689 1.00 35.12 326 ALA A N 1
ATOM 2506 C CA . ALA A 1 326 ? 22.535 -33.967 -41.552 1.00 35.12 326 ALA A CA 1
ATOM 2507 C C . ALA A 1 326 ? 22.759 -34.670 -42.902 1.00 35.12 326 ALA A C 1
ATOM 2509 O O . ALA A 1 326 ? 22.821 -35.898 -42.963 1.00 35.12 326 ALA A O 1
ATOM 2510 N N . SER A 1 327 ? 23.034 -33.889 -43.953 1.00 30.50 327 SER A N 1
ATOM 2511 C CA . SER A 1 327 ? 24.079 -34.209 -44.942 1.00 30.50 327 SER A CA 1
ATOM 2512 C C . SER A 1 327 ? 24.506 -32.974 -45.758 1.00 30.50 327 SER A C 1
ATOM 2514 O O . SER A 1 327 ? 23.735 -32.019 -45.849 1.00 30.50 327 SER A O 1
ATOM 2516 N N . PRO A 1 328 ? 25.749 -32.951 -46.287 1.00 46.28 328 PRO A N 1
ATOM 2517 C CA . PRO A 1 328 ? 26.540 -31.730 -46.466 1.00 46.28 328 PRO A CA 1
ATOM 2518 C C . PRO A 1 328 ? 26.725 -31.311 -47.936 1.00 46.28 328 PRO A C 1
ATOM 2520 O O . PRO A 1 328 ? 26.627 -32.144 -48.833 1.00 46.28 328 PRO A O 1
ATOM 2523 N N . SER A 1 329 ? 27.100 -30.047 -48.185 1.00 29.14 329 SER A N 1
ATOM 2524 C CA . SER A 1 329 ? 27.715 -29.637 -49.462 1.00 29.14 329 SER A CA 1
ATOM 2525 C C . SER A 1 329 ? 28.470 -28.298 -49.383 1.00 29.14 329 SER A C 1
ATOM 2527 O O . SER A 1 329 ? 27.860 -27.240 -49.284 1.00 29.14 329 SER A O 1
ATOM 2529 N N . SER A 1 330 ? 29.799 -28.405 -49.497 1.00 32.12 330 SER A N 1
ATOM 2530 C CA . SER A 1 330 ? 30.768 -27.522 -50.185 1.00 32.12 330 SER A CA 1
ATOM 2531 C C . SER A 1 330 ? 30.832 -26.005 -49.906 1.00 32.12 330 SER A C 1
ATOM 2533 O O . SER A 1 330 ? 30.017 -25.224 -50.391 1.00 32.12 330 SER A O 1
ATOM 2535 N N . THR A 1 331 ? 31.946 -25.609 -49.279 1.00 39.66 331 THR A N 1
ATOM 2536 C CA . THR A 1 331 ? 32.704 -24.352 -49.478 1.00 39.66 331 THR A CA 1
ATOM 2537 C C . THR A 1 331 ? 33.225 -24.213 -50.929 1.00 39.66 331 THR A C 1
ATOM 2539 O O . THR A 1 331 ? 33.303 -25.227 -51.630 1.00 39.66 331 THR A O 1
ATOM 2542 N N . PRO A 1 332 ? 33.518 -22.989 -51.432 1.00 43.62 332 PRO A N 1
ATOM 2543 C CA . PRO A 1 332 ? 34.810 -22.295 -51.209 1.00 43.62 332 PRO A CA 1
ATOM 2544 C C . PRO A 1 332 ? 34.634 -20.784 -50.895 1.00 43.62 332 PRO A C 1
ATOM 2546 O O . PRO A 1 332 ? 33.705 -20.158 -51.386 1.00 43.62 332 PRO A O 1
ATOM 2549 N N . ASP A 1 333 ? 35.325 -20.158 -49.942 1.00 32.62 333 ASP A N 1
ATOM 2550 C CA . ASP A 1 333 ? 36.759 -19.851 -49.757 1.00 32.62 333 ASP A CA 1
ATOM 2551 C C . ASP A 1 333 ? 37.144 -18.407 -50.176 1.00 32.62 333 ASP A C 1
ATOM 2553 O O . ASP A 1 333 ? 36.748 -17.921 -51.233 1.00 32.62 333 ASP A O 1
ATOM 2557 N N . ALA A 1 334 ? 37.977 -17.794 -49.322 1.00 32.09 334 ALA A N 1
ATOM 2558 C CA . ALA A 1 334 ? 38.894 -16.661 -49.534 1.00 32.09 334 ALA A CA 1
ATOM 2559 C C . ALA A 1 334 ? 38.466 -15.162 -49.383 1.00 32.09 334 ALA A C 1
ATOM 2561 O O . ALA A 1 334 ? 38.109 -14.472 -50.335 1.00 32.09 334 ALA A O 1
ATOM 2562 N N . THR A 1 335 ? 38.864 -14.629 -48.208 1.00 36.69 335 THR A N 1
ATOM 2563 C CA . THR A 1 335 ? 39.694 -13.407 -47.942 1.00 36.69 335 THR A CA 1
ATOM 2564 C C . THR A 1 335 ? 39.076 -11.989 -47.830 1.00 36.69 335 THR A C 1
ATOM 2566 O O . THR A 1 335 ? 38.020 -11.719 -48.388 1.00 36.69 335 THR A O 1
ATOM 2569 N N . PRO A 1 336 ? 39.714 -11.076 -47.045 1.00 49.69 336 PRO A N 1
ATOM 2570 C CA . PRO A 1 336 ? 39.045 -10.067 -46.222 1.00 49.69 336 PRO A CA 1
ATOM 2571 C C . PRO A 1 336 ? 39.308 -8.616 -46.663 1.00 49.69 336 PRO A C 1
ATOM 2573 O O . PRO A 1 336 ? 40.275 -8.319 -47.361 1.00 49.69 336 PRO A O 1
ATOM 2576 N N . SER A 1 337 ? 38.482 -7.690 -46.174 1.00 31.84 337 SER A N 1
ATOM 2577 C CA . SER A 1 337 ? 38.700 -6.247 -46.306 1.00 31.84 337 SER A CA 1
ATOM 2578 C C . SER A 1 337 ? 38.349 -5.539 -45.000 1.00 31.84 337 SER A C 1
ATOM 2580 O O . SER A 1 337 ? 37.218 -5.601 -44.529 1.00 31.84 337 SER A O 1
ATOM 2582 N N . SER A 1 338 ? 39.357 -4.875 -44.446 1.00 39.75 338 SER A N 1
ATOM 2583 C CA . SER A 1 338 ? 39.351 -3.954 -43.310 1.00 39.75 338 SER A CA 1
ATOM 2584 C C . SER A 1 338 ? 38.492 -2.706 -43.529 1.00 39.75 338 SER A C 1
ATOM 2586 O O . SER A 1 338 ? 38.540 -2.146 -44.623 1.00 39.75 338 SER A O 1
ATOM 2588 N N . SER A 1 339 ? 37.881 -2.189 -42.458 1.00 38.25 339 SER A N 1
ATOM 2589 C CA . SER A 1 339 ? 37.979 -0.770 -42.060 1.00 38.25 339 SER A CA 1
ATOM 2590 C C . SER A 1 339 ? 37.203 -0.530 -40.760 1.00 38.25 339 SER A C 1
ATOM 2592 O O . SER A 1 339 ? 35.973 -0.498 -40.770 1.00 38.25 339 SER A O 1
ATOM 2594 N N . ASP A 1 340 ? 37.947 -0.359 -39.668 1.00 39.22 340 ASP A N 1
ATOM 2595 C CA . ASP A 1 340 ? 37.500 0.300 -38.440 1.00 39.22 340 ASP A CA 1
ATOM 2596 C C . ASP A 1 340 ? 37.479 1.833 -38.619 1.00 39.22 340 ASP A C 1
ATOM 2598 O O . ASP A 1 340 ? 38.093 2.374 -39.539 1.00 39.22 340 ASP A O 1
ATOM 2602 N N . GLU A 1 341 ? 36.826 2.496 -37.659 1.00 45.56 341 GLU A N 1
ATOM 2603 C CA . GLU A 1 341 ? 36.888 3.930 -37.320 1.00 45.56 341 GLU A CA 1
ATOM 2604 C C . GLU A 1 341 ? 35.961 4.902 -38.067 1.00 45.56 341 GLU A C 1
ATOM 2606 O O . GLU A 1 341 ? 36.403 5.728 -38.866 1.00 45.56 341 GLU A O 1
ATOM 2611 N N . GLN A 1 342 ? 34.676 4.946 -37.674 1.00 39.75 342 GLN A N 1
ATOM 2612 C CA . GLN A 1 342 ? 33.903 6.191 -37.800 1.00 39.75 342 GLN A CA 1
ATOM 2613 C C . GLN A 1 342 ? 32.672 6.333 -36.875 1.00 39.75 342 GLN A C 1
ATOM 2615 O O . GLN A 1 342 ? 31.603 6.668 -37.366 1.00 39.75 342 GLN A O 1
ATOM 2620 N N . ASP A 1 343 ? 32.781 6.171 -35.545 1.00 44.19 343 ASP A N 1
ATOM 2621 C CA . ASP A 1 343 ? 31.621 6.476 -34.664 1.00 44.19 343 ASP A CA 1
ATOM 2622 C C . ASP A 1 343 ? 31.886 7.279 -33.371 1.00 44.19 343 ASP A C 1
ATOM 2624 O O . ASP A 1 343 ? 30.949 7.799 -32.757 1.00 44.19 343 ASP A O 1
ATOM 2628 N N . ASP A 1 344 ? 33.137 7.556 -32.996 1.00 46.88 344 ASP A N 1
ATOM 2629 C CA . ASP A 1 344 ? 33.418 8.215 -31.704 1.00 46.88 344 ASP A CA 1
ATOM 2630 C C . ASP A 1 344 ? 33.185 9.740 -31.661 1.00 46.88 344 ASP A C 1
ATOM 2632 O O . ASP A 1 344 ? 33.074 10.343 -30.587 1.00 46.88 344 ASP A O 1
ATOM 2636 N N . ASN A 1 345 ? 33.036 10.406 -32.810 1.00 47.22 345 ASN A N 1
ATOM 2637 C CA . ASN A 1 345 ? 32.890 11.869 -32.848 1.00 47.22 345 ASN A CA 1
ATOM 2638 C C . ASN A 1 345 ? 31.448 12.375 -32.675 1.00 47.22 345 ASN A C 1
ATOM 2640 O O . ASN A 1 345 ? 31.243 13.561 -32.393 1.00 47.22 345 ASN A O 1
ATOM 2644 N N . LYS A 1 346 ? 30.434 11.505 -32.785 1.00 45.44 346 LYS A N 1
ATOM 2645 C CA . LYS A 1 346 ? 29.022 11.905 -32.636 1.00 45.44 346 LYS A CA 1
ATOM 2646 C C . LYS A 1 346 ? 28.570 11.900 -31.169 1.00 45.44 346 LYS A C 1
ATOM 2648 O O . LYS A 1 346 ? 27.798 12.766 -30.759 1.00 45.44 346 LYS A O 1
ATOM 2653 N N . ALA A 1 347 ? 29.136 11.014 -30.346 1.00 50.03 347 ALA A N 1
ATOM 2654 C CA . ALA A 1 347 ? 28.814 10.906 -28.922 1.00 50.03 347 ALA A CA 1
ATOM 2655 C C . ALA A 1 347 ? 29.358 12.075 -28.073 1.00 50.03 347 ALA A C 1
ATOM 2657 O O . ALA A 1 347 ? 28.718 12.494 -27.104 1.00 50.03 347 ALA A O 1
ATOM 2658 N N . LYS A 1 348 ? 30.506 12.664 -28.443 1.00 48.78 348 LYS A N 1
ATOM 2659 C CA . LYS A 1 348 ? 31.100 13.796 -27.701 1.00 48.78 348 LYS A CA 1
ATOM 2660 C C . LYS A 1 348 ? 30.343 15.118 -27.879 1.00 48.78 348 LYS A C 1
ATOM 2662 O O . LYS A 1 348 ? 30.253 15.885 -26.923 1.00 48.78 348 LYS A O 1
ATOM 2667 N N . LYS A 1 349 ? 29.744 15.381 -29.049 1.00 50.00 349 LYS A N 1
ATOM 2668 C CA . LYS A 1 349 ? 28.995 16.633 -29.293 1.00 50.00 349 LYS A CA 1
ATOM 2669 C C . LYS A 1 349 ? 27.670 16.715 -28.521 1.00 50.00 349 LYS A C 1
ATOM 2671 O O . LYS A 1 349 ? 27.320 17.799 -28.062 1.00 50.00 349 LYS A O 1
ATOM 2676 N N . ASN A 1 350 ? 26.986 15.592 -28.282 1.00 55.91 350 ASN A N 1
ATOM 2677 C CA . ASN A 1 350 ? 25.728 15.594 -27.520 1.00 55.91 350 ASN A CA 1
ATOM 2678 C C . ASN A 1 350 ? 25.926 15.818 -26.012 1.00 55.91 350 ASN A C 1
ATOM 2680 O O . ASN A 1 350 ? 25.098 16.474 -25.384 1.00 55.91 350 ASN A O 1
ATOM 2684 N N . LYS A 1 351 ? 27.038 15.353 -25.426 1.00 53.59 351 LYS A N 1
ATOM 2685 C CA . LYS A 1 351 ? 27.313 15.567 -23.993 1.00 53.59 351 LYS A CA 1
ATOM 2686 C C . LYS A 1 351 ? 27.624 17.031 -23.658 1.00 53.59 351 LYS A C 1
ATOM 2688 O O . LYS A 1 351 ? 27.200 17.516 -22.614 1.00 53.59 351 LYS A O 1
ATOM 2693 N N . VAL A 1 352 ? 28.298 17.755 -24.555 1.00 56.31 352 VAL A N 1
ATOM 2694 C CA . VAL A 1 352 ? 28.613 19.182 -24.350 1.00 56.31 352 VAL A CA 1
ATOM 2695 C C . VAL A 1 352 ? 27.363 20.060 -24.487 1.00 56.31 352 VAL A C 1
ATOM 2697 O O . VAL A 1 352 ? 27.194 21.003 -23.719 1.00 56.31 352 VAL A O 1
ATOM 2700 N N . MET A 1 353 ? 26.440 19.727 -25.397 1.00 60.47 353 MET A N 1
ATOM 2701 C CA . MET A 1 353 ? 25.204 20.500 -25.580 1.00 60.47 353 MET A CA 1
ATOM 2702 C C . MET A 1 353 ? 24.248 20.382 -24.381 1.00 60.47 353 MET A C 1
ATOM 2704 O O . MET A 1 353 ? 23.675 21.383 -23.956 1.00 60.47 353 MET A O 1
ATOM 2708 N N . ILE A 1 354 ? 24.128 19.189 -23.784 1.00 59.50 354 ILE A N 1
ATOM 2709 C CA . ILE A 1 354 ? 23.296 18.962 -22.588 1.00 59.50 354 ILE A CA 1
ATOM 2710 C C . ILE A 1 354 ? 23.858 19.717 -21.370 1.00 59.50 354 ILE A C 1
ATOM 2712 O O . ILE A 1 354 ? 23.096 20.323 -20.616 1.00 59.50 354 ILE A O 1
ATOM 2716 N N . ALA A 1 355 ? 25.186 19.764 -21.213 1.00 62.62 355 ALA A N 1
ATOM 2717 C CA . ALA A 1 355 ? 25.825 20.509 -20.128 1.00 62.62 355 ALA A CA 1
ATOM 2718 C C . ALA A 1 355 ? 25.575 22.028 -20.226 1.00 62.62 355 ALA A C 1
ATOM 2720 O O . ALA A 1 355 ? 25.302 22.672 -19.214 1.00 62.62 355 ALA A O 1
ATOM 2721 N N . ILE A 1 356 ? 25.594 22.603 -21.435 1.00 66.94 356 ILE A N 1
ATOM 2722 C CA . ILE A 1 356 ? 25.349 24.043 -21.644 1.00 66.94 356 ILE A CA 1
ATOM 2723 C C . ILE A 1 356 ? 23.893 24.418 -21.319 1.00 66.94 356 ILE A C 1
ATOM 2725 O O . ILE A 1 356 ? 23.654 25.435 -20.665 1.00 66.94 356 ILE A O 1
ATOM 2729 N N . ILE A 1 357 ? 22.922 23.584 -21.711 1.00 70.31 357 ILE A N 1
ATOM 2730 C CA . ILE A 1 357 ? 21.494 23.816 -21.423 1.00 70.31 357 ILE A CA 1
ATOM 2731 C C . ILE A 1 357 ? 21.223 23.739 -19.910 1.00 70.31 357 ILE A C 1
ATOM 2733 O O . ILE A 1 357 ? 20.487 24.569 -19.374 1.00 70.31 357 ILE A O 1
ATOM 2737 N N . SER A 1 358 ? 21.873 22.808 -19.203 1.00 74.00 358 SER A N 1
ATOM 2738 C CA . SER A 1 358 ? 21.745 22.674 -17.746 1.00 74.00 358 SER A CA 1
ATOM 2739 C C . SER A 1 358 ? 22.263 23.901 -16.989 1.00 74.00 358 SER A C 1
ATOM 2741 O O . SER A 1 358 ? 21.635 24.335 -16.024 1.00 74.00 358 SER A O 1
ATOM 2743 N N . VAL A 1 359 ? 23.392 24.478 -17.415 1.00 76.88 359 VAL A N 1
ATOM 2744 C CA . VAL A 1 359 ? 23.976 25.658 -16.753 1.00 76.88 359 VAL A CA 1
ATOM 2745 C C . VAL A 1 359 ? 23.109 26.897 -16.981 1.00 76.88 359 VAL A C 1
ATOM 2747 O O . VAL A 1 359 ? 22.853 27.645 -16.038 1.00 76.88 359 VAL A O 1
ATOM 2750 N N . ALA A 1 360 ? 22.589 27.090 -18.197 1.00 79.12 360 ALA A N 1
ATOM 2751 C CA . ALA A 1 360 ? 21.676 28.194 -18.491 1.00 79.12 360 ALA A CA 1
ATOM 2752 C C . ALA A 1 360 ? 20.378 28.107 -17.664 1.00 79.12 360 ALA A C 1
ATOM 2754 O O . ALA A 1 360 ? 19.935 29.115 -17.114 1.00 79.12 360 ALA A O 1
ATOM 2755 N N . GLY A 1 361 ? 19.810 26.904 -17.509 1.00 82.94 361 GLY A N 1
ATOM 2756 C CA . GLY A 1 361 ? 18.622 26.682 -16.677 1.00 82.94 361 GLY A CA 1
ATOM 2757 C C . GLY A 1 361 ? 18.848 27.019 -15.201 1.00 82.94 361 GLY A C 1
ATOM 2758 O O . GLY A 1 361 ? 18.003 27.660 -14.576 1.00 82.94 361 GLY A O 1
ATOM 2759 N N . PHE A 1 362 ? 20.017 26.668 -14.657 1.00 82.88 362 PHE A N 1
ATOM 2760 C CA . PHE A 1 362 ? 20.355 26.953 -13.261 1.00 82.88 362 PHE A CA 1
ATOM 2761 C C . PHE A 1 362 ? 20.506 28.458 -12.988 1.00 82.88 362 PHE A C 1
ATOM 2763 O O . PHE A 1 362 ? 20.056 28.950 -11.954 1.00 82.88 362 PHE A O 1
ATOM 2770 N N . ILE A 1 363 ? 21.074 29.211 -13.937 1.00 87.94 363 ILE A N 1
ATOM 2771 C CA . ILE A 1 363 ? 21.204 30.675 -13.836 1.00 87.94 363 ILE A CA 1
ATOM 2772 C C . ILE A 1 363 ? 19.822 31.345 -13.826 1.00 87.94 363 ILE A C 1
ATOM 2774 O O . ILE A 1 363 ? 19.582 32.250 -13.025 1.00 87.94 363 ILE A O 1
ATOM 2778 N N . VAL A 1 364 ? 18.896 30.883 -14.672 1.00 90.25 364 VAL A N 1
ATOM 2779 C CA . VAL A 1 364 ? 17.521 31.408 -14.712 1.00 90.25 364 VAL A CA 1
ATOM 2780 C C . VAL A 1 364 ? 16.779 31.100 -13.410 1.00 90.25 364 VAL A C 1
ATOM 2782 O O . VAL A 1 364 ? 16.143 31.990 -12.846 1.00 90.25 364 VAL A O 1
ATOM 2785 N N . LEU A 1 365 ? 16.905 29.878 -12.885 1.00 88.19 365 LEU A N 1
ATOM 2786 C CA . LEU A 1 365 ? 16.280 29.491 -11.620 1.00 88.19 365 LEU A CA 1
ATOM 2787 C C . LEU A 1 365 ? 16.803 30.331 -10.444 1.00 88.19 365 LEU A C 1
ATOM 2789 O O . LEU A 1 365 ? 16.014 30.833 -9.645 1.00 88.19 365 LEU A O 1
ATOM 2793 N N . ALA A 1 366 ? 18.119 30.553 -10.374 1.00 88.31 366 ALA A N 1
ATOM 2794 C CA . ALA A 1 366 ? 18.724 31.402 -9.352 1.00 88.31 366 ALA A CA 1
ATOM 2795 C C . ALA A 1 366 ? 18.211 32.853 -9.427 1.00 88.31 366 ALA A C 1
ATOM 2797 O O . ALA A 1 366 ? 17.903 33.452 -8.396 1.00 88.31 366 ALA A O 1
ATOM 2798 N N . ALA A 1 367 ? 18.048 33.407 -10.634 1.00 90.56 367 ALA A N 1
ATOM 2799 C CA . ALA A 1 367 ? 17.494 34.749 -10.820 1.00 90.56 367 ALA A CA 1
ATOM 2800 C C . ALA A 1 367 ? 16.033 34.856 -10.339 1.00 90.56 367 ALA A C 1
ATOM 2802 O O . ALA A 1 367 ? 15.668 35.854 -9.712 1.00 90.56 367 ALA A O 1
ATOM 2803 N N . ILE A 1 368 ? 15.213 33.822 -10.571 1.00 90.94 368 ILE A N 1
ATOM 2804 C CA . ILE A 1 368 ? 13.824 33.761 -10.085 1.00 90.94 368 ILE A CA 1
ATOM 2805 C C . ILE A 1 368 ? 13.789 33.740 -8.553 1.00 90.94 368 ILE A C 1
ATOM 2807 O O . ILE A 1 368 ? 13.042 34.510 -7.950 1.00 90.94 368 ILE A O 1
ATOM 2811 N N . ILE A 1 369 ? 14.627 32.918 -7.913 1.00 90.06 369 ILE A N 1
ATOM 2812 C CA . ILE A 1 369 ? 14.701 32.836 -6.446 1.00 90.06 369 ILE A CA 1
ATOM 2813 C C . ILE A 1 369 ? 15.076 34.198 -5.847 1.00 90.06 369 ILE A C 1
ATOM 2815 O O . ILE A 1 369 ? 14.418 34.667 -4.917 1.00 90.06 369 ILE A O 1
ATOM 2819 N N . VAL A 1 370 ? 16.077 34.882 -6.412 1.00 91.19 370 VAL A N 1
ATOM 2820 C CA . VAL A 1 370 ? 16.479 36.224 -5.959 1.00 91.19 370 VAL A CA 1
ATOM 2821 C C . VAL A 1 370 ? 15.333 37.232 -6.111 1.00 91.19 370 VAL A C 1
ATOM 2823 O O . VAL A 1 370 ? 15.087 38.018 -5.194 1.00 91.19 370 VAL A O 1
ATOM 2826 N N . ALA A 1 371 ? 14.587 37.193 -7.219 1.00 90.75 371 ALA A N 1
ATOM 2827 C CA . ALA A 1 371 ? 13.437 38.071 -7.427 1.00 90.75 371 ALA A CA 1
ATOM 2828 C C . ALA A 1 371 ? 12.323 37.837 -6.388 1.00 90.75 371 ALA A C 1
ATOM 2830 O O . ALA A 1 371 ? 11.775 38.803 -5.853 1.00 90.75 371 ALA A O 1
ATOM 2831 N N . VAL A 1 372 ? 12.030 36.575 -6.051 1.00 90.94 372 VAL A N 1
ATOM 2832 C CA . VAL A 1 372 ? 11.040 36.211 -5.021 1.00 90.94 372 VAL A CA 1
ATOM 2833 C C . VAL A 1 372 ? 11.477 36.698 -3.640 1.00 90.94 372 VAL A C 1
ATOM 2835 O O . VAL A 1 372 ? 10.681 37.304 -2.924 1.00 90.94 372 VAL A O 1
ATOM 2838 N N . VAL A 1 373 ? 12.748 36.515 -3.273 1.00 89.50 373 VAL A N 1
ATOM 2839 C CA . VAL A 1 373 ? 13.280 36.995 -1.986 1.00 89.50 373 VAL A CA 1
ATOM 2840 C C . VAL A 1 373 ? 13.178 38.520 -1.882 1.00 89.50 373 VAL A C 1
ATOM 2842 O O . VAL A 1 373 ? 12.715 39.037 -0.864 1.00 89.50 373 VAL A O 1
ATOM 2845 N N . ILE A 1 374 ? 13.528 39.255 -2.943 1.00 88.19 374 ILE A N 1
ATOM 2846 C CA . ILE A 1 374 ? 13.377 40.719 -2.981 1.00 88.19 374 ILE A CA 1
ATOM 2847 C C . ILE A 1 374 ? 11.902 41.122 -2.847 1.00 88.19 374 ILE A C 1
ATOM 2849 O O . ILE A 1 374 ? 11.597 42.074 -2.126 1.00 88.19 374 ILE A O 1
ATOM 2853 N N . ALA A 1 375 ? 10.983 40.406 -3.501 1.00 83.44 375 ALA A N 1
ATOM 2854 C CA . ALA A 1 375 ? 9.550 40.663 -3.393 1.00 83.44 375 ALA A CA 1
ATOM 2855 C C . ALA A 1 375 ? 9.037 40.451 -1.959 1.00 83.44 375 ALA A C 1
ATOM 2857 O O . ALA A 1 375 ? 8.328 41.311 -1.443 1.00 83.44 375 ALA A O 1
ATOM 2858 N N . ILE A 1 376 ? 9.459 39.378 -1.280 1.00 82.38 376 ILE A N 1
ATOM 2859 C CA . ILE A 1 376 ? 9.087 39.093 0.116 1.00 82.38 376 ILE A CA 1
ATOM 2860 C C . ILE A 1 376 ? 9.637 40.165 1.064 1.00 82.38 376 ILE A C 1
ATOM 2862 O O . ILE A 1 376 ? 8.911 40.642 1.937 1.00 82.38 376 ILE A O 1
ATOM 2866 N N . ILE A 1 377 ? 10.896 40.583 0.891 1.00 80.25 377 ILE A N 1
ATOM 2867 C CA . ILE A 1 377 ? 11.504 41.638 1.718 1.00 80.25 377 ILE A CA 1
ATOM 2868 C C . ILE A 1 377 ? 10.775 42.970 1.510 1.00 80.25 377 ILE A C 1
ATOM 2870 O O . ILE A 1 377 ? 10.454 43.649 2.485 1.00 80.25 377 ILE A O 1
ATOM 2874 N N . ARG A 1 378 ? 10.452 43.333 0.261 1.00 74.44 378 ARG A N 1
ATOM 2875 C CA . ARG A 1 378 ? 9.670 44.545 -0.032 1.00 74.44 378 ARG A CA 1
ATOM 2876 C C . ARG A 1 378 ? 8.258 44.471 0.542 1.00 74.44 378 ARG A C 1
ATOM 2878 O O . ARG A 1 378 ? 7.808 45.454 1.117 1.00 74.44 378 ARG A O 1
ATOM 2885 N N . TYR A 1 379 ? 7.605 43.315 0.446 1.00 71.50 379 TYR A N 1
ATOM 2886 C CA . TYR A 1 379 ? 6.265 43.093 0.989 1.00 71.50 379 TYR A CA 1
ATOM 2887 C C . TYR A 1 379 ? 6.241 43.196 2.522 1.00 71.50 379 TYR A C 1
ATOM 2889 O O . TYR A 1 379 ? 5.347 43.811 3.097 1.00 71.50 379 TYR A O 1
ATOM 2897 N N . ARG A 1 380 ? 7.257 42.662 3.211 1.00 65.38 380 ARG A N 1
ATOM 2898 C CA . ARG A 1 380 ? 7.367 42.767 4.677 1.00 65.38 380 ARG A CA 1
ATOM 2899 C C . ARG A 1 380 ? 7.799 44.158 5.153 1.00 65.38 380 ARG A C 1
ATOM 2901 O O . ARG A 1 380 ? 7.367 44.584 6.220 1.00 65.38 380 ARG A O 1
ATOM 2908 N N . GLY A 1 381 ? 8.586 44.890 4.363 1.00 56.97 381 GLY A N 1
ATOM 2909 C CA . GLY A 1 381 ? 9.004 46.261 4.678 1.00 56.97 381 GLY A CA 1
ATOM 2910 C C . GLY A 1 381 ? 7.866 47.288 4.654 1.00 56.97 381 GLY A C 1
ATOM 2911 O O . GLY A 1 381 ? 7.932 48.284 5.370 1.00 56.97 381 GLY A O 1
ATOM 2912 N N . THR A 1 382 ? 6.797 47.046 3.888 1.00 54.28 382 THR A N 1
ATOM 2913 C CA . THR A 1 382 ? 5.638 47.953 3.801 1.00 54.28 382 THR A CA 1
ATOM 2914 C C . THR A 1 382 ? 4.598 47.761 4.908 1.00 54.28 382 THR A C 1
ATOM 2916 O O . THR A 1 382 ? 3.750 48.629 5.081 1.00 54.28 382 THR A O 1
ATOM 2919 N N . HIS A 1 383 ? 4.662 46.674 5.686 1.00 51.53 383 HIS A N 1
ATOM 2920 C CA . HIS A 1 383 ? 3.671 46.364 6.730 1.00 51.53 383 HIS A CA 1
ATOM 2921 C C . HIS A 1 383 ? 4.128 46.661 8.171 1.00 51.53 383 HIS A C 1
ATOM 2923 O O . HIS A 1 383 ? 3.354 46.454 9.099 1.00 51.53 383 HIS A O 1
ATOM 2929 N N . TYR A 1 384 ? 5.339 47.199 8.370 1.00 45.28 384 TYR A N 1
ATOM 2930 C CA . TYR A 1 384 ? 5.877 47.547 9.699 1.00 45.28 384 TYR A CA 1
ATOM 2931 C C . TYR A 1 384 ? 5.864 49.044 10.039 1.00 45.28 384 TYR A C 1
ATOM 2933 O O . TYR A 1 384 ? 6.501 49.470 10.997 1.00 45.28 384 TYR A O 1
ATOM 2941 N N . ASN A 1 385 ? 5.102 49.851 9.305 1.00 47.38 385 ASN A N 1
ATOM 2942 C CA . ASN A 1 385 ? 4.802 51.220 9.705 1.00 47.38 385 ASN A CA 1
ATOM 2943 C C . ASN A 1 385 ? 3.292 51.413 9.641 1.00 47.38 385 ASN A C 1
ATOM 2945 O O . ASN A 1 385 ? 2.770 51.588 8.548 1.00 47.38 385 ASN A O 1
ATOM 2949 N N . VAL A 1 386 ? 2.618 51.306 10.795 1.00 44.12 386 VAL A N 1
ATOM 2950 C CA . VAL A 1 386 ? 1.366 51.995 11.186 1.00 44.12 386 VAL A CA 1
ATOM 2951 C C . VAL A 1 386 ? 0.822 51.327 12.462 1.00 44.12 386 VAL A C 1
ATOM 2953 O O . VAL A 1 386 ? 0.174 50.287 12.400 1.00 44.12 386 VAL A O 1
ATOM 2956 N N . LYS A 1 387 ? 1.123 51.939 13.620 1.00 38.81 387 LYS A N 1
ATOM 2957 C CA . LYS A 1 387 ? 0.196 52.292 14.725 1.00 38.81 387 LYS A CA 1
ATOM 2958 C C . LYS A 1 387 ? 0.932 52.432 16.062 1.00 38.81 387 LYS A C 1
ATOM 2960 O O . LYS A 1 387 ? 0.954 51.520 16.878 1.00 38.81 387 LYS A O 1
ATOM 2965 N N . THR A 1 388 ? 1.431 53.637 16.313 1.00 44.66 388 THR A N 1
ATOM 2966 C CA . THR A 1 388 ? 1.519 54.200 17.666 1.00 44.66 388 THR A CA 1
ATOM 2967 C C . THR A 1 388 ? 1.138 55.672 17.592 1.00 44.66 388 THR A C 1
ATOM 2969 O O . THR A 1 388 ? 2.004 56.512 17.382 1.00 44.66 388 THR A O 1
ATOM 2972 N N . SER A 1 389 ? -0.151 55.971 17.712 1.00 42.16 389 SER A N 1
ATOM 2973 C CA . SER A 1 389 ? -0.681 57.089 18.502 1.00 42.16 389 SER A CA 1
ATOM 2974 C C . SER A 1 389 ? -2.209 57.029 18.469 1.00 42.16 389 SER A C 1
ATOM 2976 O O . SER A 1 389 ? -2.788 56.467 17.543 1.00 42.16 389 SER A O 1
ATOM 2978 N N . ASP A 1 390 ? -2.815 57.619 19.495 1.00 38.34 390 ASP A N 1
ATOM 2979 C CA . ASP A 1 390 ? -4.232 57.976 19.618 1.00 38.34 390 ASP A CA 1
ATOM 2980 C C . ASP A 1 390 ? -5.105 56.964 20.373 1.00 38.34 390 ASP A C 1
ATOM 2982 O O . ASP A 1 390 ? -5.951 56.264 19.823 1.00 38.34 390 ASP A O 1
ATOM 2986 N N . TYR A 1 391 ? -4.935 56.972 21.698 1.00 35.28 391 TYR A N 1
ATOM 2987 C CA . TYR A 1 391 ? -6.066 56.877 22.618 1.00 35.28 391 TYR A CA 1
ATOM 2988 C C . TYR A 1 391 ? -6.078 58.138 23.486 1.00 35.28 391 TYR A C 1
ATOM 2990 O O . TYR A 1 391 ? -5.237 58.313 24.367 1.00 35.28 391 TYR A O 1
ATOM 2998 N N . ALA A 1 392 ? -7.031 59.019 23.200 1.00 39.84 392 ALA A N 1
ATOM 2999 C CA . ALA A 1 392 ? -7.473 60.091 24.074 1.00 39.84 392 ALA A CA 1
ATOM 3000 C C . ALA A 1 392 ? -9.001 60.015 24.141 1.00 39.84 392 ALA A C 1
ATOM 3002 O O . ALA A 1 392 ? -9.655 60.276 23.139 1.00 39.84 392 ALA A O 1
ATOM 3003 N N . ASP A 1 393 ? -9.523 59.584 25.288 1.00 38.59 393 ASP A N 1
ATOM 3004 C CA . ASP A 1 393 ? -10.732 60.079 25.970 1.00 38.59 393 ASP A CA 1
ATOM 3005 C C . ASP A 1 393 ? -10.872 59.207 27.236 1.00 38.59 393 ASP A C 1
ATOM 3007 O O . ASP A 1 393 ? -10.800 57.986 27.151 1.00 38.59 393 ASP A O 1
ATOM 3011 N N . GLY A 1 394 ? -10.955 59.691 28.471 1.00 34.84 394 GLY A N 1
ATOM 3012 C CA . GLY A 1 394 ? -11.514 60.955 28.916 1.00 34.84 394 GLY A CA 1
ATOM 3013 C C . GLY A 1 394 ? -12.799 60.678 29.692 1.00 34.84 394 GLY A C 1
ATOM 3014 O O . GLY A 1 394 ? -13.870 60.975 29.196 1.00 34.84 394 GLY A O 1
ATOM 3015 N N . THR A 1 395 ? -12.709 60.127 30.910 1.00 38.47 395 THR A N 1
ATOM 3016 C CA . THR A 1 395 ? -13.764 60.312 31.924 1.00 38.47 395 THR A CA 1
ATOM 3017 C C . THR A 1 395 ? -13.213 60.234 33.348 1.00 38.47 395 THR A C 1
ATOM 3019 O O . THR A 1 395 ? -12.588 59.263 33.763 1.00 38.47 395 THR A O 1
ATOM 3022 N N . GLU A 1 396 ? -13.485 61.339 34.031 1.00 38.75 396 GLU A N 1
ATOM 3023 C CA . GLU A 1 396 ? -13.357 61.770 35.421 1.00 38.75 396 GLU A CA 1
ATOM 3024 C C . GLU A 1 396 ? -13.520 60.717 36.537 1.00 38.75 396 GLU A C 1
ATOM 3026 O O . GLU A 1 396 ? -14.365 59.830 36.460 1.00 38.75 396 GLU A O 1
ATOM 3031 N N . GLY A 1 397 ? -12.806 60.912 37.659 1.00 36.25 397 GLY A N 1
ATOM 3032 C CA . GLY A 1 397 ? -13.087 60.161 38.891 1.00 36.25 397 GLY A CA 1
ATOM 3033 C C . GLY A 1 397 ? -12.125 60.335 40.073 1.00 36.25 397 GLY A C 1
ATOM 3034 O O . GLY A 1 397 ? -11.550 59.358 40.515 1.00 36.25 397 GLY A O 1
ATOM 3035 N N . LYS A 1 398 ? -11.979 61.572 40.566 1.00 38.25 398 LYS A N 1
ATOM 3036 C CA . LYS A 1 398 ? -11.657 62.025 41.945 1.00 38.25 398 LYS A CA 1
ATOM 3037 C C . LYS A 1 398 ? -10.646 61.283 42.859 1.00 38.25 398 LYS A C 1
ATOM 3039 O O . LYS A 1 398 ? -10.794 60.131 43.233 1.00 38.25 398 LYS A O 1
ATOM 3044 N N . ALA A 1 399 ? -9.739 62.136 43.340 1.00 38.12 399 ALA A N 1
ATOM 3045 C CA . ALA A 1 399 ? -8.810 62.106 44.469 1.00 38.12 399 ALA A CA 1
ATOM 3046 C C . ALA A 1 399 ? -9.183 61.370 45.776 1.00 38.12 399 ALA A C 1
ATOM 3048 O O . ALA A 1 399 ? -10.337 61.351 46.203 1.00 38.12 399 ALA A O 1
ATOM 3049 N N . GLY A 1 400 ? -8.106 60.964 46.461 1.00 35.72 400 GLY A N 1
ATOM 3050 C CA . GLY A 1 400 ? -8.007 60.541 47.864 1.00 35.72 400 GLY A CA 1
ATOM 3051 C C . GLY A 1 400 ? -7.326 59.173 47.957 1.00 35.72 400 GLY A C 1
ATOM 3052 O O . GLY A 1 400 ? -7.658 58.287 47.186 1.00 35.72 400 GLY A O 1
ATOM 3053 N N . ASP A 1 401 ? -6.387 58.869 48.835 1.00 35.31 401 ASP A N 1
ATOM 3054 C CA . ASP A 1 401 ? -5.566 59.620 49.775 1.00 35.31 401 ASP A CA 1
ATOM 3055 C C . ASP A 1 401 ? -4.442 58.634 50.189 1.00 35.31 401 ASP A C 1
ATOM 3057 O O . ASP A 1 401 ? -4.439 57.469 49.785 1.00 35.31 401 ASP A O 1
ATOM 3061 N N . GLU A 1 402 ? -3.466 59.113 50.939 1.00 39.38 402 GLU A N 1
ATOM 3062 C CA . GLU A 1 402 ? -2.207 58.457 51.317 1.00 39.38 402 GLU A CA 1
ATOM 3063 C C . GLU A 1 402 ? -2.312 57.092 52.047 1.00 39.38 402 GLU A C 1
ATOM 3065 O O . GLU A 1 402 ? -3.321 56.784 52.678 1.00 39.38 402 GLU A O 1
ATOM 3070 N N . GLY A 1 403 ? -1.203 56.325 52.088 1.00 35.47 403 GLY A N 1
ATOM 3071 C CA . GLY A 1 403 ? -0.941 55.422 53.227 1.00 35.47 403 GLY A CA 1
ATOM 3072 C C . GLY A 1 403 ? -0.247 54.076 52.968 1.00 35.47 403 GLY A C 1
ATOM 3073 O O . GLY A 1 403 ? -0.904 53.057 52.828 1.00 35.47 403 GLY A O 1
ATOM 3074 N N . PHE A 1 404 ? 1.090 54.088 52.963 1.00 33.94 404 PHE A N 1
ATOM 3075 C CA . PHE A 1 404 ? 2.003 53.292 53.816 1.00 33.94 404 PHE A CA 1
ATOM 3076 C C . PHE A 1 404 ? 1.672 51.832 54.278 1.00 33.94 404 PHE A C 1
ATOM 3078 O O . PHE A 1 404 ? 0.627 51.577 54.864 1.00 33.94 404 PHE A O 1
ATOM 3085 N N . LEU A 1 405 ? 2.732 50.988 54.226 1.00 37.00 405 LEU A N 1
ATOM 3086 C CA . LEU A 1 405 ? 3.099 49.787 55.042 1.00 37.00 405 LEU A CA 1
ATOM 3087 C C . LEU A 1 405 ? 2.788 48.374 54.489 1.00 37.00 405 LEU A C 1
ATOM 3089 O O . LEU A 1 405 ? 1.640 47.981 54.341 1.00 37.00 405 LEU A O 1
ATOM 3093 N N . THR A 1 406 ? 3.831 47.661 54.020 1.00 40.69 406 THR A N 1
ATOM 3094 C CA . THR A 1 406 ? 4.620 46.552 54.656 1.00 40.69 406 THR A CA 1
ATOM 3095 C C . THR A 1 406 ? 4.029 45.162 54.398 1.00 40.69 406 THR A C 1
ATOM 3097 O O . THR A 1 406 ? 2.857 44.943 54.654 1.00 40.69 406 THR A O 1
ATOM 3100 N N . GLN A 1 407 ? 4.744 44.260 53.723 1.00 37.50 407 GLN A N 1
ATOM 3101 C CA . GLN A 1 407 ? 5.840 43.396 54.204 1.00 37.50 407 GLN A CA 1
ATOM 3102 C C . GLN A 1 407 ? 5.315 42.056 54.767 1.00 37.50 407 GLN A C 1
ATOM 3104 O O . GLN A 1 407 ? 4.500 42.045 55.680 1.00 37.50 407 GLN A O 1
ATOM 3109 N N . ASP A 1 408 ? 5.838 40.974 54.182 1.00 41.38 408 ASP A N 1
ATOM 3110 C CA . ASP A 1 408 ? 6.025 39.603 54.675 1.00 41.38 408 ASP A CA 1
ATOM 3111 C C . ASP A 1 408 ? 4.855 38.820 55.300 1.00 41.38 408 ASP A C 1
ATOM 3113 O O . ASP A 1 408 ? 4.307 39.158 56.344 1.00 41.38 408 ASP A O 1
ATOM 3117 N N . ASN A 1 409 ? 4.613 37.634 54.727 1.00 40.31 409 ASN A N 1
ATOM 3118 C CA . ASN A 1 409 ? 4.714 36.381 55.477 1.00 40.31 409 ASN A CA 1
ATOM 3119 C C . ASN A 1 409 ? 5.032 35.206 54.528 1.00 40.31 409 ASN A C 1
ATOM 3121 O O . ASN A 1 409 ? 4.135 34.699 53.861 1.00 40.31 409 ASN A O 1
ATOM 3125 N N . LEU A 1 410 ? 6.321 34.830 54.571 1.00 41.88 410 LEU A N 1
ATOM 3126 C CA . LEU A 1 410 ? 6.988 33.542 54.286 1.00 41.88 410 LEU A CA 1
ATOM 3127 C C . LEU A 1 410 ? 6.948 32.934 52.876 1.00 41.88 410 LEU A C 1
ATOM 3129 O O . LEU A 1 410 ? 5.879 32.470 52.429 1.00 41.88 410 LEU A O 1
#

Secondary structure (DSSP, 8-state):
-PPPS-TTSTTPPPPB--BS--EEESSEEEEEES-EEES-B--TT---SSEEEESSEEEEEES-EEES-EESSS-SSEEEE-TTS--EEEEES-EEES-EE----TT--TTS--SSEEEE-S-TT-EEEEEEEEEE--S-TT---S--SEEEEEEEEEEEEEEEES-EESS-SSEEEEEEEEEEEEEEEES-EESSS-SEEEES-EEEEEEEEEES-EE-TT-S------SEEEES-EEEEEEEEEES---SSSBSEEEE-TT---EEEEEEEEE-SS-B-TTSEEEEE-SS-------S--HHHHHHHHHHHHTSS-----PPPP----------------SHHHHHHHHHHHHHHHHHHHHHHHHHHHHHHHHHHHHHHTSS--------------------------

Radius of gyration: 30.39 Å; chains: 1; bounding box: 65×98×107 Å